Protein AF-A0A4Z2HLY1-F1 (afdb_monomer)

Radius of gyration: 28.22 Å; Cα contacts (8 Å, |Δi|>4): 625; chains: 1; bounding box: 81×38×81 Å

Secondary structure (DSSP, 8-state):
-HHHHHHHHHHHHHTT--------SSSSS-----SGGGSHHHHHHHHHHHHTTT--EEEEEE-HHHHHHHHHHHHTHHHHHHHHHHTTSS-HHHHHHT---EEEEEE--SS---TT-S--TTHHHHHHHHHHHHHHHHHHHHHTT-----S-TT-----------TT-B-TTS-B--HHHHHHHHHHHH---------GGGGG-SPPPHHHHHHHHHHHHHHHHHHHH--TTPPPEEEEEETTEEEEEEHHHHHHHHHHHHHHHHTT-HHHHHHHT-HHHHHHHHHHHHHH-PPPGGGS-----EEEEEEESS--TTHHHHHHHHHHHHHHTTPEEEEETTHHHHHHTT-EEE--TTTTTTGGG--S-TT--B---GGGGHHHHHHHHHHTTEEEEEEEESHHHHHHHHHHHHHHHTTS--

Solvent-accessible surface area (backbone atoms only — not comparable to full-atom values): 23557 Å² total; per-residue (Å²): 96,68,46,20,54,52,22,31,48,54,46,27,47,72,72,74,42,89,72,80,87,80,74,52,64,66,57,101,53,31,62,67,92,64,68,54,58,77,39,69,69,36,42,41,54,49,51,52,61,27,56,79,69,72,53,37,73,44,80,44,77,27,42,66,73,54,49,54,51,50,51,52,51,50,74,44,38,60,65,40,47,54,50,36,41,74,70,65,77,46,53,72,65,59,44,63,78,50,60,57,68,47,46,32,33,36,53,38,30,61,76,62,71,59,36,87,41,81,63,32,32,37,26,64,30,17,48,51,44,48,49,55,52,50,58,58,48,48,61,58,38,55,73,67,57,40,39,88,88,85,90,70,102,76,67,87,66,40,58,84,87,86,88,78,59,94,83,33,57,49,94,82,72,46,77,52,50,72,64,60,53,40,53,47,44,34,74,76,70,66,39,79,68,86,87,82,84,73,70,69,57,40,79,48,86,75,77,34,72,64,36,41,51,51,25,29,55,42,16,38,51,39,45,52,52,59,72,71,52,50,96,86,53,73,45,26,28,39,33,34,53,96,92,36,82,44,76,39,58,38,67,61,30,52,50,48,36,49,48,30,54,51,24,49,76,72,62,37,55,71,56,24,44,57,59,66,28,68,71,54,45,50,52,54,52,52,50,50,56,70,68,55,83,73,59,79,91,74,38,50,93,45,91,45,24,37,34,38,32,28,29,17,76,74,41,77,48,49,26,30,50,51,33,48,52,46,35,49,39,44,61,60,22,29,46,35,30,39,25,28,34,13,48,60,24,33,42,70,58,40,65,43,81,53,56,75,60,76,44,60,79,26,67,83,39,70,34,48,87,53,33,50,29,67,57,66,48,83,90,36,50,69,44,35,53,48,40,35,60,77,67,53,50,71,45,78,48,77,50,60,47,70,54,41,57,57,45,58,56,53,49,59,52,55,64,63,64,69,79,72,132

Structure (mmCIF, N/CA/C/O backbone):
data_AF-A0A4Z2HLY1-F1
#
_entry.id   AF-A0A4Z2HLY1-F1
#
loop_
_atom_site.group_PDB
_atom_site.id
_atom_site.type_symbol
_atom_site.label_atom_id
_atom_site.label_alt_id
_atom_site.label_comp_id
_atom_site.label_asym_id
_atom_site.label_entity_id
_atom_site.label_seq_id
_atom_site.pdbx_PDB_ins_code
_atom_site.Cartn_x
_atom_site.Cartn_y
_atom_site.Cartn_z
_atom_site.occupancy
_atom_site.B_iso_or_equiv
_atom_site.auth_seq_id
_atom_site.auth_comp_id
_atom_site.auth_asym_id
_atom_site.auth_atom_id
_atom_site.pdbx_PDB_model_num
ATOM 1 N N . MET A 1 1 ? -3.515 -8.946 10.646 1.00 90.50 1 MET A N 1
ATOM 2 C CA . MET A 1 1 ? -4.293 -9.145 11.897 1.00 90.50 1 MET A CA 1
ATOM 3 C C . MET A 1 1 ? -3.672 -10.167 12.857 1.00 90.50 1 MET A C 1
ATOM 5 O O . MET A 1 1 ? -3.257 -9.750 13.926 1.00 90.50 1 MET A O 1
ATOM 9 N N . ASN A 1 2 ? -3.517 -11.459 12.517 1.00 91.44 2 ASN A N 1
ATOM 10 C CA . ASN A 1 2 ? -2.976 -12.469 13.461 1.00 91.44 2 ASN A CA 1
ATOM 11 C C . ASN A 1 2 ? -1.612 -12.106 14.086 1.00 91.44 2 ASN A C 1
ATOM 13 O O . ASN A 1 2 ? -1.395 -12.344 15.270 1.00 91.44 2 ASN A O 1
ATOM 17 N N . ALA A 1 3 ? -0.696 -11.514 13.311 1.00 92.94 3 ALA A N 1
ATOM 18 C CA . ALA A 1 3 ? 0.595 -11.053 13.830 1.00 92.94 3 ALA A CA 1
ATOM 19 C C . ALA A 1 3 ? 0.445 -9.937 14.884 1.00 92.94 3 ALA A C 1
ATOM 21 O O . ALA A 1 3 ? 1.148 -9.963 15.891 1.00 92.94 3 ALA A O 1
ATOM 22 N N . ALA A 1 4 ? -0.517 -9.027 14.699 1.00 94.94 4 ALA A N 1
ATOM 23 C CA . ALA A 1 4 ? -0.827 -7.974 15.662 1.00 94.94 4 ALA A CA 1
ATOM 24 C C . ALA A 1 4 ? -1.433 -8.556 16.945 1.00 94.94 4 ALA A C 1
ATOM 26 O O . ALA A 1 4 ? -0.951 -8.259 18.030 1.00 94.94 4 ALA A O 1
ATOM 27 N N . VAL A 1 5 ? -2.401 -9.474 16.825 1.00 94.75 5 VAL A N 1
ATOM 28 C CA . VAL A 1 5 ? -2.972 -10.201 17.976 1.00 94.75 5 VAL A CA 1
ATOM 29 C C . VAL A 1 5 ? -1.876 -10.926 18.760 1.00 94.75 5 VAL A C 1
ATOM 31 O O . VAL A 1 5 ? -1.791 -10.797 19.977 1.00 94.75 5 VAL A O 1
ATOM 34 N N . ARG A 1 6 ? -0.987 -11.652 18.068 1.00 95.12 6 ARG A N 1
ATOM 35 C CA . ARG A 1 6 ? 0.160 -12.323 18.697 1.00 95.12 6 ARG A CA 1
ATOM 36 C C . ARG A 1 6 ? 1.038 -11.331 19.459 1.00 95.12 6 ARG A C 1
ATOM 38 O O . ARG A 1 6 ? 1.464 -11.654 20.563 1.00 95.12 6 ARG A O 1
ATOM 45 N N . ALA A 1 7 ? 1.347 -10.182 18.864 1.00 96.56 7 ALA A N 1
ATOM 46 C CA . ALA A 1 7 ? 2.183 -9.165 19.489 1.00 96.56 7 ALA A CA 1
ATOM 47 C C . ALA A 1 7 ? 1.520 -8.567 20.734 1.00 96.56 7 ALA A C 1
ATOM 49 O O . ALA A 1 7 ? 2.157 -8.560 21.781 1.00 96.56 7 ALA A O 1
ATOM 50 N N . VAL A 1 8 ? 0.237 -8.199 20.660 1.00 97.06 8 VAL A N 1
ATOM 51 C CA . VAL A 1 8 ? -0.538 -7.697 21.808 1.00 97.06 8 VAL A CA 1
ATOM 52 C C . VAL A 1 8 ? -0.559 -8.715 22.947 1.00 97.06 8 VAL A C 1
ATOM 54 O O . VAL A 1 8 ? -0.253 -8.380 24.085 1.00 97.06 8 VAL A O 1
ATOM 57 N N . VAL A 1 9 ? -0.843 -9.987 22.652 1.00 96.06 9 VAL A N 1
ATOM 58 C CA . VAL A 1 9 ? -0.880 -11.050 23.671 1.00 96.06 9 VAL A CA 1
ATOM 59 C C . VAL A 1 9 ? 0.483 -11.255 24.316 1.00 96.06 9 VAL A C 1
ATOM 61 O O . VAL A 1 9 ? 0.593 -11.302 25.537 1.00 96.06 9 VAL A O 1
ATOM 64 N N . ARG A 1 10 ? 1.536 -11.397 23.504 1.00 96.94 10 ARG A N 1
ATOM 65 C CA . ARG A 1 10 ? 2.886 -11.665 24.010 1.00 96.94 10 ARG A CA 1
ATOM 66 C C . ARG A 1 10 ? 3.431 -10.480 24.796 1.00 96.94 10 ARG A C 1
ATOM 68 O O . ARG A 1 10 ? 4.023 -10.707 25.842 1.00 96.94 10 ARG A O 1
ATOM 75 N N . MET A 1 11 ? 3.217 -9.260 24.308 1.00 97.88 11 MET A N 1
ATOM 76 C CA . MET A 1 11 ? 3.653 -8.046 24.987 1.00 97.88 11 MET A CA 1
ATOM 77 C C . MET A 1 11 ? 2.864 -7.827 26.275 1.00 97.88 11 MET A C 1
ATOM 79 O O . MET A 1 11 ? 3.475 -7.574 27.300 1.00 97.88 11 MET A O 1
ATOM 83 N N . GLY A 1 12 ? 1.542 -8.025 26.255 1.00 97.31 12 GLY A N 1
ATOM 84 C CA . GLY A 1 12 ? 0.697 -7.947 27.447 1.00 97.31 12 GLY A CA 1
ATOM 85 C C . GLY A 1 12 ? 1.125 -8.932 28.538 1.00 97.31 12 GLY A C 1
ATOM 86 O O . GLY A 1 12 ? 1.291 -8.538 29.683 1.00 97.31 12 GLY A O 1
ATOM 87 N N . ILE A 1 13 ? 1.402 -10.191 28.185 1.00 96.81 13 ILE A N 1
ATOM 88 C CA . ILE A 1 13 ? 1.925 -11.176 29.148 1.00 96.81 13 ILE A CA 1
ATOM 89 C C . ILE A 1 13 ? 3.323 -10.782 29.648 1.00 96.81 13 ILE A C 1
ATOM 91 O O . ILE A 1 13 ? 3.626 -10.972 30.821 1.00 96.81 13 ILE A O 1
ATOM 95 N N . TYR A 1 14 ? 4.179 -10.249 28.771 1.00 97.75 14 TYR A N 1
ATOM 96 C CA . TYR A 1 14 ? 5.535 -9.819 29.128 1.00 97.75 14 TYR A CA 1
ATOM 97 C C . TYR A 1 14 ? 5.543 -8.680 30.159 1.00 97.75 14 TYR A C 1
ATOM 99 O O . TYR A 1 14 ? 6.391 -8.676 31.043 1.00 97.75 14 TYR A O 1
ATOM 107 N N . VAL A 1 15 ? 4.577 -7.764 30.080 1.00 97.06 15 VAL A N 1
ATOM 108 C CA . VAL A 1 15 ? 4.355 -6.685 31.062 1.00 97.06 15 VAL A CA 1
ATOM 109 C C . VAL A 1 15 ? 3.410 -7.099 32.199 1.00 97.06 15 VAL A C 1
ATOM 111 O O . VAL A 1 15 ? 2.823 -6.249 32.859 1.00 97.06 15 VAL A O 1
ATOM 114 N N . GLU A 1 16 ? 3.240 -8.409 32.407 1.00 96.12 16 GLU A N 1
ATOM 115 C CA . GLU A 1 16 ? 2.456 -9.017 33.494 1.00 96.12 16 GLU A CA 1
ATOM 116 C C . GLU A 1 16 ? 0.948 -8.691 33.484 1.00 96.12 16 GLU A C 1
ATOM 118 O O . GLU A 1 16 ? 0.231 -8.932 34.458 1.00 96.12 16 GLU A O 1
ATOM 123 N N . ALA A 1 17 ? 0.418 -8.220 32.353 1.00 95.38 17 ALA A N 1
ATOM 124 C CA . ALA A 1 17 ? -1.010 -8.015 32.156 1.00 95.38 17 ALA A CA 1
ATOM 125 C C . ALA A 1 17 ? -1.733 -9.322 31.782 1.00 95.38 17 ALA A C 1
ATOM 127 O O . ALA A 1 17 ? -1.211 -10.202 31.088 1.00 95.38 17 ALA A O 1
ATOM 128 N N . LYS A 1 18 ? -3.005 -9.432 32.186 1.00 94.56 18 LYS A N 1
ATOM 129 C CA . LYS A 1 18 ? -3.910 -10.490 31.712 1.00 94.56 18 LYS A CA 1
ATOM 130 C C . LYS A 1 18 ? -4.528 -10.069 30.381 1.00 94.56 18 LYS A C 1
ATOM 132 O O . LYS A 1 18 ? -5.208 -9.050 30.314 1.00 94.56 18 LYS A O 1
ATOM 137 N N . VAL A 1 19 ? -4.332 -10.874 29.337 1.00 93.62 19 VAL A N 1
ATOM 138 C CA . VAL A 1 19 ? -4.880 -10.610 27.997 1.00 93.62 19 VAL A CA 1
ATOM 139 C C . VAL A 1 19 ? -6.015 -11.582 27.695 1.00 93.62 19 VAL A C 1
ATOM 141 O O . VAL A 1 19 ? -5.856 -12.794 27.835 1.00 93.62 19 VAL A O 1
ATOM 144 N N . TYR A 1 20 ? -7.149 -11.046 27.249 1.00 90.75 20 TYR A N 1
ATOM 145 C CA . TYR A 1 20 ? -8.346 -11.812 26.912 1.00 90.75 20 TYR A CA 1
ATOM 146 C C . TYR A 1 20 ? -8.623 -11.744 25.411 1.00 90.75 20 TYR A C 1
ATOM 148 O O . TYR A 1 20 ? -8.447 -10.701 24.784 1.00 90.75 20 TYR A O 1
ATOM 156 N N . PHE A 1 21 ? -9.104 -12.848 24.841 1.00 85.94 21 PHE A N 1
ATOM 157 C CA . PHE A 1 21 ? -9.667 -12.849 23.495 1.00 85.94 21 PHE A CA 1
ATOM 158 C C . PHE A 1 21 ? -11.174 -12.608 23.544 1.00 85.94 21 PHE A C 1
ATOM 160 O O . PHE A 1 21 ? -11.876 -13.190 24.370 1.00 85.94 21 PHE A O 1
ATOM 167 N N . ILE A 1 22 ? -11.668 -11.793 22.613 1.00 69.56 22 ILE A N 1
ATOM 168 C CA . ILE A 1 22 ? -13.096 -11.631 22.339 1.00 69.56 22 ILE A CA 1
ATOM 169 C C . ILE A 1 22 ? -13.369 -12.409 21.048 1.00 69.56 22 ILE A C 1
ATOM 171 O O . ILE A 1 22 ? -12.926 -12.004 19.975 1.00 69.56 22 ILE A O 1
ATOM 175 N N . HIS A 1 23 ? -14.010 -13.572 21.173 1.00 59.09 23 HIS A N 1
ATOM 176 C CA . HIS A 1 23 ? -14.212 -14.512 20.070 1.00 59.09 23 HIS A CA 1
ATOM 177 C C . HIS A 1 23 ? -15.635 -14.444 19.513 1.00 59.09 23 HIS A C 1
ATOM 179 O O . HIS A 1 23 ? -16.572 -14.806 20.214 1.00 59.09 23 HIS A O 1
ATOM 185 N N . GLU A 1 24 ? -15.751 -14.109 18.226 1.00 46.28 24 GLU A N 1
ATOM 186 C CA . GLU A 1 24 ? -16.811 -14.570 17.318 1.00 46.28 24 GLU A CA 1
ATOM 187 C C . GLU A 1 24 ? -16.236 -14.647 15.884 1.00 46.28 24 GLU A C 1
ATOM 189 O O . GLU A 1 24 ? -15.882 -13.616 15.319 1.00 46.28 24 GLU A O 1
ATOM 194 N N . GLY A 1 25 ? -16.084 -15.878 15.355 1.00 39.12 25 GLY A N 1
ATOM 195 C CA . GLY A 1 25 ? -15.725 -16.345 13.984 1.00 39.12 25 GLY A CA 1
ATOM 196 C C . GLY A 1 25 ? -14.988 -15.435 12.973 1.00 39.12 25 GLY A C 1
ATOM 197 O O . GLY A 1 25 ? -15.384 -14.305 12.763 1.00 39.12 25 GLY A O 1
ATOM 198 N N . GLY A 1 26 ? -13.947 -15.921 12.262 1.00 48.88 26 GLY A N 1
ATOM 199 C CA . GLY A 1 26 ? -13.097 -15.125 11.330 1.00 48.88 26 GLY A CA 1
ATOM 200 C C . GLY A 1 26 ? -11.585 -15.354 11.529 1.00 48.88 26 GLY A C 1
ATOM 201 O O . GLY A 1 26 ? -11.190 -16.505 11.452 1.00 48.88 26 GLY A O 1
ATOM 202 N N . THR A 1 27 ? -10.734 -14.323 11.747 1.00 55.38 27 THR A N 1
ATOM 203 C CA . THR A 1 27 ? -9.277 -14.462 12.084 1.00 55.38 27 THR A CA 1
ATOM 204 C C . THR A 1 27 ? -9.012 -15.513 13.190 1.00 55.38 27 THR A C 1
ATOM 206 O O . THR A 1 27 ? -9.960 -16.083 13.706 1.00 55.38 27 THR A O 1
ATOM 209 N N . VAL A 1 28 ? -7.773 -15.783 13.647 1.00 57.88 28 VAL A N 1
ATOM 210 C CA . VAL A 1 28 ? -7.575 -16.789 14.737 1.00 57.88 28 VAL A CA 1
ATOM 211 C C . VAL A 1 28 ? -8.498 -16.527 15.948 1.00 57.88 28 VAL A C 1
ATOM 213 O O . VAL A 1 28 ? -8.901 -17.471 16.621 1.00 57.88 28 VAL A O 1
ATOM 216 N N . ILE A 1 29 ? -8.903 -15.265 16.156 1.00 64.38 29 ILE A N 1
ATOM 217 C CA . ILE A 1 29 ? -9.950 -14.860 17.106 1.00 64.38 29 ILE A CA 1
ATOM 218 C C . ILE A 1 29 ? -11.340 -14.634 16.498 1.00 64.38 29 ILE A C 1
ATOM 220 O O . ILE A 1 29 ? -12.349 -14.877 17.154 1.00 64.38 29 ILE A O 1
ATOM 224 N N . GLY A 1 30 ? -11.408 -14.200 15.248 1.00 66.44 30 GLY A N 1
ATOM 225 C CA . GLY A 1 30 ? -12.652 -13.899 14.565 1.00 66.44 30 GLY A CA 1
ATOM 226 C C . GLY A 1 30 ? -12.716 -12.489 13.985 1.00 66.44 30 GLY A C 1
ATOM 227 O O . GLY A 1 30 ? -11.852 -11.662 14.253 1.00 66.44 30 GLY A O 1
ATOM 228 N N . SER A 1 31 ? -13.675 -12.231 13.107 1.00 74.56 31 SER A N 1
ATOM 229 C CA . SER A 1 31 ? -14.152 -10.921 12.677 1.00 74.56 31 SER A CA 1
ATOM 230 C C . SER A 1 31 ? -15.558 -11.107 12.103 1.00 74.56 31 SER A C 1
ATOM 232 O O . SER A 1 31 ? -15.733 -11.727 11.052 1.00 74.56 31 SER A O 1
ATOM 234 N N . ALA A 1 32 ? -16.554 -10.550 12.788 1.00 76.44 32 ALA A N 1
ATOM 235 C CA . ALA A 1 32 ? -17.950 -10.582 12.379 1.00 76.44 32 ALA A CA 1
ATOM 236 C C . ALA A 1 32 ? -18.527 -9.162 12.347 1.00 76.44 32 ALA A C 1
ATOM 238 O O . ALA A 1 32 ? -18.195 -8.310 13.174 1.00 76.44 32 ALA A O 1
ATOM 239 N N . ARG A 1 33 ? -19.420 -8.892 11.385 1.00 83.00 33 ARG A N 1
ATOM 240 C CA . ARG A 1 33 ? -20.208 -7.653 11.393 1.00 83.00 33 ARG A CA 1
ATOM 241 C C . ARG A 1 33 ? -21.240 -7.748 12.514 1.00 83.00 33 ARG A C 1
ATOM 243 O O . ARG A 1 33 ? -22.193 -8.511 12.392 1.00 83.00 33 ARG A O 1
ATOM 250 N N . CYS A 1 34 ? -21.089 -6.940 13.557 1.00 87.00 34 CYS A N 1
ATOM 251 C CA . CYS A 1 34 ? -22.031 -6.909 14.670 1.00 87.00 34 CYS A CA 1
ATOM 252 C C . CYS A 1 34 ? -23.061 -5.787 14.478 1.00 87.00 34 CYS A C 1
ATOM 254 O O . CYS A 1 34 ? -22.758 -4.611 14.682 1.00 87.00 34 CYS A O 1
ATOM 256 N N . LYS A 1 35 ? -24.279 -6.139 14.042 1.00 89.38 35 LYS A N 1
ATOM 257 C CA . LYS A 1 35 ? -25.382 -5.168 13.917 1.00 89.38 35 LYS A CA 1
ATOM 258 C C . LYS A 1 35 ? -25.865 -4.694 15.284 1.00 89.38 35 LYS A C 1
ATOM 260 O O . LYS A 1 35 ? -26.115 -3.509 15.440 1.00 89.38 35 LYS A O 1
ATOM 265 N N . GLU A 1 36 ? -25.932 -5.597 16.259 1.00 91.69 36 GLU A N 1
ATOM 266 C CA . GLU A 1 36 ? -26.401 -5.292 17.616 1.00 91.69 36 GLU A CA 1
ATOM 267 C C . GLU A 1 36 ? -25.553 -4.211 18.291 1.00 91.69 36 GLU A C 1
ATOM 269 O O . GLU A 1 36 ? -26.095 -3.351 18.969 1.00 91.69 36 GLU A O 1
ATOM 274 N N . PHE A 1 37 ? -24.241 -4.177 18.039 1.00 93.81 37 PHE A N 1
ATOM 275 C CA . PHE A 1 37 ? -23.347 -3.157 18.598 1.00 93.81 37 PHE A CA 1
ATOM 276 C C . PHE A 1 37 ? -23.612 -1.735 18.063 1.00 93.81 37 PHE A C 1
ATOM 278 O O . PHE A 1 37 ? -23.153 -0.750 18.645 1.00 93.81 37 PHE A O 1
ATOM 285 N N . ARG A 1 38 ? -24.368 -1.596 16.964 1.00 92.31 38 ARG A N 1
ATOM 286 C CA . ARG A 1 38 ? -24.843 -0.284 16.491 1.00 92.31 38 ARG A CA 1
ATOM 287 C C . ARG A 1 38 ? -25.953 0.274 17.372 1.00 92.31 38 ARG A C 1
ATOM 289 O O . ARG A 1 38 ? -26.087 1.491 17.464 1.00 92.31 38 ARG A O 1
ATOM 296 N N . GLU A 1 39 ? -26.677 -0.594 18.064 1.00 95.19 39 GLU A N 1
ATOM 297 C CA . GLU A 1 39 ? -27.707 -0.211 19.018 1.00 95.19 39 GLU A CA 1
ATOM 298 C C . GLU A 1 39 ? -27.107 -0.053 20.418 1.00 95.19 39 GLU A C 1
ATOM 300 O O . GLU A 1 39 ? -26.194 -0.784 20.817 1.00 95.19 39 GLU A O 1
ATOM 305 N N . ARG A 1 40 ? -27.645 0.894 21.193 1.00 93.94 40 ARG A N 1
ATOM 306 C CA . ARG A 1 40 ? -27.189 1.145 22.569 1.00 93.94 40 ARG A CA 1
ATOM 307 C C . ARG A 1 40 ? -27.321 -0.100 23.450 1.00 93.94 40 ARG A C 1
ATOM 309 O O . ARG A 1 40 ? -26.422 -0.382 24.231 1.00 93.94 40 ARG A O 1
ATOM 316 N N . GLU A 1 41 ? -28.372 -0.899 23.262 1.00 94.88 41 GLU A N 1
ATOM 317 C CA . GLU A 1 41 ? -28.585 -2.153 24.000 1.00 94.88 41 GLU A CA 1
ATOM 318 C C . GLU A 1 41 ? -27.449 -3.169 23.774 1.00 94.88 41 GLU A C 1
ATOM 320 O O . GLU A 1 41 ? -26.986 -3.820 24.712 1.00 94.88 41 GLU A O 1
ATOM 325 N N . GLY A 1 42 ? -26.950 -3.292 22.538 1.00 95.00 42 GLY A N 1
ATOM 326 C CA . GLY A 1 42 ? -25.814 -4.166 22.243 1.00 95.00 42 GLY A CA 1
ATOM 327 C C . GLY A 1 42 ? -24.521 -3.666 22.886 1.00 95.00 42 GLY A C 1
ATOM 328 O O . GLY A 1 42 ? -23.743 -4.467 23.410 1.00 95.00 42 GLY A O 1
ATOM 329 N N . ARG A 1 43 ? -24.312 -2.343 22.922 1.00 96.56 43 ARG A N 1
ATOM 330 C CA . ARG A 1 43 ? -23.182 -1.729 23.639 1.00 96.56 43 ARG A CA 1
ATOM 331 C C . ARG A 1 43 ? -23.294 -1.913 25.152 1.00 96.56 43 ARG A C 1
ATOM 333 O O . ARG A 1 43 ? -22.306 -2.282 25.777 1.00 96.56 43 ARG A O 1
ATOM 340 N N . LEU A 1 44 ? -24.486 -1.779 25.730 1.00 96.69 44 LEU A N 1
ATOM 341 C CA . LEU A 1 44 ? -24.745 -2.039 27.149 1.00 96.69 44 LEU A CA 1
ATOM 342 C C . LEU A 1 44 ? -24.392 -3.487 27.531 1.00 96.69 44 LEU A C 1
ATOM 344 O O . LEU A 1 44 ? -23.671 -3.724 28.502 1.00 96.69 44 LEU A O 1
ATOM 348 N N . LYS A 1 45 ? -24.813 -4.464 26.714 1.00 95.69 45 LYS A N 1
ATOM 349 C CA . LYS A 1 45 ? -24.436 -5.881 26.881 1.00 95.69 45 LYS A CA 1
ATOM 350 C C . LYS A 1 45 ? -22.921 -6.084 26.805 1.00 95.69 45 LYS A C 1
ATOM 352 O O . LYS A 1 45 ? -22.363 -6.862 27.581 1.00 95.69 45 LYS A O 1
ATOM 357 N N . ALA A 1 46 ? -22.242 -5.395 25.888 1.00 95.12 46 ALA A N 1
ATOM 358 C CA . ALA A 1 46 ? -20.789 -5.453 25.770 1.00 95.12 46 ALA A CA 1
ATOM 359 C C . ALA A 1 46 ? -20.089 -4.866 27.007 1.00 95.12 46 ALA A C 1
ATOM 361 O O . ALA A 1 46 ? -19.210 -5.523 27.564 1.00 95.12 46 ALA A O 1
ATOM 362 N N . ALA A 1 47 ? -20.519 -3.692 27.480 1.00 96.50 47 ALA A N 1
ATOM 363 C CA . ALA A 1 47 ? -19.987 -3.055 28.683 1.00 96.50 47 ALA A CA 1
ATOM 364 C C . ALA A 1 47 ? -20.130 -3.964 29.909 1.00 96.50 47 ALA A C 1
ATOM 366 O O . ALA A 1 47 ? -19.148 -4.231 30.599 1.00 96.50 47 ALA A O 1
ATOM 367 N N . HIS A 1 48 ? -21.308 -4.563 30.101 1.00 96.06 48 HIS A N 1
ATOM 368 C CA . HIS A 1 48 ? -21.544 -5.516 31.184 1.00 96.06 48 HIS A CA 1
ATOM 369 C C . HIS A 1 48 ? -20.559 -6.698 31.151 1.00 96.06 48 HIS A C 1
ATOM 371 O O . HIS A 1 48 ? -19.993 -7.083 32.175 1.00 96.06 48 HIS A O 1
ATOM 377 N N . ASN A 1 49 ? -20.294 -7.258 29.968 1.00 95.12 49 ASN A N 1
ATOM 378 C CA . ASN A 1 49 ? -19.356 -8.371 29.802 1.00 95.12 49 ASN A CA 1
ATOM 379 C C . ASN A 1 49 ? -17.894 -8.007 30.101 1.00 95.12 49 ASN A C 1
ATOM 381 O O . ASN A 1 49 ? -17.132 -8.889 30.519 1.00 95.12 49 ASN A O 1
ATOM 385 N N . LEU A 1 50 ? -17.504 -6.754 29.856 1.00 95.38 50 LEU A N 1
ATOM 386 C CA . LEU A 1 50 ? -16.175 -6.231 30.166 1.00 95.38 50 LEU A CA 1
ATOM 387 C C . LEU A 1 50 ? -16.023 -5.980 31.670 1.00 95.38 50 LEU A C 1
ATOM 389 O O . LEU A 1 50 ? -15.083 -6.496 32.276 1.00 95.38 50 LEU A O 1
ATOM 393 N N . VAL A 1 51 ? -16.998 -5.303 32.286 1.00 94.88 51 VAL A N 1
ATOM 394 C CA . VAL A 1 51 ? -17.012 -4.996 33.728 1.00 94.88 51 VAL A CA 1
ATOM 395 C C . VAL A 1 51 ? -16.983 -6.275 34.566 1.00 94.88 51 VAL A C 1
ATOM 397 O O . VAL A 1 51 ? -16.175 -6.391 35.485 1.00 94.88 51 VAL A O 1
ATOM 400 N N . ARG A 1 52 ? -17.755 -7.305 34.186 1.00 93.56 52 ARG A N 1
ATOM 401 C CA . ARG A 1 52 ? -17.741 -8.627 34.852 1.00 93.56 52 ARG A CA 1
ATOM 402 C C . ARG A 1 52 ? -16.368 -9.303 34.890 1.00 93.56 52 ARG A C 1
ATOM 404 O O . ARG A 1 52 ? -16.174 -10.235 35.666 1.00 93.56 52 ARG A O 1
ATOM 411 N N . ARG A 1 53 ? -15.441 -8.895 34.021 1.00 93.44 53 ARG A N 1
ATOM 412 C CA . ARG A 1 53 ? -14.077 -9.433 33.924 1.00 93.44 53 ARG A CA 1
ATOM 413 C C . ARG A 1 53 ? -13.008 -8.419 34.344 1.00 93.44 53 ARG A C 1
ATOM 415 O O . ARG A 1 53 ? -11.827 -8.753 34.264 1.00 93.44 53 ARG A O 1
ATOM 422 N N . GLY A 1 54 ? -13.404 -7.218 34.773 1.00 93.25 54 GLY A N 1
ATOM 423 C CA . GLY A 1 54 ? -12.490 -6.124 35.105 1.00 93.25 54 GLY A CA 1
ATOM 424 C C . GLY A 1 54 ? -11.664 -5.646 33.908 1.00 93.25 54 GLY A C 1
ATOM 425 O O . GLY A 1 54 ? -10.470 -5.397 34.051 1.00 93.25 54 GLY A O 1
ATOM 426 N N . ILE A 1 55 ? -12.254 -5.620 32.708 1.00 95.12 55 ILE A N 1
ATOM 427 C CA . ILE A 1 55 ? -11.560 -5.220 31.477 1.00 95.12 55 ILE A CA 1
ATOM 428 C C . ILE A 1 55 ? -11.895 -3.761 31.155 1.00 95.12 55 ILE A C 1
ATOM 430 O O . ILE A 1 55 ? -12.978 -3.467 30.661 1.00 95.12 55 ILE A O 1
ATOM 434 N N . THR A 1 56 ? -10.926 -2.873 31.364 1.00 94.44 56 THR A N 1
ATOM 435 C CA . THR A 1 56 ? -10.999 -1.430 31.052 1.00 94.44 56 THR A CA 1
ATOM 436 C C . THR A 1 56 ? -10.026 -0.993 29.957 1.00 94.44 56 THR A C 1
ATOM 438 O O . THR A 1 56 ? -9.984 0.171 29.579 1.00 94.44 56 THR A O 1
ATOM 441 N N . ASN A 1 57 ? -9.234 -1.924 29.428 1.00 96.00 57 ASN A N 1
ATOM 442 C CA . ASN A 1 57 ? -8.246 -1.672 28.386 1.00 96.00 57 ASN A CA 1
ATOM 443 C C . ASN A 1 57 ? -8.625 -2.466 27.140 1.00 96.00 57 ASN A C 1
ATOM 445 O O . ASN A 1 57 ? -8.662 -3.699 27.173 1.00 96.00 57 ASN A O 1
ATOM 449 N N . LEU A 1 58 ? -8.905 -1.766 26.044 1.00 95.88 58 LEU A N 1
ATOM 450 C CA . LEU A 1 58 ? -9.383 -2.369 24.809 1.00 95.88 58 LEU A CA 1
ATOM 451 C C . LEU A 1 58 ? -8.450 -2.037 23.642 1.00 95.88 58 LEU A C 1
ATOM 453 O O . LEU A 1 58 ? -8.292 -0.885 23.244 1.00 95.88 58 LEU A O 1
ATOM 457 N N . CYS A 1 59 ? -7.865 -3.081 23.055 1.00 96.19 59 CYS A N 1
ATOM 458 C CA . CYS A 1 59 ? -7.145 -2.983 21.792 1.00 96.19 59 CYS A CA 1
ATOM 459 C C . CYS A 1 59 ? -8.069 -3.409 20.644 1.00 96.19 59 CYS A C 1
ATOM 461 O O . CYS A 1 59 ? -8.504 -4.562 20.593 1.00 96.19 59 CYS A O 1
ATOM 463 N N . VAL A 1 60 ? -8.367 -2.494 19.721 1.00 95.25 60 VAL A N 1
ATOM 464 C CA . VAL A 1 60 ? -9.279 -2.735 18.593 1.00 95.25 60 VAL A CA 1
ATOM 465 C C . VAL A 1 60 ? -8.488 -2.817 17.294 1.00 95.25 60 VAL A C 1
ATOM 467 O O . VAL A 1 60 ? -7.796 -1.876 16.917 1.00 95.25 60 VAL A O 1
ATOM 470 N N . ILE A 1 61 ? -8.605 -3.943 16.588 1.00 94.06 61 ILE A N 1
ATOM 471 C CA . ILE A 1 61 ? -7.921 -4.186 15.310 1.00 94.06 61 ILE A CA 1
ATOM 472 C C . ILE A 1 61 ? -8.969 -4.262 14.205 1.00 94.06 61 ILE A C 1
ATOM 474 O O . ILE A 1 61 ? -9.715 -5.238 14.133 1.00 94.06 61 ILE A O 1
ATOM 478 N N . GLY A 1 62 ? -9.023 -3.262 13.330 1.00 91.69 62 GLY A N 1
ATOM 479 C CA . GLY A 1 62 ? -10.043 -3.208 12.284 1.00 91.69 62 GLY A CA 1
ATOM 480 C C . GLY A 1 62 ? -9.864 -2.043 11.320 1.00 91.69 62 GLY A C 1
ATOM 481 O O . GLY A 1 62 ? -8.848 -1.356 11.360 1.00 91.69 62 GLY A O 1
ATOM 482 N N . GLY A 1 63 ? -10.838 -1.858 10.432 1.00 89.31 63 GLY A N 1
ATOM 483 C CA . GLY A 1 63 ? -10.905 -0.693 9.547 1.00 89.31 63 GLY A CA 1
ATOM 484 C C . GLY A 1 63 ? -11.607 0.495 10.208 1.00 89.31 63 GLY A C 1
ATOM 485 O O . GLY A 1 63 ? -11.961 0.432 11.388 1.00 89.31 63 GLY A O 1
ATOM 486 N N . ASP A 1 64 ? -11.869 1.537 9.417 1.00 85.62 64 ASP A N 1
ATOM 487 C CA . ASP A 1 64 ? -12.496 2.791 9.858 1.00 85.62 64 ASP A CA 1
ATOM 488 C C . ASP A 1 64 ? -13.741 2.561 10.730 1.00 85.62 64 ASP A C 1
ATOM 490 O O . ASP A 1 64 ? -13.737 2.881 11.914 1.00 85.62 64 ASP A O 1
ATOM 494 N N . GLY A 1 65 ? -14.752 1.853 10.215 1.00 87.44 65 GLY A N 1
ATOM 495 C CA . GLY A 1 65 ? -16.001 1.637 10.955 1.00 87.44 65 GLY A CA 1
ATOM 496 C C . GLY A 1 65 ? -15.850 0.901 12.297 1.00 87.44 65 GLY A C 1
ATOM 497 O O . GLY A 1 65 ? -16.643 1.129 13.212 1.00 87.44 65 GLY A O 1
ATOM 498 N N . SER A 1 66 ? -14.841 0.035 12.453 1.00 91.06 66 SER A N 1
ATOM 499 C CA . SER A 1 66 ? -14.545 -0.602 13.747 1.00 91.06 66 SER A CA 1
ATOM 500 C C . SER A 1 66 ? -13.968 0.402 14.741 1.00 91.06 66 SER A C 1
ATOM 502 O O . SER A 1 66 ? -14.330 0.380 15.915 1.00 91.06 66 SER A O 1
ATOM 504 N N . LEU A 1 67 ? -13.091 1.286 14.269 1.00 91.19 67 LEU A N 1
ATOM 505 C CA . LEU A 1 67 ? -12.452 2.315 15.077 1.00 91.19 67 LEU A CA 1
ATOM 506 C C . LEU A 1 67 ? -13.431 3.446 15.433 1.00 91.19 67 LEU A C 1
ATOM 508 O O . LEU A 1 67 ? -13.448 3.885 16.581 1.00 91.19 67 LEU A O 1
ATOM 512 N N . THR A 1 68 ? -14.330 3.832 14.520 1.00 89.94 68 THR A N 1
ATOM 513 C CA . THR A 1 68 ? -15.446 4.747 14.816 1.00 89.94 68 THR A CA 1
ATOM 514 C C . THR A 1 68 ? -16.348 4.179 15.913 1.00 89.94 68 THR A C 1
ATOM 516 O O . THR A 1 68 ? -16.671 4.869 16.878 1.00 89.94 68 THR A O 1
ATOM 519 N N . GLY A 1 69 ? -16.730 2.899 15.800 1.00 92.38 69 GLY A N 1
ATOM 520 C CA . GLY A 1 69 ? -17.561 2.229 16.802 1.00 92.38 69 GLY A CA 1
ATOM 521 C C . GLY A 1 69 ? -16.872 2.108 18.162 1.00 92.38 69 GLY A C 1
ATOM 522 O O . GLY A 1 69 ? -17.524 2.261 19.192 1.00 92.38 69 GLY A O 1
ATOM 523 N N . ALA A 1 70 ? -15.556 1.883 18.173 1.00 93.00 70 ALA A N 1
ATOM 524 C CA . ALA A 1 70 ? -14.763 1.875 19.396 1.00 93.00 70 ALA A CA 1
ATOM 525 C C . ALA A 1 70 ? -14.751 3.253 20.072 1.00 93.00 70 ALA A C 1
ATOM 527 O O . ALA A 1 70 ? -14.953 3.332 21.281 1.00 93.00 70 ALA A O 1
ATOM 528 N N . ASN A 1 71 ? -14.579 4.337 19.309 1.00 90.12 71 ASN A N 1
ATOM 529 C CA . ASN A 1 71 ? -14.623 5.678 19.884 1.00 90.12 71 ASN A CA 1
ATOM 530 C C . ASN A 1 71 ? -15.992 5.998 20.498 1.00 90.12 71 ASN A C 1
ATOM 532 O O . ASN A 1 71 ? -16.048 6.411 21.653 1.00 90.12 71 ASN A O 1
ATOM 536 N N . LEU A 1 72 ? -17.082 5.736 19.766 1.00 93.00 72 LEU A N 1
ATOM 537 C CA . LEU A 1 72 ? -18.442 5.932 20.281 1.00 93.00 72 LEU A CA 1
ATOM 538 C C . LEU A 1 72 ? -18.663 5.153 21.585 1.00 93.00 72 LEU A C 1
ATOM 540 O O . LEU A 1 72 ? -19.240 5.665 22.537 1.00 93.00 72 LEU A O 1
ATOM 544 N N . PHE A 1 73 ? -18.168 3.916 21.646 1.00 95.44 73 PHE A N 1
ATOM 545 C CA . PHE A 1 73 ? -18.275 3.086 22.842 1.00 95.44 73 PHE A CA 1
ATOM 546 C C . PHE A 1 73 ? -17.536 3.677 24.051 1.00 95.44 73 PHE A C 1
ATOM 548 O O . PHE A 1 73 ? -18.021 3.563 25.173 1.00 95.44 73 PHE A O 1
ATOM 555 N N . ARG A 1 74 ? -16.396 4.341 23.827 1.00 93.31 74 ARG A N 1
ATOM 556 C CA . ARG A 1 74 ? -15.672 5.073 24.874 1.00 93.31 74 ARG A CA 1
ATOM 557 C C . ARG A 1 74 ? -16.427 6.307 25.347 1.00 93.31 74 ARG A C 1
ATOM 559 O O . ARG A 1 74 ? -16.490 6.545 26.544 1.00 93.31 74 ARG A O 1
ATOM 566 N N . GLU A 1 75 ? -16.981 7.085 24.422 1.00 92.19 75 GLU A N 1
ATOM 567 C CA . GLU A 1 75 ? -17.743 8.298 24.746 1.00 92.19 75 GLU A CA 1
ATOM 568 C C . GLU A 1 75 ? -19.008 7.981 25.547 1.00 92.19 75 GLU A C 1
ATOM 570 O O . GLU A 1 75 ? -19.357 8.706 26.475 1.00 92.19 75 GLU A O 1
ATOM 575 N N . GLU A 1 76 ? -19.674 6.871 25.227 1.00 95.38 76 GLU A N 1
ATOM 576 C CA . GLU A 1 76 ? -20.868 6.426 25.943 1.00 95.38 76 GLU A CA 1
ATOM 577 C C . GLU A 1 76 ? -20.562 5.665 27.245 1.00 95.38 76 GLU A C 1
ATOM 579 O O . GLU A 1 76 ? -21.497 5.356 27.982 1.00 95.38 76 GLU A O 1
ATOM 584 N N . TRP A 1 77 ? -19.294 5.362 27.550 1.00 95.94 77 TRP A N 1
ATOM 585 C CA . TRP A 1 77 ? -18.908 4.414 28.603 1.00 95.94 77 TRP A CA 1
ATOM 586 C C . TRP A 1 77 ? -19.514 4.731 29.975 1.00 95.94 77 TRP A C 1
ATOM 588 O O . TRP A 1 77 ? -20.145 3.864 30.576 1.00 95.94 77 TRP A O 1
ATOM 598 N N . SER A 1 78 ? -19.395 5.975 30.442 1.00 94.12 78 SER A N 1
ATOM 599 C CA . SER A 1 78 ? -19.951 6.408 31.733 1.00 94.12 78 SER A CA 1
ATOM 600 C C . SER A 1 78 ? -21.469 6.231 31.793 1.00 94.12 78 SER A C 1
ATOM 602 O O . SER A 1 78 ? -21.989 5.634 32.730 1.00 94.12 78 SER A O 1
ATOM 604 N N . GLY A 1 79 ? -22.175 6.643 30.738 1.00 95.56 79 GLY A N 1
ATOM 605 C CA . GLY A 1 79 ? -23.623 6.478 30.644 1.00 95.56 79 GLY A CA 1
ATOM 606 C C . GLY A 1 79 ? -24.069 5.015 30.556 1.00 95.56 79 GLY A C 1
ATOM 607 O O . GLY A 1 79 ? -25.178 4.698 30.978 1.00 95.56 79 GLY A O 1
ATOM 608 N N . LEU A 1 80 ? -23.232 4.119 30.021 1.00 96.62 80 LEU A N 1
ATOM 609 C CA . LEU A 1 80 ? -23.493 2.678 30.045 1.00 96.62 80 LEU A CA 1
ATOM 610 C C . LEU A 1 80 ? -23.312 2.107 31.457 1.00 96.62 80 LEU A C 1
ATOM 612 O O . LEU A 1 80 ? -24.115 1.276 31.871 1.00 96.62 80 LEU A O 1
ATOM 616 N N . LEU A 1 81 ? -22.300 2.550 32.210 1.00 95.88 81 LEU A N 1
ATOM 617 C CA . LEU A 1 81 ? -22.111 2.123 33.600 1.00 95.88 81 LEU A CA 1
ATOM 618 C C . LEU A 1 81 ? -23.258 2.583 34.504 1.00 95.88 81 LEU A C 1
ATOM 620 O O . LEU A 1 81 ? -23.779 1.772 35.268 1.00 95.88 81 LEU A O 1
ATOM 624 N N . ASP A 1 82 ? -23.697 3.837 34.368 1.00 95.81 82 ASP A N 1
ATOM 625 C CA . ASP A 1 82 ? -24.840 4.375 35.116 1.00 95.81 82 ASP A CA 1
ATOM 626 C C . ASP A 1 82 ? -26.108 3.548 34.866 1.00 95.81 82 ASP A C 1
ATOM 628 O O . ASP A 1 82 ? -26.849 3.213 35.791 1.00 95.81 82 ASP A O 1
ATOM 632 N N . GLU A 1 83 ? -26.342 3.174 33.608 1.00 96.12 83 GLU A N 1
ATOM 633 C CA . GLU A 1 83 ? -27.485 2.358 33.207 1.00 96.12 83 GLU A CA 1
ATOM 634 C C . GLU A 1 83 ? -27.394 0.929 33.774 1.00 96.12 83 GLU A C 1
ATOM 636 O O . GLU A 1 83 ? -28.385 0.400 34.281 1.00 96.12 83 GLU A O 1
ATOM 641 N N . LEU A 1 84 ? -26.206 0.312 33.769 1.00 95.94 84 LEU A N 1
ATOM 642 C CA . LEU A 1 84 ? -25.986 -1.001 34.387 1.00 95.94 84 LEU A CA 1
ATOM 643 C C . LEU A 1 84 ? -26.185 -0.974 35.909 1.00 95.94 84 LEU A C 1
ATOM 645 O O . LEU A 1 84 ? -26.732 -1.930 36.465 1.00 95.94 84 LEU A O 1
ATOM 649 N N . LEU A 1 85 ? -25.766 0.107 36.573 1.00 95.06 85 LEU A N 1
ATOM 650 C CA . LEU A 1 85 ? -25.952 0.307 38.009 1.00 95.06 85 LEU A CA 1
ATOM 651 C C . LEU A 1 85 ? -27.439 0.475 38.349 1.00 95.06 85 LEU A C 1
ATOM 653 O O . LEU A 1 85 ? -27.946 -0.186 39.254 1.00 95.06 85 LEU A O 1
ATOM 657 N N . GLN A 1 86 ? -28.167 1.291 37.579 1.00 95.50 86 GLN A N 1
ATOM 658 C CA . GLN A 1 86 ? -29.614 1.488 37.744 1.00 95.50 86 GLN A CA 1
ATOM 659 C C . GLN A 1 86 ? -30.413 0.197 37.531 1.00 95.50 86 GLN A C 1
ATOM 661 O O . GLN A 1 86 ? -31.410 -0.032 38.214 1.00 95.50 86 GLN A O 1
ATOM 666 N N . GLN A 1 87 ? -29.973 -0.665 36.610 1.00 95.31 87 GLN A N 1
ATOM 667 C CA . GLN A 1 87 ? -30.580 -1.979 36.372 1.00 95.31 87 GLN A CA 1
ATOM 668 C C . GLN A 1 87 ? -30.179 -3.037 37.418 1.00 95.31 87 GLN A C 1
ATOM 670 O O . GLN A 1 87 ? -30.683 -4.159 37.369 1.00 95.31 87 GLN A O 1
ATOM 675 N N . GLY A 1 88 ? -29.281 -2.713 38.356 1.00 93.56 88 GLY A N 1
ATOM 676 C CA . GLY A 1 88 ? -28.780 -3.647 39.366 1.00 93.56 88 GLY A CA 1
ATOM 677 C C . GLY A 1 88 ? -27.913 -4.774 38.793 1.00 93.56 88 GLY A C 1
ATOM 678 O O . GLY A 1 88 ? -27.788 -5.828 39.414 1.00 93.56 88 GLY A O 1
ATOM 679 N N . LEU A 1 89 ? -27.342 -4.583 37.597 1.00 93.88 89 LEU A N 1
ATOM 680 C CA . LEU A 1 89 ? -26.473 -5.567 36.941 1.00 93.88 89 LEU A CA 1
ATOM 681 C C . LEU A 1 89 ? -25.025 -5.501 37.446 1.00 93.88 89 LEU A C 1
ATOM 683 O O . LEU A 1 89 ? -24.298 -6.490 37.343 1.00 93.88 89 LEU A O 1
ATOM 687 N N . ILE A 1 90 ? -24.612 -4.353 37.989 1.00 94.50 90 ILE A N 1
ATOM 688 C CA . ILE A 1 90 ? -23.302 -4.117 38.613 1.00 94.50 90 ILE A CA 1
ATOM 689 C C . ILE A 1 90 ? -23.480 -3.334 39.920 1.00 94.50 90 ILE A C 1
ATOM 691 O O . ILE A 1 90 ? -24.530 -2.731 40.137 1.00 94.50 90 ILE A O 1
ATOM 695 N N . ASP A 1 91 ? -22.465 -3.341 40.785 1.00 93.44 91 ASP A N 1
ATOM 696 C CA . ASP A 1 91 ? -22.439 -2.569 42.031 1.00 93.44 91 ASP A CA 1
ATOM 697 C C . ASP A 1 91 ? -21.619 -1.265 41.900 1.00 93.44 91 ASP A C 1
ATOM 699 O O . ASP A 1 91 ? -20.965 -0.992 40.884 1.00 93.44 91 ASP A O 1
ATOM 703 N N . GLU A 1 92 ? -21.675 -0.421 42.936 1.00 92.12 92 GLU A N 1
ATOM 704 C CA . GLU A 1 92 ? -20.933 0.849 42.981 1.00 92.12 92 GLU A CA 1
ATOM 705 C C . GLU A 1 92 ? -19.412 0.631 42.926 1.00 92.12 92 GLU A C 1
ATOM 707 O O . GLU A 1 92 ? -18.691 1.422 42.315 1.00 92.12 92 GLU A O 1
ATOM 712 N N . GLU A 1 93 ? -18.916 -0.464 43.512 1.00 92.25 93 GLU A N 1
ATOM 713 C CA . GLU A 1 93 ? -17.492 -0.807 43.490 1.00 92.25 93 GLU A CA 1
ATOM 714 C C . GLU A 1 93 ? -17.024 -1.138 42.069 1.00 92.25 93 GLU A C 1
ATOM 716 O O . GLU A 1 93 ? -16.025 -0.587 41.605 1.00 92.25 93 GLU A O 1
ATOM 721 N N . ALA A 1 94 ? -17.763 -1.981 41.342 1.00 89.50 94 ALA A N 1
ATOM 722 C CA . ALA A 1 94 ? -17.473 -2.305 39.952 1.00 89.50 94 ALA A CA 1
ATOM 723 C C . ALA A 1 94 ? -17.547 -1.061 39.063 1.00 89.50 94 ALA A C 1
ATOM 725 O O . ALA A 1 94 ? -16.699 -0.894 38.187 1.00 89.50 94 ALA A O 1
ATOM 726 N N . THR A 1 95 ? -18.502 -0.166 39.316 1.00 90.38 95 THR A N 1
ATOM 727 C CA . THR A 1 95 ? -18.611 1.116 38.607 1.00 90.38 95 THR A CA 1
ATOM 728 C C . THR A 1 95 ? -17.368 1.980 38.834 1.00 90.38 95 THR A C 1
ATOM 730 O O . THR A 1 95 ? -16.790 2.494 37.880 1.00 90.38 95 THR A O 1
ATOM 733 N N . ARG A 1 96 ? -16.894 2.078 40.083 1.00 90.25 96 ARG A N 1
ATOM 734 C CA . ARG A 1 96 ? -15.702 2.859 40.441 1.00 90.25 96 ARG A CA 1
ATOM 735 C C . ARG A 1 96 ? -14.415 2.275 39.861 1.00 90.25 96 ARG A C 1
ATOM 737 O O . ARG A 1 96 ? -13.598 3.016 39.331 1.00 90.25 96 ARG A O 1
ATOM 744 N N . VAL A 1 97 ? -14.218 0.960 39.964 1.00 90.06 97 VAL A N 1
ATOM 745 C CA . VAL A 1 97 ? -13.005 0.285 39.462 1.00 90.06 97 VAL A CA 1
ATOM 746 C C . VAL A 1 97 ? -12.929 0.326 37.934 1.00 90.06 97 VAL A C 1
ATOM 748 O O . VAL A 1 97 ? -11.833 0.343 37.378 1.00 90.06 97 VAL A O 1
ATOM 751 N N . ASN A 1 98 ? -14.078 0.357 37.254 1.00 91.69 98 ASN A N 1
ATOM 752 C CA . ASN A 1 98 ? -14.158 0.345 35.795 1.00 91.69 98 ASN A CA 1
ATOM 753 C C . ASN A 1 98 ? -14.557 1.704 35.200 1.00 91.69 98 ASN A C 1
ATOM 755 O O . ASN A 1 98 ? -15.027 1.741 34.066 1.00 91.69 98 ASN A O 1
ATOM 759 N N . SER A 1 99 ? -14.384 2.807 35.935 1.00 90.88 99 SER A N 1
ATOM 760 C CA . SER A 1 99 ? -14.894 4.131 35.544 1.00 90.88 99 SER A CA 1
ATOM 761 C C . SER A 1 99 ? -14.328 4.643 34.218 1.00 90.88 99 SER A C 1
ATOM 763 O O . SER A 1 99 ? -14.999 5.379 33.502 1.00 90.88 99 SER A O 1
ATOM 765 N N . GLU A 1 100 ? -13.110 4.226 33.878 1.00 90.56 100 GLU A N 1
ATOM 766 C CA . GLU A 1 100 ? -12.389 4.655 32.684 1.00 90.56 100 GLU A CA 1
ATOM 767 C C . GLU A 1 100 ? -12.234 3.502 31.692 1.00 90.56 100 GLU A C 1
ATOM 769 O O . GLU A 1 100 ? -11.884 2.383 32.074 1.00 90.56 100 GLU A O 1
ATOM 774 N N . LEU A 1 101 ? -12.446 3.791 30.406 1.00 94.44 101 LEU A N 1
ATOM 775 C CA . LEU A 1 101 ? -12.177 2.866 29.307 1.00 94.44 101 LEU A CA 1
ATOM 776 C C . LEU A 1 101 ? -11.054 3.419 28.425 1.00 94.44 101 LEU A C 1
ATOM 778 O O . LEU A 1 101 ? -11.227 4.398 27.693 1.00 94.44 101 LEU A O 1
ATOM 782 N N . HIS A 1 102 ? -9.909 2.748 28.440 1.00 95.50 102 HIS A N 1
ATOM 783 C CA . HIS A 1 102 ? -8.781 3.065 27.575 1.00 95.50 102 HIS A CA 1
ATOM 784 C C . HIS A 1 102 ? -8.884 2.280 26.270 1.00 95.50 102 HIS A C 1
ATOM 786 O O . HIS A 1 102 ? -9.019 1.054 26.267 1.00 95.50 102 HIS A O 1
ATOM 792 N N . ILE A 1 103 ? -8.811 2.996 25.146 1.00 95.81 103 ILE A N 1
ATOM 793 C CA . ILE A 1 103 ? -8.896 2.407 23.810 1.00 95.81 103 ILE A CA 1
ATOM 794 C C . ILE A 1 103 ? -7.655 2.754 23.006 1.00 95.81 103 ILE A C 1
ATOM 796 O O . ILE A 1 103 ? -7.289 3.923 22.870 1.00 95.81 103 ILE A O 1
ATOM 800 N N . VAL A 1 104 ? -7.078 1.719 22.400 1.00 97.19 104 VAL A N 1
ATOM 801 C CA . VAL A 1 104 ? -6.055 1.853 21.368 1.00 97.19 104 VAL A CA 1
ATOM 802 C C . VAL A 1 104 ? -6.482 1.093 20.117 1.00 97.19 104 VAL A C 1
ATOM 804 O O . VAL A 1 104 ? -6.808 -0.094 20.162 1.00 97.19 104 VAL A O 1
ATOM 807 N N . GLY A 1 105 ? -6.483 1.790 18.987 1.00 95.88 105 GLY A N 1
ATOM 808 C CA . GLY A 1 105 ? -6.793 1.252 17.672 1.00 95.88 105 GLY A CA 1
ATOM 809 C C . GLY A 1 105 ? -5.548 0.823 16.899 1.00 95.88 105 GLY A C 1
ATOM 810 O O . GLY A 1 105 ? -4.491 1.437 17.005 1.00 95.88 105 GLY A O 1
ATOM 811 N N . MET A 1 106 ? -5.686 -0.199 16.060 1.00 95.62 106 MET A N 1
ATOM 812 C CA . MET A 1 106 ? -4.744 -0.524 14.989 1.00 95.62 106 MET A CA 1
ATOM 813 C C . MET A 1 106 ? -5.508 -0.746 13.692 1.00 95.62 106 MET A C 1
ATOM 815 O O . MET A 1 106 ? -6.488 -1.498 13.660 1.00 95.62 106 MET A O 1
ATOM 819 N N . VAL A 1 107 ? -5.019 -0.148 12.609 1.00 94.12 107 VAL A N 1
ATOM 820 C CA . VAL A 1 107 ? -5.703 -0.220 11.319 1.00 94.12 107 VAL A CA 1
ATOM 821 C C . VAL A 1 107 ? -5.358 -1.520 10.594 1.00 94.12 107 VAL A C 1
ATOM 823 O O . VAL A 1 107 ? -4.245 -1.717 10.099 1.00 94.12 107 VAL A O 1
ATOM 826 N N . GLY A 1 108 ? -6.330 -2.426 10.537 1.00 93.25 108 GLY A N 1
ATOM 827 C CA . GLY A 1 108 ? -6.291 -3.650 9.743 1.00 93.25 108 GLY A CA 1
ATOM 828 C C . GLY A 1 108 ? -7.199 -3.531 8.528 1.00 93.25 108 GLY A C 1
ATOM 829 O O . GLY A 1 108 ? -8.364 -3.915 8.608 1.00 93.25 108 GLY A O 1
ATOM 830 N N . SER A 1 109 ? -6.655 -3.025 7.423 1.00 91.50 109 SER A N 1
ATOM 831 C CA . SER A 1 109 ? -7.353 -2.809 6.152 1.00 91.50 109 SER A CA 1
ATOM 832 C C . SER A 1 109 ? -6.426 -3.169 4.988 1.00 91.50 109 SER A C 1
ATOM 834 O O . SER A 1 109 ? -5.206 -3.056 5.100 1.00 91.50 109 SER A O 1
ATOM 836 N N . ILE A 1 110 ? -7.004 -3.633 3.880 1.00 92.75 110 ILE A N 1
ATOM 837 C CA . ILE A 1 110 ? -6.262 -3.826 2.622 1.00 92.75 110 ILE A CA 1
ATOM 838 C C . ILE A 1 110 ? -6.350 -2.594 1.713 1.00 92.75 110 ILE A C 1
ATOM 840 O O . ILE A 1 110 ? -5.616 -2.510 0.735 1.00 92.75 110 ILE A O 1
ATOM 844 N N . ASP A 1 111 ? -7.258 -1.669 2.032 1.00 90.31 111 ASP A N 1
ATOM 845 C CA . ASP A 1 111 ? -7.649 -0.555 1.168 1.00 90.31 111 ASP A CA 1
ATOM 846 C C . ASP A 1 111 ? -6.745 0.677 1.360 1.00 90.31 111 ASP A C 1
ATOM 848 O O . ASP A 1 111 ? -6.793 1.614 0.565 1.00 90.31 111 ASP A O 1
ATOM 852 N N . ASN A 1 112 ? -5.904 0.670 2.404 1.00 90.88 112 ASN A N 1
ATOM 853 C CA . ASN A 1 112 ? -5.058 1.791 2.819 1.00 90.88 112 ASN A CA 1
ATOM 854 C C . ASN A 1 112 ? -5.811 3.127 2.904 1.00 90.88 112 ASN A C 1
ATOM 856 O O . ASN A 1 112 ? -5.349 4.163 2.432 1.00 90.88 112 ASN A O 1
ATOM 860 N N . ASP A 1 113 ? -7.007 3.075 3.484 1.00 83.50 113 ASP A N 1
ATOM 861 C CA . ASP A 1 113 ? -8.030 4.112 3.406 1.00 83.50 113 ASP A CA 1
ATOM 862 C C . ASP A 1 113 ? -8.169 4.961 4.676 1.00 83.50 113 ASP A C 1
ATOM 864 O O . ASP A 1 113 ? -8.956 5.907 4.684 1.00 83.50 113 ASP A O 1
ATOM 868 N N . PHE A 1 114 ? -7.395 4.662 5.720 1.00 86.50 114 PHE A N 1
ATOM 869 C CA . PHE A 1 114 ? -7.421 5.386 6.989 1.00 86.50 114 PHE A CA 1
ATOM 870 C C . PHE A 1 114 ? -6.400 6.528 6.996 1.00 86.50 114 PHE A C 1
ATOM 872 O O . PHE A 1 114 ? -5.204 6.301 6.820 1.00 86.50 114 PHE A O 1
ATOM 879 N N . CYS A 1 115 ? -6.851 7.761 7.210 1.00 88.38 115 CYS A N 1
ATOM 880 C CA . CYS A 1 115 ? -5.961 8.921 7.247 1.00 88.38 115 CYS A CA 1
ATOM 881 C C . CYS A 1 115 ? -5.055 8.916 8.495 1.00 88.38 115 CYS A C 1
ATOM 883 O O . CYS A 1 115 ? -5.434 8.445 9.566 1.00 88.38 115 CYS A O 1
ATOM 885 N N . GLY A 1 116 ? -3.840 9.459 8.357 1.00 85.56 116 GLY A N 1
ATOM 886 C CA . GLY A 1 116 ? -2.830 9.486 9.427 1.00 85.56 116 GLY A CA 1
ATOM 887 C C . GLY A 1 116 ? -1.906 8.262 9.463 1.00 85.56 116 GLY A C 1
ATOM 888 O O . GLY A 1 116 ? -1.042 8.153 10.331 1.00 85.56 116 GLY A O 1
ATOM 889 N N . THR A 1 117 ? -2.036 7.326 8.526 1.00 88.50 117 THR A N 1
ATOM 890 C CA . THR A 1 117 ? -1.097 6.208 8.407 1.00 88.50 117 THR A CA 1
ATOM 891 C C . THR A 1 117 ? -0.492 6.130 7.022 1.00 88.50 117 THR A C 1
ATOM 893 O O . THR A 1 117 ? -1.200 6.272 6.030 1.00 88.50 117 THR A O 1
ATOM 896 N N . ASP A 1 118 ? 0.822 5.898 6.953 1.00 89.81 118 ASP A N 1
ATOM 897 C CA . ASP A 1 118 ? 1.482 5.669 5.668 1.00 89.81 118 ASP A CA 1
ATOM 898 C C . ASP A 1 118 ? 1.048 4.315 5.082 1.00 89.81 118 ASP A C 1
ATOM 900 O O . ASP A 1 118 ? 0.925 4.170 3.865 1.00 89.81 118 ASP A O 1
ATOM 904 N N . MET A 1 119 ? 0.821 3.320 5.952 1.00 93.31 119 MET A N 1
ATOM 905 C CA . MET A 1 119 ? 0.514 1.938 5.582 1.00 93.31 119 MET A CA 1
ATOM 906 C C . MET A 1 119 ? -0.374 1.238 6.617 1.00 93.31 119 MET A C 1
ATOM 908 O O . MET A 1 119 ? -0.035 1.148 7.797 1.00 93.31 119 MET A O 1
ATOM 912 N N . THR A 1 120 ? -1.458 0.625 6.147 1.00 94.12 120 THR A N 1
ATOM 913 C CA . THR A 1 120 ? -2.354 -0.223 6.951 1.00 94.12 120 THR A CA 1
ATOM 914 C C . THR A 1 120 ? -1.975 -1.708 6.890 1.00 94.12 120 THR A C 1
ATOM 916 O O . THR A 1 120 ? -1.443 -2.193 5.886 1.00 94.12 120 THR A O 1
ATOM 919 N N . ILE A 1 121 ? -2.272 -2.464 7.961 1.00 95.19 121 ILE A N 1
ATOM 920 C CA . ILE A 1 121 ? -1.973 -3.905 8.020 1.00 95.19 121 ILE A CA 1
ATOM 921 C C . ILE A 1 121 ? -2.842 -4.656 7.011 1.00 95.19 121 ILE A C 1
ATOM 923 O O . ILE A 1 121 ? -4.039 -4.842 7.241 1.00 95.19 121 ILE A O 1
ATOM 927 N N . GLY A 1 122 ? -2.200 -5.232 5.999 1.00 94.19 122 GLY A N 1
ATOM 928 C CA . GLY A 1 122 ? -2.823 -6.065 4.973 1.00 94.19 122 GLY A CA 1
ATOM 929 C C . GLY A 1 122 ? -2.665 -5.510 3.562 1.00 94.19 122 GLY A C 1
ATOM 930 O O . GLY A 1 122 ? -2.808 -6.280 2.613 1.00 94.19 122 GLY A O 1
ATOM 931 N N . THR A 1 123 ? -2.341 -4.222 3.416 1.00 95.69 123 THR A N 1
ATOM 932 C CA . THR A 1 123 ? -2.201 -3.568 2.105 1.00 95.69 123 THR A CA 1
ATOM 933 C C . THR A 1 123 ? -1.113 -4.232 1.262 1.00 95.69 123 THR A C 1
ATOM 935 O O . THR A 1 123 ? -1.358 -4.601 0.115 1.00 95.69 123 THR A O 1
ATOM 938 N N . ASP A 1 124 ? 0.077 -4.456 1.829 1.00 96.50 124 ASP A N 1
ATOM 939 C CA . ASP A 1 124 ? 1.183 -5.079 1.092 1.00 96.50 124 ASP A CA 1
ATOM 940 C C . ASP A 1 124 ? 0.869 -6.541 0.728 1.00 96.50 124 ASP A C 1
ATOM 942 O O . ASP A 1 124 ? 1.125 -6.983 -0.392 1.00 96.50 124 ASP A O 1
ATOM 946 N N . SER A 1 125 ? 0.235 -7.293 1.631 1.00 95.38 125 SER A N 1
ATOM 947 C CA . SER A 1 125 ? -0.209 -8.666 1.353 1.00 95.38 125 SER A CA 1
ATOM 948 C C . SER A 1 125 ? -1.247 -8.726 0.227 1.00 95.38 125 SER A C 1
ATOM 950 O O . SER A 1 125 ? -1.154 -9.596 -0.642 1.00 95.38 125 SER A O 1
ATOM 952 N N . ALA A 1 126 ? -2.214 -7.805 0.215 1.00 94.06 126 ALA A N 1
ATOM 953 C CA . ALA A 1 126 ? -3.218 -7.712 -0.841 1.00 94.06 126 ALA A CA 1
ATOM 954 C C . ALA A 1 126 ? -2.585 -7.320 -2.180 1.00 94.06 126 ALA A C 1
ATOM 956 O O . ALA A 1 126 ? -2.871 -7.954 -3.198 1.00 94.06 126 ALA A O 1
ATOM 957 N N . LEU A 1 127 ? -1.653 -6.361 -2.173 1.00 96.00 127 LEU A N 1
ATOM 958 C CA . LEU A 1 127 ? -0.884 -5.985 -3.356 1.00 96.00 127 LEU A CA 1
ATOM 959 C C . LEU A 1 127 ? -0.107 -7.179 -3.924 1.00 96.00 127 LEU A C 1
ATOM 961 O O . LEU A 1 127 ? -0.156 -7.407 -5.129 1.00 96.00 127 LEU A O 1
ATOM 965 N N . HIS A 1 128 ? 0.516 -8.008 -3.078 1.00 94.38 128 HIS A N 1
ATOM 966 C CA . HIS A 1 128 ? 1.152 -9.251 -3.530 1.00 94.38 128 HIS A CA 1
ATOM 967 C C . HIS A 1 128 ? 0.160 -10.175 -4.248 1.00 94.38 128 HIS A C 1
ATOM 969 O O . HIS A 1 128 ? 0.491 -10.714 -5.300 1.00 94.38 128 HIS A O 1
ATOM 975 N N . ARG A 1 129 ? -1.061 -10.354 -3.719 1.00 92.06 129 ARG A N 1
ATOM 976 C CA . ARG A 1 129 ? -2.090 -11.179 -4.385 1.00 92.06 129 ARG A CA 1
ATOM 977 C C . ARG A 1 129 ? -2.490 -10.596 -5.741 1.00 92.06 129 ARG A C 1
ATOM 979 O O . ARG A 1 129 ? -2.664 -11.348 -6.696 1.00 92.06 129 ARG A O 1
ATOM 986 N N . ILE A 1 130 ? -2.636 -9.273 -5.828 1.00 93.12 130 ILE A N 1
ATOM 987 C CA . ILE A 1 130 ? -2.974 -8.581 -7.078 1.00 93.12 130 ILE A CA 1
ATOM 988 C C . ILE A 1 130 ? -1.869 -8.801 -8.114 1.00 93.12 130 ILE A C 1
ATOM 990 O O . ILE A 1 130 ? -2.165 -9.214 -9.233 1.00 93.12 130 ILE A O 1
ATOM 994 N N . ILE A 1 131 ? -0.607 -8.577 -7.740 1.00 94.12 131 ILE A N 1
ATOM 995 C CA . ILE A 1 131 ? 0.534 -8.714 -8.652 1.00 94.12 131 ILE A CA 1
ATOM 996 C C . ILE A 1 131 ? 0.723 -10.164 -9.105 1.00 94.12 131 ILE A C 1
ATOM 998 O O . ILE A 1 131 ? 0.893 -10.391 -10.296 1.00 94.12 131 ILE A O 1
ATOM 1002 N N . GLU A 1 132 ? 0.571 -11.155 -8.222 1.00 93.25 132 GLU A N 1
ATOM 1003 C CA . GLU A 1 132 ? 0.617 -12.571 -8.618 1.00 93.25 132 GLU A CA 1
ATOM 1004 C C . GLU A 1 132 ? -0.424 -12.921 -9.689 1.00 93.25 132 GLU A C 1
ATOM 1006 O O . GLU A 1 132 ? -0.125 -13.633 -10.648 1.00 93.25 132 GLU A O 1
ATOM 1011 N N . VAL A 1 133 ? -1.652 -12.414 -9.544 1.00 90.62 133 VAL A N 1
ATOM 1012 C CA . VAL A 1 133 ? -2.715 -12.628 -10.534 1.00 90.62 133 VAL A CA 1
ATOM 1013 C C . VAL A 1 133 ? -2.394 -11.901 -11.838 1.00 90.62 133 VAL A C 1
ATOM 1015 O O . VAL A 1 133 ? -2.567 -12.475 -12.914 1.00 90.62 133 VAL A O 1
ATOM 1018 N N . VAL A 1 134 ? -1.914 -10.658 -11.765 1.00 88.81 134 VAL A N 1
ATOM 1019 C CA . VAL A 1 134 ? -1.521 -9.871 -12.942 1.00 88.81 134 VAL A CA 1
ATOM 1020 C C . VAL A 1 134 ? -0.407 -10.578 -13.718 1.00 88.81 134 VAL A C 1
ATOM 1022 O O . VAL A 1 134 ? -0.555 -10.786 -14.924 1.00 88.81 134 VAL A O 1
ATOM 1025 N N . ASP A 1 135 ? 0.646 -11.026 -13.039 1.00 88.38 135 ASP A N 1
ATOM 1026 C CA . ASP A 1 135 ? 1.775 -11.735 -13.645 1.00 88.38 135 ASP A CA 1
ATOM 1027 C C . ASP A 1 135 ? 1.338 -13.074 -14.257 1.00 88.38 135 ASP A C 1
ATOM 1029 O O . ASP A 1 135 ? 1.719 -13.408 -15.385 1.00 88.38 135 ASP A O 1
ATOM 1033 N N . ALA A 1 136 ? 0.461 -13.819 -13.573 1.00 88.31 136 ALA A N 1
ATOM 1034 C CA . ALA A 1 136 ? -0.110 -15.052 -14.108 1.00 88.31 136 ALA A CA 1
ATOM 1035 C C . ALA A 1 136 ? -0.917 -14.793 -15.394 1.00 88.31 136 ALA A C 1
ATOM 1037 O O . ALA A 1 136 ? -0.754 -15.505 -16.390 1.00 88.31 136 ALA A O 1
ATOM 1038 N N . ILE A 1 137 ? -1.739 -13.739 -15.417 1.00 85.56 137 ILE A N 1
ATOM 1039 C CA . ILE A 1 137 ? -2.540 -13.360 -16.589 1.00 85.56 137 ILE A CA 1
ATOM 1040 C C . ILE A 1 137 ? -1.646 -12.898 -17.745 1.00 85.56 137 ILE A C 1
ATOM 1042 O O . ILE A 1 137 ? -1.922 -13.247 -18.897 1.00 85.56 137 ILE A O 1
ATOM 1046 N N . MET A 1 138 ? -0.559 -12.170 -17.472 1.00 82.81 138 MET A N 1
ATOM 1047 C CA . MET A 1 138 ? 0.352 -11.657 -18.501 1.00 82.81 138 MET A CA 1
ATOM 1048 C C . MET A 1 138 ? 0.873 -12.752 -19.437 1.00 82.81 138 MET A C 1
ATOM 1050 O O . MET A 1 138 ? 0.863 -12.561 -20.655 1.00 82.81 138 MET A O 1
ATOM 1054 N N . THR A 1 139 ? 1.260 -13.911 -18.902 1.00 79.12 139 THR A N 1
ATOM 1055 C CA . THR A 1 139 ? 1.781 -15.034 -19.708 1.00 79.12 139 THR A CA 1
ATOM 1056 C C . THR A 1 139 ? 0.747 -15.560 -20.716 1.00 79.12 139 THR A C 1
ATOM 1058 O O . THR A 1 139 ? 1.048 -15.789 -21.894 1.00 79.12 139 THR A O 1
ATOM 1061 N N . THR A 1 140 ? -0.514 -15.669 -20.289 1.00 75.62 140 THR A N 1
ATOM 1062 C CA . THR A 1 140 ? -1.627 -16.107 -21.146 1.00 75.62 140 THR A CA 1
ATOM 1063 C C . THR A 1 140 ? -2.008 -15.047 -22.183 1.00 75.62 140 THR A C 1
ATOM 1065 O O . THR A 1 140 ? -2.299 -15.377 -23.335 1.00 75.62 140 THR A O 1
ATOM 1068 N N . ALA A 1 141 ? -1.950 -13.765 -21.810 1.00 70.69 141 ALA A N 1
ATOM 1069 C CA . ALA A 1 141 ? -2.265 -12.650 -22.697 1.00 70.69 141 ALA A CA 1
ATOM 1070 C C . ALA A 1 141 ? -1.234 -12.508 -23.831 1.00 70.69 141 ALA A C 1
ATOM 1072 O O . ALA A 1 141 ? -1.615 -12.289 -24.983 1.00 70.69 141 ALA A O 1
ATOM 1073 N N . GLN A 1 142 ? 0.057 -12.706 -23.536 1.00 70.12 142 GLN A N 1
ATOM 1074 C CA . GLN A 1 142 ? 1.129 -12.702 -24.542 1.00 70.12 142 GLN A CA 1
ATOM 1075 C C . GLN A 1 142 ? 0.979 -13.827 -25.575 1.00 70.12 142 GLN A C 1
ATOM 1077 O O . GLN A 1 142 ? 1.222 -13.606 -26.768 1.00 70.12 142 GLN A O 1
ATOM 1082 N N . SER A 1 143 ? 0.565 -15.014 -25.119 1.00 64.75 143 SER A N 1
ATOM 1083 C CA . SER A 1 143 ? 0.448 -16.222 -25.945 1.00 64.75 143 SER A CA 1
ATOM 1084 C C . SER A 1 143 ? -0.657 -16.115 -26.999 1.00 64.75 143 SER A C 1
ATOM 1086 O O . SER A 1 143 ? -0.486 -16.581 -28.122 1.00 64.75 143 SER A O 1
ATOM 1088 N N . HIS A 1 144 ? -1.765 -15.441 -26.682 1.00 58.81 144 HIS A N 1
ATOM 1089 C CA . HIS A 1 144 ? -2.910 -15.308 -27.588 1.00 58.81 144 HIS A CA 1
ATOM 1090 C C . HIS A 1 144 ? -2.890 -14.060 -28.490 1.00 58.81 144 HIS A C 1
ATOM 1092 O O . HIS A 1 144 ? -3.887 -13.804 -29.156 1.00 58.81 144 HIS A O 1
ATOM 1098 N N . GLN A 1 145 ? -1.791 -13.290 -28.541 1.00 51.94 145 GLN A N 1
ATOM 1099 C CA . GLN A 1 145 ? -1.695 -12.056 -29.352 1.00 51.94 145 GLN A CA 1
ATOM 1100 C C . GLN A 1 145 ? -2.898 -11.116 -29.166 1.00 51.94 145 GLN A C 1
ATOM 1102 O O . GLN A 1 145 ? -3.415 -10.529 -30.117 1.00 51.94 145 GLN A O 1
ATOM 1107 N N . ARG A 1 146 ? -3.369 -10.975 -27.925 1.00 51.84 146 ARG A N 1
ATOM 1108 C CA . ARG A 1 146 ? -4.520 -10.131 -27.602 1.00 51.84 146 ARG A CA 1
ATOM 1109 C C . ARG A 1 146 ? -4.072 -8.675 -27.496 1.00 51.84 146 ARG A C 1
ATOM 1111 O O . ARG A 1 146 ? -3.897 -8.178 -26.390 1.00 51.84 146 ARG A O 1
ATOM 1118 N N . THR A 1 147 ? -3.816 -8.053 -28.654 1.00 37.03 147 THR A N 1
ATOM 1119 C CA . THR A 1 147 ? -3.903 -6.620 -29.044 1.00 37.03 147 THR A CA 1
ATOM 1120 C C . THR A 1 147 ? -3.039 -6.434 -30.313 1.00 37.03 147 THR A C 1
ATOM 1122 O O . THR A 1 147 ? -1.825 -6.640 -30.257 1.00 37.03 147 THR A O 1
ATOM 1125 N N . PHE A 1 148 ? -3.641 -6.053 -31.450 1.00 31.12 148 PHE A N 1
ATOM 1126 C CA . PHE A 1 148 ? -2.933 -5.731 -32.703 1.00 31.12 148 PHE A CA 1
ATOM 1127 C C . PHE A 1 148 ? -2.563 -4.241 -32.769 1.00 31.12 148 PHE A C 1
ATOM 1129 O O . PHE A 1 148 ? -3.365 -3.380 -32.421 1.00 31.12 148 PHE A O 1
ATOM 1136 N N . VAL A 1 149 ? -1.349 -3.953 -33.246 1.00 28.89 149 VAL A N 1
ATOM 1137 C CA . VAL A 1 149 ? -0.787 -2.606 -33.443 1.00 28.89 149 VAL A CA 1
ATOM 1138 C C . VAL A 1 149 ? -0.745 -2.284 -34.939 1.00 28.89 149 VAL A C 1
ATOM 1140 O O . VAL A 1 149 ? -0.081 -2.998 -35.687 1.00 28.89 149 VAL A O 1
ATOM 1143 N N . LEU A 1 150 ? -1.375 -1.183 -35.347 1.00 25.88 150 LEU A N 1
ATOM 1144 C CA . LEU A 1 150 ? -1.099 -0.387 -36.555 1.00 25.88 150 LEU A CA 1
ATOM 1145 C C . LEU A 1 150 ? -1.350 1.069 -36.099 1.00 25.88 150 LEU A C 1
ATOM 1147 O O . LEU A 1 150 ? -2.425 1.330 -35.578 1.00 25.88 150 LEU A O 1
ATOM 1151 N N . GLU A 1 151 ? -0.423 2.030 -36.090 1.00 26.12 151 GLU A N 1
ATOM 1152 C CA . GLU A 1 151 ? 0.532 2.430 -37.124 1.00 26.12 151 GLU A CA 1
ATOM 1153 C C . GLU A 1 151 ? 1.663 3.300 -36.508 1.00 26.12 151 GLU A C 1
ATOM 1155 O O . GLU A 1 151 ? 1.485 4.481 -36.244 1.00 26.12 151 GLU A O 1
ATOM 1160 N N . ASN A 1 152 ? 2.815 2.692 -36.202 1.00 24.84 152 ASN A N 1
ATOM 1161 C CA . ASN A 1 152 ? 4.184 3.207 -36.404 1.00 24.84 152 ASN A CA 1
ATOM 1162 C C . ASN A 1 152 ? 5.160 2.159 -35.843 1.00 24.84 152 ASN A C 1
ATOM 1164 O O . ASN A 1 152 ? 4.971 1.622 -34.755 1.00 24.84 152 ASN A O 1
ATOM 1168 N N . ARG A 1 153 ? 6.173 1.783 -36.624 1.00 32.62 153 ARG A N 1
ATOM 1169 C CA . ARG A 1 153 ? 6.928 0.515 -36.509 1.00 32.62 153 ARG A CA 1
ATOM 1170 C C . ARG A 1 153 ? 7.847 0.351 -35.270 1.00 32.62 153 ARG A C 1
ATOM 1172 O O . ARG A 1 153 ? 8.695 -0.536 -35.308 1.00 32.62 153 ARG A O 1
ATOM 1179 N N . ALA A 1 154 ? 7.683 1.121 -34.190 1.00 39.81 154 ALA A N 1
ATOM 1180 C CA . ALA A 1 154 ? 8.605 1.126 -33.043 1.00 39.81 154 ALA A CA 1
ATOM 1181 C C . ALA A 1 154 ? 8.117 0.348 -31.795 1.00 39.81 154 ALA A C 1
ATOM 1183 O O . ALA A 1 154 ? 8.892 -0.426 -31.244 1.00 39.81 154 ALA A O 1
ATOM 1184 N N . ASP A 1 155 ? 6.839 0.431 -31.398 1.00 51.59 155 ASP A N 1
ATOM 1185 C CA . ASP A 1 155 ? 6.366 -0.121 -30.109 1.00 51.59 155 ASP A CA 1
ATOM 1186 C C . ASP A 1 155 ? 5.430 -1.335 -30.272 1.00 51.59 155 ASP A C 1
ATOM 1188 O O . ASP A 1 155 ? 4.202 -1.238 -30.241 1.00 51.59 155 ASP A O 1
ATOM 1192 N N . LYS A 1 156 ? 5.997 -2.539 -30.421 1.00 55.66 156 LYS A N 1
ATOM 1193 C CA . LYS A 1 156 ? 5.231 -3.802 -30.518 1.00 55.66 156 LYS A CA 1
ATOM 1194 C C . LYS A 1 156 ? 4.779 -4.327 -29.146 1.00 55.66 156 LYS A C 1
ATOM 1196 O O . LYS A 1 156 ? 5.135 -5.440 -28.749 1.00 55.66 156 LYS A O 1
ATOM 1201 N N . LYS A 1 157 ? 3.967 -3.564 -28.409 1.00 64.38 157 LYS A N 1
ATOM 1202 C CA . LYS A 1 157 ? 3.357 -4.060 -27.162 1.00 64.38 157 LYS A CA 1
ATOM 1203 C C . LYS A 1 157 ? 2.231 -5.054 -27.483 1.00 64.38 157 LYS A C 1
ATOM 1205 O O . LYS A 1 157 ? 1.264 -4.711 -28.150 1.00 64.38 157 LYS A O 1
ATOM 1210 N N . ARG A 1 158 ? 2.355 -6.295 -26.996 1.00 71.44 158 ARG A N 1
ATOM 1211 C CA . ARG A 1 158 ? 1.456 -7.422 -27.344 1.00 71.44 158 ARG A CA 1
ATOM 1212 C C . ARG A 1 158 ? 0.199 -7.546 -26.473 1.00 71.44 158 ARG A C 1
ATOM 1214 O O . ARG A 1 158 ? -0.622 -8.417 -26.737 1.00 71.44 158 ARG A O 1
ATOM 1221 N N . LEU A 1 159 ? 0.084 -6.745 -25.411 1.00 81.62 159 LEU A N 1
ATOM 1222 C CA . LEU A 1 159 ? -1.029 -6.786 -24.458 1.00 81.62 159 LEU A CA 1
ATOM 1223 C C . LEU A 1 159 ? -1.233 -5.432 -23.774 1.00 81.62 159 LEU A C 1
ATOM 1225 O O . LEU A 1 159 ? -0.284 -4.659 -23.615 1.00 81.62 159 LEU A O 1
ATOM 1229 N N . ASN A 1 160 ? -2.443 -5.198 -23.273 1.00 85.31 160 ASN A N 1
ATOM 1230 C CA . ASN A 1 160 ? -2.769 -4.084 -22.387 1.00 85.31 160 ASN A CA 1
ATOM 1231 C C . ASN A 1 160 ? -3.456 -4.598 -21.119 1.00 85.31 160 ASN A C 1
ATOM 1233 O O . ASN A 1 160 ? -4.266 -5.518 -21.183 1.00 85.31 160 ASN A O 1
ATOM 1237 N N . ILE A 1 161 ? -3.114 -4.007 -19.973 1.00 88.56 161 ILE A N 1
ATOM 1238 C CA . ILE A 1 161 ? -3.725 -4.300 -18.672 1.00 88.56 161 ILE A CA 1
ATOM 1239 C C . ILE A 1 161 ? -4.323 -2.998 -18.170 1.00 88.56 161 ILE A C 1
ATOM 1241 O O . ILE A 1 161 ? -3.622 -1.988 -18.112 1.00 88.56 161 ILE A O 1
ATOM 1245 N N . ILE A 1 162 ? -5.607 -3.032 -17.830 1.00 91.25 162 ILE A N 1
ATOM 1246 C CA . ILE A 1 162 ? -6.330 -1.909 -17.239 1.00 91.25 162 ILE A CA 1
ATOM 1247 C C . ILE A 1 162 ? -6.759 -2.352 -15.843 1.00 91.25 162 ILE A C 1
ATOM 1249 O O . ILE A 1 162 ? -7.453 -3.358 -15.702 1.00 91.25 162 ILE A O 1
ATOM 1253 N N . ILE A 1 163 ? -6.317 -1.621 -14.821 1.00 92.56 163 ILE A N 1
ATOM 1254 C CA . ILE A 1 163 ? -6.694 -1.859 -13.424 1.00 92.56 163 ILE A CA 1
ATOM 1255 C C . ILE A 1 163 ? -7.834 -0.901 -13.085 1.00 92.56 163 ILE A C 1
ATOM 1257 O O . ILE A 1 163 ? -7.724 0.300 -13.325 1.00 92.56 163 ILE A O 1
ATOM 1261 N N . VAL A 1 164 ? -8.929 -1.438 -12.548 1.00 92.56 164 VAL A N 1
ATOM 1262 C CA . VAL A 1 164 ? -10.151 -0.685 -12.243 1.00 92.56 164 VAL A CA 1
ATOM 1263 C C . VAL A 1 164 ? -10.502 -0.920 -10.780 1.00 92.56 164 VAL A C 1
ATOM 1265 O O . VAL A 1 164 ? -10.709 -2.063 -10.376 1.00 92.56 164 VAL A O 1
ATOM 1268 N N . ALA A 1 165 ? -10.544 0.152 -9.989 1.00 93.56 165 ALA A N 1
ATOM 1269 C CA . ALA A 1 165 ? -11.010 0.088 -8.607 1.00 93.56 165 ALA A CA 1
ATOM 1270 C C . ALA A 1 165 ? -12.529 -0.152 -8.562 1.00 93.56 165 ALA A C 1
ATOM 1272 O O . ALA A 1 165 ? -13.253 0.340 -9.425 1.00 93.56 165 ALA A O 1
ATOM 1273 N N . GLU A 1 166 ? -13.027 -0.853 -7.537 1.00 90.00 166 GLU A N 1
ATOM 1274 C CA . GLU A 1 166 ? -14.471 -1.111 -7.372 1.00 90.00 166 GLU A CA 1
ATOM 1275 C C . GLU A 1 166 ? -15.289 0.191 -7.302 1.00 90.00 166 GLU A C 1
ATOM 1277 O O . GLU A 1 166 ? -16.377 0.272 -7.867 1.00 90.00 166 GLU A O 1
ATOM 1282 N N . GLY A 1 167 ? -14.737 1.225 -6.658 1.00 91.31 167 GLY A N 1
ATOM 1283 C CA . GLY A 1 167 ? -15.332 2.559 -6.538 1.00 91.31 167 GLY A CA 1
ATOM 1284 C C . GLY A 1 167 ? -14.942 3.543 -7.647 1.00 91.31 167 GLY A C 1
ATOM 1285 O O . GLY A 1 167 ? -14.974 4.747 -7.409 1.00 91.31 167 GLY A O 1
ATOM 1286 N N . ALA A 1 168 ? -14.510 3.076 -8.824 1.00 94.88 168 ALA A N 1
ATOM 1287 C CA . ALA A 1 168 ? -14.126 3.969 -9.917 1.00 94.88 168 ALA A CA 1
ATOM 1288 C C . ALA A 1 168 ? -15.315 4.821 -10.400 1.00 94.88 168 ALA A C 1
ATOM 1290 O O . ALA A 1 168 ? -16.399 4.302 -10.675 1.00 94.88 168 ALA A O 1
ATOM 1291 N N . ILE A 1 169 ? -15.095 6.130 -10.544 1.00 96.94 169 ILE A N 1
ATOM 1292 C CA . ILE A 1 169 ? -16.104 7.121 -10.939 1.00 96.94 169 ILE A CA 1
ATOM 1293 C C . ILE A 1 169 ? -15.537 8.129 -11.943 1.00 96.94 169 ILE A C 1
ATOM 1295 O O . ILE A 1 169 ? -14.327 8.355 -11.995 1.00 96.94 169 ILE A O 1
ATOM 1299 N N . ASP A 1 170 ? -16.416 8.732 -12.742 1.00 96.38 170 ASP A N 1
ATOM 1300 C CA . ASP A 1 170 ? -16.087 9.891 -13.573 1.00 96.38 170 ASP A CA 1
ATOM 1301 C C . ASP A 1 170 ? -16.204 11.216 -12.793 1.00 96.38 170 ASP A C 1
ATOM 1303 O O . ASP A 1 170 ? -16.571 11.248 -11.617 1.00 96.38 170 ASP A O 1
ATOM 1307 N N . SER A 1 171 ? -15.923 12.339 -13.460 1.00 95.75 171 SER A N 1
ATOM 1308 C CA . SER A 1 171 ? -16.004 13.683 -12.867 1.00 95.75 171 SER A CA 1
ATOM 1309 C C .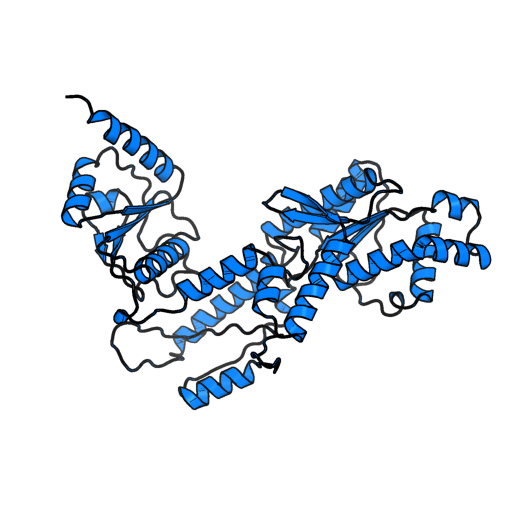 SER A 1 171 ? -17.416 14.113 -12.441 1.00 95.75 171 SER A C 1
ATOM 1311 O O . SER A 1 171 ? -17.583 15.148 -11.794 1.00 95.75 171 SER A O 1
ATOM 1313 N N . HIS A 1 172 ? -18.442 13.336 -12.790 1.00 96.06 172 HIS A N 1
ATOM 1314 C CA . HIS A 1 172 ? -19.835 13.564 -12.424 1.00 96.06 172 HIS A CA 1
ATOM 1315 C C . HIS A 1 172 ? -20.326 12.574 -11.358 1.00 96.06 172 HIS A C 1
ATOM 1317 O O . HIS A 1 172 ? -21.529 12.530 -11.100 1.00 96.06 172 HIS A O 1
ATOM 1323 N N . ASN A 1 173 ? -19.418 11.829 -10.717 1.00 94.56 173 ASN A N 1
ATOM 1324 C CA . ASN A 1 173 ? -19.702 10.771 -9.743 1.00 94.56 173 ASN A CA 1
ATOM 1325 C C . ASN A 1 173 ? -20.497 9.594 -10.333 1.00 94.56 173 ASN A C 1
ATOM 1327 O O . ASN A 1 173 ? -21.174 8.863 -9.608 1.00 94.56 173 ASN A O 1
ATOM 1331 N N . LYS A 1 174 ? -20.422 9.378 -11.652 1.00 97.12 174 LYS A N 1
ATOM 1332 C CA . LYS A 1 174 ? -21.018 8.204 -12.288 1.00 97.12 174 LYS A CA 1
ATOM 1333 C C . LYS A 1 174 ? -20.032 7.044 -12.249 1.00 97.12 174 LYS A C 1
ATOM 1335 O O . LYS A 1 174 ? -18.883 7.190 -12.656 1.00 97.12 174 LYS A O 1
ATOM 1340 N N . ALA A 1 175 ? -20.504 5.883 -11.800 1.00 96.81 175 ALA A N 1
ATOM 1341 C CA . ALA A 1 175 ? -19.697 4.670 -11.727 1.00 96.81 175 ALA A CA 1
ATOM 1342 C C . ALA A 1 175 ? -19.113 4.278 -13.098 1.00 96.81 175 ALA A C 1
ATOM 1344 O O . ALA A 1 175 ? -19.833 4.210 -14.099 1.00 96.81 175 ALA A O 1
ATOM 1345 N N . ILE A 1 176 ? -17.815 3.973 -13.115 1.00 96.25 176 ILE A N 1
ATOM 1346 C CA . ILE A 1 176 ? -17.086 3.430 -14.262 1.00 96.25 176 ILE A CA 1
ATOM 1347 C C . ILE A 1 176 ? -16.887 1.937 -14.015 1.00 96.25 176 ILE A C 1
ATOM 1349 O O . ILE A 1 176 ? -16.020 1.528 -13.245 1.00 96.25 176 ILE A O 1
ATOM 1353 N N . THR A 1 177 ? -17.698 1.106 -14.667 1.00 94.88 177 THR A N 1
ATOM 1354 C CA . THR A 1 177 ? -17.633 -0.347 -14.475 1.00 94.88 177 THR A CA 1
ATOM 1355 C C . THR A 1 177 ? -16.579 -1.000 -15.380 1.00 94.88 177 THR A C 1
ATOM 1357 O O . THR A 1 177 ? -16.277 -0.487 -16.463 1.00 94.88 177 THR A O 1
ATOM 1360 N N . PRO A 1 178 ? -16.038 -2.172 -14.996 1.00 92.69 178 PRO A N 1
ATOM 1361 C CA . PRO A 1 178 ? -15.149 -2.940 -15.866 1.00 92.69 178 PRO A CA 1
ATOM 1362 C C . PRO A 1 178 ? -15.785 -3.309 -17.215 1.00 92.69 178 PRO A C 1
ATOM 1364 O O . PRO A 1 178 ? -15.115 -3.247 -18.245 1.00 92.69 178 PRO A O 1
ATOM 1367 N N . ASP A 1 179 ? -17.081 -3.639 -17.229 1.00 93.06 179 ASP A N 1
ATOM 1368 C CA . ASP A 1 179 ? -17.813 -3.943 -18.464 1.00 93.06 179 ASP A CA 1
ATOM 1369 C C . ASP A 1 179 ? -17.949 -2.719 -19.372 1.00 93.06 179 ASP A C 1
ATOM 1371 O O . ASP A 1 179 ? -17.736 -2.831 -20.577 1.00 93.06 179 ASP A O 1
ATOM 1375 N N . TYR A 1 180 ? -18.185 -1.529 -18.805 1.00 95.38 180 TYR A N 1
ATOM 1376 C CA . TYR A 1 180 ? -18.184 -0.286 -19.579 1.00 95.38 180 TYR A CA 1
ATOM 1377 C C . TYR A 1 180 ? -16.842 -0.065 -20.295 1.00 95.38 180 TYR A C 1
ATOM 1379 O O . TYR A 1 180 ? -16.815 0.269 -21.480 1.00 95.38 180 TYR A O 1
ATOM 1387 N N . ILE A 1 181 ? -15.720 -0.288 -19.600 1.00 94.00 181 ILE A N 1
ATOM 1388 C CA . ILE A 1 181 ? -14.379 -0.158 -20.190 1.00 94.00 181 ILE A CA 1
ATOM 1389 C C . ILE A 1 181 ? -14.154 -1.215 -21.274 1.00 94.00 181 ILE A C 1
ATOM 1391 O O . ILE A 1 181 ? -13.636 -0.894 -22.344 1.00 94.00 181 ILE A O 1
ATOM 1395 N N . LYS A 1 182 ? -14.556 -2.465 -21.028 1.00 91.94 182 LYS A N 1
ATOM 1396 C CA . LYS A 1 182 ? -14.463 -3.542 -22.019 1.00 91.94 182 LYS A CA 1
ATOM 1397 C C . LYS A 1 182 ? -15.218 -3.182 -23.296 1.00 91.94 182 LYS A C 1
ATOM 1399 O O . LYS A 1 182 ? -14.636 -3.248 -24.377 1.00 91.94 182 LYS A O 1
ATOM 1404 N N . ASP A 1 183 ? -16.479 -2.782 -23.173 1.00 95.19 183 ASP A N 1
ATOM 1405 C CA . ASP A 1 183 ? -17.321 -2.428 -24.315 1.00 95.19 183 ASP A CA 1
ATOM 1406 C C . ASP A 1 183 ? -16.751 -1.223 -25.070 1.00 95.19 183 ASP A C 1
ATOM 1408 O O . ASP A 1 183 ? -16.759 -1.199 -26.302 1.00 95.19 183 ASP A O 1
ATOM 1412 N N . LEU A 1 184 ? -16.183 -0.248 -24.350 1.00 95.06 184 LEU A N 1
ATOM 1413 C CA . LEU A 1 184 ? -15.497 0.894 -24.946 1.00 95.06 184 LEU A CA 1
ATOM 1414 C C . LEU A 1 184 ? -14.289 0.461 -25.789 1.00 95.06 184 LEU A C 1
ATOM 1416 O O . LEU A 1 184 ? -14.177 0.881 -26.940 1.00 95.06 184 LEU A O 1
ATOM 1420 N N . VAL A 1 185 ? -13.410 -0.391 -25.252 1.00 92.31 185 VAL A N 1
ATOM 1421 C CA . VAL A 1 185 ? -12.218 -0.883 -25.965 1.00 92.31 185 VAL A CA 1
ATOM 1422 C C . VAL A 1 185 ? -12.610 -1.717 -27.185 1.00 92.31 185 VAL A C 1
ATOM 1424 O O . VAL A 1 185 ? -12.065 -1.508 -28.269 1.00 92.31 185 VAL A O 1
ATOM 1427 N N . VAL A 1 186 ? -13.583 -2.620 -27.044 1.00 92.25 186 VAL A N 1
ATOM 1428 C CA . VAL A 1 186 ? -14.068 -3.455 -28.154 1.00 92.25 186 VAL A CA 1
ATOM 1429 C C . VAL A 1 186 ? -14.668 -2.586 -29.257 1.00 92.25 186 VAL A C 1
ATOM 1431 O O . VAL A 1 186 ? -14.325 -2.752 -30.424 1.00 92.25 186 VAL A O 1
ATOM 1434 N N . ARG A 1 187 ? -15.526 -1.625 -28.901 1.00 96.25 187 ARG A N 1
ATOM 1435 C CA . ARG A 1 187 ? -16.211 -0.761 -29.869 1.00 96.25 187 ARG A CA 1
ATOM 1436 C C . ARG A 1 187 ? -15.261 0.197 -30.586 1.00 96.25 187 ARG A C 1
ATOM 1438 O O . ARG A 1 187 ? -15.420 0.408 -31.782 1.00 96.25 187 ARG A O 1
ATOM 1445 N N . CYS A 1 188 ? -14.326 0.815 -29.865 1.00 94.44 188 CYS A N 1
ATOM 1446 C CA . CYS A 1 188 ? -13.463 1.861 -30.420 1.00 94.44 188 CYS A CA 1
ATOM 1447 C C . CYS A 1 188 ? -12.196 1.313 -31.087 1.00 94.44 188 CYS A C 1
ATOM 1449 O O . CYS A 1 188 ? -11.722 1.918 -32.042 1.00 94.44 188 CYS A O 1
ATOM 1451 N N . LEU A 1 189 ? -11.637 0.208 -30.581 1.00 90.00 189 LEU A N 1
ATOM 1452 C CA . LEU A 1 189 ? -10.330 -0.312 -31.007 1.00 90.00 189 LEU A CA 1
ATOM 1453 C C . LEU A 1 189 ? -10.395 -1.739 -31.574 1.00 90.00 189 LEU A C 1
ATOM 1455 O O . LEU A 1 189 ? -9.430 -2.197 -32.178 1.00 90.00 189 LEU A O 1
ATOM 1459 N N . GLY A 1 190 ? -11.506 -2.461 -31.385 1.00 88.19 190 GLY A N 1
ATOM 1460 C CA . GLY A 1 190 ? -11.680 -3.818 -31.914 1.00 88.19 190 GLY A CA 1
ATOM 1461 C C . GLY A 1 190 ? -10.840 -4.896 -31.217 1.00 88.19 190 GLY A C 1
ATOM 1462 O O . GLY A 1 190 ? -10.668 -5.982 -31.769 1.00 88.19 190 GLY A O 1
ATOM 1463 N N . PHE A 1 191 ? -10.291 -4.631 -30.027 1.00 86.00 191 PHE A N 1
ATOM 1464 C CA . PHE A 1 191 ? -9.426 -5.587 -29.322 1.00 86.00 191 PHE A CA 1
ATOM 1465 C C . PHE A 1 191 ? -10.219 -6.648 -28.540 1.00 86.00 191 PHE A C 1
ATOM 1467 O O . PHE A 1 191 ? -11.180 -6.321 -27.841 1.00 86.00 191 PHE A O 1
ATOM 1474 N N . ASP A 1 192 ? -9.773 -7.916 -28.586 1.00 85.62 192 ASP A N 1
ATOM 1475 C CA . ASP A 1 192 ? -10.294 -8.990 -27.716 1.00 85.62 192 ASP A CA 1
ATOM 1476 C C . ASP A 1 192 ? -10.014 -8.642 -26.250 1.00 85.62 192 ASP A C 1
ATOM 1478 O O . ASP A 1 192 ? -8.873 -8.692 -25.786 1.00 85.62 192 ASP A O 1
ATOM 1482 N N . THR A 1 193 ? -11.074 -8.265 -25.536 1.00 87.44 193 THR A N 1
ATOM 1483 C CA . THR A 1 193 ? -10.995 -7.701 -24.188 1.00 87.44 193 THR A CA 1
ATOM 1484 C C . THR A 1 193 ? -11.749 -8.578 -23.198 1.00 87.44 193 THR A C 1
ATOM 1486 O O . THR A 1 193 ? -12.904 -8.960 -23.415 1.00 87.44 193 THR A O 1
ATOM 1489 N N . ARG A 1 194 ? -11.096 -8.895 -22.076 1.00 88.56 194 ARG A N 1
ATOM 1490 C CA . ARG A 1 194 ? -11.629 -9.746 -21.006 1.00 88.56 194 ARG A CA 1
ATOM 1491 C C . ARG A 1 194 ? -11.593 -9.008 -19.675 1.00 88.56 194 ARG A C 1
ATOM 1493 O O . ARG A 1 194 ? -10.697 -8.205 -19.438 1.00 88.56 194 ARG A O 1
ATOM 1500 N N . VAL A 1 195 ? -12.568 -9.310 -18.824 1.00 91.56 195 VAL A N 1
ATOM 1501 C CA . VAL A 1 195 ? -12.697 -8.754 -17.474 1.00 91.56 195 VAL A CA 1
ATOM 1502 C C . VAL A 1 195 ? -12.446 -9.872 -16.472 1.00 91.56 195 VAL A C 1
ATOM 1504 O O . VAL A 1 195 ? -13.019 -10.954 -16.599 1.00 91.56 195 VAL A O 1
ATOM 1507 N N . THR A 1 196 ? -11.616 -9.589 -15.472 1.00 90.19 196 THR A N 1
ATOM 1508 C CA . THR A 1 196 ? -11.357 -10.481 -14.341 1.00 90.19 196 THR A CA 1
ATOM 1509 C C . THR A 1 196 ? -11.615 -9.711 -13.055 1.00 90.19 196 THR A C 1
ATOM 1511 O O . THR A 1 196 ? -10.956 -8.707 -12.796 1.00 90.19 196 THR A O 1
ATOM 1514 N N . ILE A 1 197 ? -12.557 -10.186 -12.240 1.00 91.56 197 ILE A N 1
ATOM 1515 C CA . ILE A 1 197 ? -12.835 -9.629 -10.913 1.00 91.56 197 ILE A CA 1
ATOM 1516 C C . ILE A 1 197 ? -12.114 -10.504 -9.883 1.00 91.56 197 ILE A C 1
ATOM 1518 O O . ILE A 1 197 ? -12.481 -11.661 -9.695 1.00 91.56 197 ILE A O 1
ATOM 1522 N N . LEU A 1 198 ? -11.076 -9.967 -9.231 1.00 88.88 198 LEU A N 1
ATOM 1523 C CA . LEU A 1 198 ? -10.248 -10.716 -8.271 1.00 88.88 198 LEU A CA 1
ATOM 1524 C C . LEU A 1 198 ? -11.034 -11.128 -7.016 1.00 88.88 198 LEU A C 1
ATOM 1526 O O . LEU A 1 198 ? -10.806 -12.200 -6.450 1.00 88.88 198 LEU A O 1
ATOM 1530 N N . GLY A 1 199 ? -11.944 -10.261 -6.561 1.00 88.12 199 GLY A N 1
ATOM 1531 C CA . GLY A 1 199 ? -12.770 -10.490 -5.380 1.00 88.12 199 GLY A CA 1
ATOM 1532 C C . GLY A 1 199 ? -11.946 -10.783 -4.121 1.00 88.12 199 GLY A C 1
ATOM 1533 O O . GLY A 1 199 ? -10.922 -10.150 -3.856 1.00 88.12 199 GLY A O 1
ATOM 1534 N N . HIS A 1 200 ? -12.392 -11.771 -3.341 1.00 87.44 200 HIS A N 1
ATOM 1535 C CA . HIS A 1 200 ? -11.867 -12.078 -2.005 1.00 87.44 200 HIS A CA 1
ATOM 1536 C C . HIS A 1 200 ? -10.458 -12.682 -1.982 1.00 87.44 200 HIS A C 1
ATOM 1538 O O . HIS A 1 200 ? -9.864 -12.755 -0.906 1.00 87.44 200 HIS A O 1
ATOM 1544 N N . VAL A 1 201 ? -9.891 -13.065 -3.132 1.00 87.38 201 VAL A N 1
ATOM 1545 C CA . VAL A 1 201 ? -8.500 -13.550 -3.212 1.00 87.38 201 VAL A CA 1
ATOM 1546 C C . VAL A 1 201 ? -7.527 -12.520 -2.631 1.00 87.38 201 VAL A C 1
ATOM 1548 O O . VAL A 1 201 ? -6.564 -12.898 -1.973 1.00 87.38 201 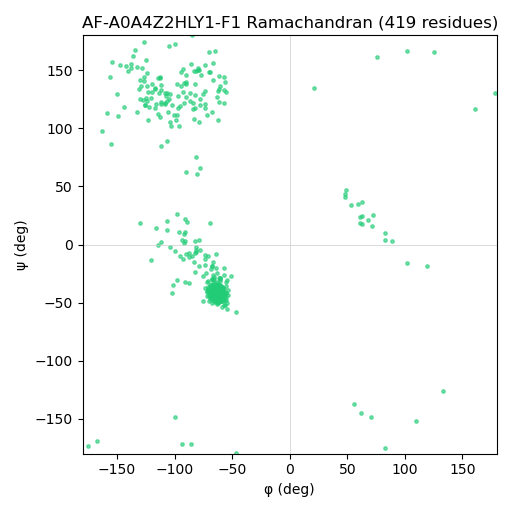VAL A O 1
ATOM 1551 N N . GLN A 1 202 ? -7.840 -11.228 -2.769 1.00 86.31 202 GLN A N 1
ATOM 1552 C CA . GLN A 1 202 ? -7.060 -10.102 -2.239 1.00 86.31 202 GLN A CA 1
ATOM 1553 C C . GLN A 1 202 ? -6.966 -10.084 -0.703 1.00 86.31 202 GLN A C 1
ATOM 1555 O O . GLN A 1 202 ? -6.019 -9.539 -0.150 1.00 86.31 202 GLN A O 1
ATOM 1560 N N . ARG A 1 203 ? -7.934 -10.692 -0.004 1.00 88.50 203 ARG A N 1
ATOM 1561 C CA . ARG A 1 203 ? -7.965 -10.792 1.468 1.00 88.50 203 ARG A CA 1
ATOM 1562 C C . ARG A 1 203 ? -7.376 -12.107 1.988 1.00 88.50 203 ARG A C 1
ATOM 1564 O O . ARG A 1 203 ? -7.228 -12.272 3.198 1.00 88.50 203 ARG A O 1
ATOM 1571 N N . GLY A 1 204 ? -7.114 -13.060 1.093 1.00 84.06 204 GLY A N 1
ATOM 1572 C CA . GLY A 1 204 ? -6.594 -14.385 1.416 1.00 84.06 204 GLY A CA 1
ATOM 1573 C C . GLY A 1 204 ? -5.068 -14.475 1.333 1.00 84.06 204 GLY A C 1
ATOM 1574 O O . GLY A 1 204 ? -4.365 -13.488 1.133 1.00 84.06 204 GLY A O 1
ATOM 1575 N N . GLY A 1 205 ? -4.552 -15.698 1.455 1.00 89.25 205 GLY A N 1
ATOM 1576 C CA . GLY A 1 205 ? -3.116 -15.975 1.405 1.00 89.25 205 GLY A CA 1
ATOM 1577 C C . GLY A 1 205 ? -2.395 -15.741 2.734 1.00 89.25 205 GLY A C 1
ATOM 1578 O O . GLY A 1 205 ? -3.000 -15.493 3.778 1.00 89.25 205 GLY A O 1
ATOM 1579 N N . THR A 1 206 ? -1.070 -15.883 2.709 1.00 91.50 206 THR A N 1
ATOM 1580 C CA . THR A 1 206 ? -0.227 -15.653 3.887 1.00 91.50 206 THR A CA 1
ATOM 1581 C C . THR A 1 206 ? 0.233 -14.199 3.948 1.00 91.50 206 THR A C 1
ATOM 1583 O O . THR A 1 206 ? 0.653 -13.682 2.913 1.00 91.50 206 THR A O 1
ATOM 1586 N N . PRO A 1 207 ? 0.270 -13.566 5.137 1.00 94.00 207 PRO A N 1
ATOM 1587 C CA . PRO A 1 207 ? 0.790 -12.211 5.274 1.00 94.00 207 PRO A CA 1
ATOM 1588 C C . PRO A 1 207 ? 2.225 -12.093 4.756 1.00 94.00 207 PRO A C 1
ATOM 1590 O O . PRO A 1 207 ? 3.046 -12.982 5.031 1.00 94.00 207 PRO A O 1
ATOM 1593 N N . SER A 1 208 ? 2.526 -10.996 4.066 1.00 95.75 208 SER A N 1
ATOM 1594 C CA . SER A 1 208 ? 3.871 -10.663 3.597 1.00 95.75 208 SER A CA 1
ATOM 1595 C C . SER A 1 208 ? 4.834 -10.410 4.763 1.00 95.75 208 SER A C 1
ATOM 1597 O O . SER A 1 208 ? 4.427 -10.265 5.921 1.00 95.75 208 SER A O 1
ATOM 1599 N N . ALA A 1 209 ? 6.138 -10.363 4.483 1.00 96.44 209 ALA A N 1
ATOM 1600 C CA . ALA A 1 209 ? 7.128 -10.016 5.502 1.00 96.44 209 ALA A CA 1
ATOM 1601 C C . ALA A 1 209 ? 6.880 -8.610 6.077 1.00 96.44 209 ALA A C 1
ATOM 1603 O O . ALA A 1 209 ? 6.937 -8.436 7.296 1.00 96.44 209 ALA A O 1
ATOM 1604 N N . PHE A 1 210 ? 6.537 -7.646 5.215 1.00 96.12 210 PHE A N 1
ATOM 1605 C CA . PHE A 1 210 ? 6.219 -6.278 5.612 1.00 96.12 210 PHE A CA 1
ATOM 1606 C C . PHE A 1 210 ? 5.048 -6.248 6.597 1.00 96.12 210 PHE A C 1
ATOM 1608 O O . PHE A 1 210 ? 5.210 -5.768 7.717 1.00 96.12 210 PHE A O 1
ATOM 1615 N N . ASP A 1 211 ? 3.912 -6.862 6.248 1.00 96.06 211 ASP A N 1
ATOM 1616 C CA . ASP A 1 211 ? 2.731 -6.873 7.116 1.00 96.06 211 ASP A CA 1
ATOM 1617 C C . ASP A 1 211 ? 2.965 -7.626 8.429 1.00 96.06 211 ASP A C 1
ATOM 1619 O O . ASP A 1 211 ? 2.414 -7.249 9.464 1.00 96.06 211 ASP A O 1
ATOM 1623 N N . ARG A 1 212 ? 3.796 -8.680 8.436 1.00 95.69 212 ARG A N 1
ATOM 1624 C CA . ARG A 1 212 ? 4.175 -9.376 9.680 1.00 95.69 212 ARG A CA 1
ATOM 1625 C C . ARG A 1 212 ? 4.961 -8.463 10.614 1.00 95.69 212 ARG A C 1
ATOM 1627 O O . ARG A 1 212 ? 4.671 -8.447 11.811 1.00 95.69 212 ARG A O 1
ATOM 1634 N N . ILE A 1 213 ? 5.943 -7.734 10.087 1.00 96.06 213 ILE A N 1
ATOM 1635 C CA . ILE A 1 213 ? 6.794 -6.829 10.869 1.00 96.06 213 ILE A CA 1
ATOM 1636 C C . ILE A 1 213 ? 5.982 -5.619 11.332 1.00 96.06 213 ILE A C 1
ATOM 1638 O O . ILE A 1 213 ? 5.981 -5.323 12.526 1.00 96.06 213 ILE A O 1
ATOM 1642 N N . LEU A 1 214 ? 5.244 -4.977 10.423 1.00 95.75 214 LEU A N 1
ATOM 1643 C CA . LEU A 1 214 ? 4.366 -3.843 10.708 1.00 95.75 214 LEU A CA 1
ATOM 1644 C C . LEU A 1 214 ? 3.371 -4.185 11.821 1.00 95.75 214 LEU A C 1
ATOM 1646 O O . LEU A 1 214 ? 3.355 -3.536 12.864 1.00 95.75 214 LEU A O 1
ATOM 1650 N N . ALA A 1 215 ? 2.600 -5.260 11.645 1.00 95.88 215 ALA A N 1
ATOM 1651 C CA . ALA A 1 215 ? 1.614 -5.696 12.627 1.00 95.88 215 ALA A CA 1
ATOM 1652 C C . ALA A 1 215 ? 2.246 -6.049 13.981 1.00 95.88 215 ALA A C 1
ATOM 1654 O O . ALA A 1 215 ? 1.646 -5.789 15.022 1.00 95.88 215 ALA A O 1
ATOM 1655 N N . SER A 1 216 ? 3.450 -6.631 13.981 1.00 96.25 216 SER A N 1
ATOM 1656 C CA . SER A 1 216 ? 4.147 -6.971 15.225 1.00 96.25 216 SER A CA 1
ATOM 1657 C C . SER A 1 216 ? 4.617 -5.725 15.974 1.00 96.25 216 SER A C 1
ATOM 1659 O O . SER A 1 216 ? 4.433 -5.646 17.185 1.00 96.25 216 SER A O 1
ATOM 1661 N N . ARG A 1 217 ? 5.181 -4.740 15.261 1.00 96.31 217 ARG A N 1
ATOM 1662 C CA . ARG A 1 217 ? 5.608 -3.456 15.838 1.00 96.31 217 ARG A CA 1
ATOM 1663 C C . ARG A 1 217 ? 4.422 -2.699 16.426 1.00 96.31 217 ARG A C 1
ATOM 1665 O O . ARG A 1 217 ? 4.486 -2.277 17.574 1.00 96.31 217 ARG A O 1
ATOM 1672 N N . MET A 1 218 ? 3.330 -2.593 15.670 1.00 96.12 218 MET A N 1
ATOM 1673 C CA . MET A 1 218 ? 2.140 -1.875 16.131 1.00 96.12 218 MET A CA 1
ATOM 1674 C C . MET A 1 218 ? 1.451 -2.583 17.297 1.00 96.12 218 MET A C 1
ATOM 1676 O O . MET A 1 218 ? 1.004 -1.919 18.222 1.00 96.12 218 MET A O 1
ATOM 1680 N N . GLY A 1 219 ? 1.424 -3.920 17.317 1.00 96.69 219 GLY A N 1
ATOM 1681 C CA . GLY A 1 219 ? 0.848 -4.656 18.444 1.00 96.69 219 GLY A CA 1
ATOM 1682 C C . GLY A 1 219 ? 1.624 -4.480 19.752 1.00 96.69 219 GLY A C 1
ATOM 1683 O O . GLY A 1 219 ? 1.012 -4.442 20.813 1.00 96.69 219 GLY A O 1
ATOM 1684 N N . VAL A 1 220 ? 2.954 -4.344 19.687 1.00 97.25 220 VAL A N 1
ATOM 1685 C CA . VAL A 1 220 ? 3.778 -4.001 20.860 1.00 97.25 220 VAL A CA 1
ATOM 1686 C C . VAL A 1 220 ? 3.476 -2.577 21.322 1.00 97.25 220 VAL A C 1
ATOM 1688 O O . VAL A 1 220 ? 3.165 -2.370 22.492 1.00 97.25 220 VAL A O 1
ATOM 1691 N N . GLU A 1 221 ? 3.505 -1.619 20.396 1.00 97.62 221 GLU A N 1
ATOM 1692 C CA . GLU A 1 221 ? 3.245 -0.209 20.694 1.00 97.62 221 GLU A CA 1
ATOM 1693 C C . GLU A 1 221 ? 1.836 0.013 21.260 1.00 97.62 221 GLU A C 1
ATOM 1695 O O . GLU A 1 221 ? 1.655 0.818 22.166 1.00 97.62 221 GLU A O 1
ATOM 1700 N N . ALA A 1 222 ? 0.840 -0.748 20.800 1.00 97.56 222 ALA A N 1
ATOM 1701 C CA . ALA A 1 222 ? -0.523 -0.656 21.308 1.00 97.56 222 ALA A CA 1
ATOM 1702 C C . ALA A 1 222 ? -0.641 -1.055 22.783 1.00 97.56 222 ALA A C 1
ATOM 1704 O O . ALA A 1 222 ? -1.419 -0.453 23.520 1.00 97.56 222 ALA A O 1
ATOM 1705 N N . VAL A 1 223 ? 0.137 -2.046 23.230 1.00 97.81 223 VAL A N 1
ATOM 1706 C CA . VAL A 1 223 ? 0.170 -2.435 24.648 1.00 97.81 223 VAL A CA 1
ATOM 1707 C C . VAL A 1 223 ? 0.841 -1.356 25.487 1.00 97.81 223 VAL A C 1
ATOM 1709 O O . VAL A 1 223 ? 0.316 -1.004 26.538 1.00 97.81 223 VAL A O 1
ATOM 1712 N N . LEU A 1 224 ? 1.959 -0.801 25.014 1.00 96.50 224 LEU A N 1
ATOM 1713 C CA . LEU A 1 224 ? 2.634 0.307 25.695 1.00 96.50 224 LEU A CA 1
ATOM 1714 C C . LEU A 1 224 ? 1.715 1.531 25.808 1.00 96.50 224 LEU A C 1
ATOM 1716 O O . LEU A 1 224 ? 1.573 2.096 26.886 1.00 96.50 224 LEU A O 1
ATOM 1720 N N . ALA A 1 225 ? 1.008 1.867 24.728 1.00 96.88 225 ALA A N 1
ATOM 1721 C CA . ALA A 1 225 ? 0.038 2.954 24.707 1.00 96.88 225 ALA A CA 1
ATOM 1722 C C . ALA A 1 225 ? -1.108 2.757 25.711 1.00 96.88 225 ALA A C 1
ATOM 1724 O O . ALA A 1 225 ? -1.524 3.726 26.337 1.00 96.88 225 ALA A O 1
ATOM 1725 N N . LEU A 1 226 ? -1.602 1.526 25.886 1.00 96.50 226 LEU A N 1
ATOM 1726 C CA . LEU A 1 226 ? -2.625 1.221 26.893 1.00 96.50 226 LEU A CA 1
ATOM 1727 C C . LEU A 1 226 ? -2.087 1.358 28.323 1.00 96.50 226 LEU A C 1
ATOM 1729 O O . LEU A 1 226 ? -2.789 1.878 29.179 1.00 96.50 226 LEU A O 1
ATOM 1733 N N . LEU A 1 227 ? -0.854 0.919 28.586 1.00 94.44 227 LEU A N 1
ATOM 1734 C CA . LEU A 1 227 ? -0.250 1.014 29.921 1.00 94.44 227 LEU A CA 1
ATOM 1735 C C . LEU A 1 227 ? 0.115 2.444 30.329 1.00 94.44 227 LEU A C 1
ATOM 1737 O O . LEU A 1 227 ? 0.095 2.770 31.512 1.00 94.44 227 LEU A O 1
ATOM 1741 N N . GLU A 1 228 ? 0.478 3.279 29.361 1.00 94.44 228 GLU A N 1
ATOM 1742 C CA . GLU A 1 228 ? 0.811 4.689 29.581 1.00 94.44 228 GLU A CA 1
ATOM 1743 C C . GLU A 1 228 ? -0.431 5.594 29.587 1.00 94.44 228 GLU A C 1
ATOM 1745 O O . GLU A 1 228 ? -0.331 6.777 29.921 1.00 94.44 228 GLU A O 1
ATOM 1750 N N . ALA A 1 229 ? -1.598 5.064 29.205 1.00 92.69 229 ALA A N 1
ATOM 1751 C CA . ALA A 1 229 ? -2.835 5.823 29.183 1.00 92.69 229 ALA A CA 1
ATOM 1752 C C . ALA A 1 229 ? -3.270 6.221 30.599 1.00 92.69 229 ALA A C 1
ATOM 1754 O O . ALA A 1 229 ? -3.176 5.465 31.563 1.00 92.69 229 ALA A O 1
ATOM 1755 N N . SER A 1 230 ? -3.801 7.434 30.699 1.00 89.88 230 SER A N 1
ATOM 1756 C CA . SER A 1 230 ? -4.457 7.961 31.894 1.00 89.88 230 SER A CA 1
ATOM 1757 C C . SER A 1 230 ? -5.850 8.479 31.531 1.00 89.88 230 SER A C 1
ATOM 1759 O O . SER A 1 230 ? -6.210 8.527 30.353 1.00 89.88 230 SER A O 1
ATOM 1761 N N . ALA A 1 231 ? -6.641 8.897 32.522 1.00 83.44 231 ALA A N 1
ATOM 1762 C CA . ALA A 1 231 ? -8.002 9.406 32.304 1.00 83.44 231 ALA A CA 1
ATOM 1763 C C . ALA A 1 231 ? -8.069 10.608 31.334 1.00 83.44 231 ALA A C 1
ATOM 1765 O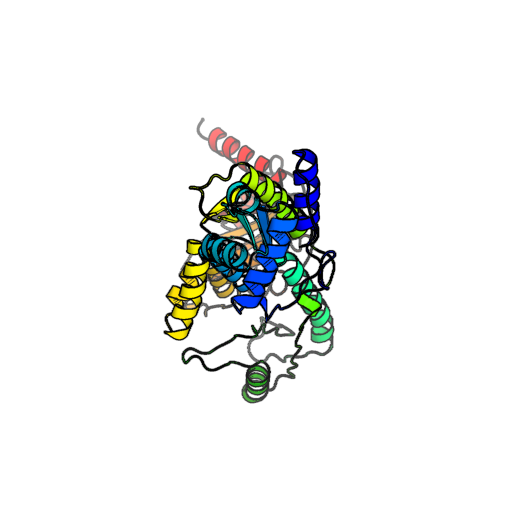 O . ALA A 1 231 ? -9.074 10.826 30.667 1.00 83.44 231 ALA A O 1
ATOM 1766 N N . THR A 1 232 ? -6.988 11.387 31.210 1.00 86.25 232 THR A N 1
ATOM 1767 C CA . THR A 1 232 ? -6.921 12.535 30.289 1.00 86.25 232 THR A CA 1
ATOM 1768 C C . THR A 1 232 ? -6.401 12.167 28.900 1.00 86.25 232 THR A C 1
ATOM 1770 O O . THR A 1 232 ? -6.431 12.997 27.992 1.00 86.25 232 THR A O 1
ATOM 1773 N N . THR A 1 233 ? -5.910 10.941 28.709 1.00 88.88 233 THR A N 1
ATOM 1774 C CA . THR A 1 233 ? -5.334 10.501 27.439 1.00 88.88 233 THR A CA 1
ATOM 1775 C C . THR A 1 233 ? -6.454 10.168 26.443 1.00 88.88 233 THR A C 1
ATOM 1777 O O . THR A 1 233 ? -7.283 9.292 26.710 1.00 88.88 233 THR A O 1
ATOM 1780 N N . PRO A 1 234 ? -6.520 10.840 25.278 1.00 90.38 234 PRO A N 1
ATOM 1781 C CA . PRO A 1 234 ? -7.509 10.509 24.261 1.00 90.38 234 PRO A CA 1
ATOM 1782 C C . PRO A 1 234 ? -7.247 9.115 23.676 1.00 90.38 234 PRO A C 1
ATOM 1784 O O . PRO A 1 234 ? -6.121 8.618 23.686 1.00 90.38 234 PRO A O 1
ATOM 1787 N N . ALA A 1 235 ? -8.291 8.491 23.126 1.00 93.38 235 ALA A N 1
ATOM 1788 C CA . ALA A 1 235 ? -8.144 7.251 22.384 1.00 93.38 235 ALA A CA 1
ATOM 1789 C C . ALA A 1 235 ? -7.226 7.522 21.200 1.00 93.38 235 ALA A C 1
ATOM 1791 O O . ALA A 1 235 ? -7.356 8.548 20.523 1.00 93.38 235 ALA A O 1
ATOM 1792 N N . CYS A 1 236 ? -6.302 6.604 20.956 1.00 95.12 236 CYS A N 1
ATOM 1793 C CA . CYS A 1 236 ? -5.330 6.766 19.891 1.00 95.12 236 CYS A CA 1
ATOM 1794 C C . CYS A 1 236 ? -5.352 5.589 18.926 1.00 95.12 236 CYS A C 1
ATOM 1796 O O . CYS A 1 236 ? -5.808 4.493 19.251 1.00 95.12 236 CYS A O 1
ATOM 1798 N N . VAL A 1 237 ? -4.848 5.831 17.725 1.00 95.56 237 VAL A N 1
ATOM 1799 C CA . VAL A 1 237 ? -4.526 4.808 16.741 1.00 95.56 237 VAL A CA 1
ATOM 1800 C C . VAL A 1 237 ? -3.015 4.697 16.673 1.00 95.56 237 VAL A C 1
ATOM 1802 O O . VAL A 1 237 ? -2.315 5.694 16.490 1.00 95.56 237 VAL A O 1
ATOM 1805 N N . VAL A 1 238 ? -2.515 3.476 16.814 1.00 95.88 238 VAL A N 1
ATOM 1806 C CA . VAL A 1 238 ? -1.118 3.168 16.535 1.00 95.88 238 VAL A CA 1
ATOM 1807 C C . VAL A 1 238 ? -0.947 3.055 15.029 1.00 95.88 238 VAL A C 1
ATOM 1809 O O . VAL A 1 238 ? -1.641 2.285 14.361 1.00 95.88 238 VAL A O 1
ATOM 1812 N N . SER A 1 239 ? -0.008 3.837 14.516 1.00 90.50 239 SER A N 1
ATOM 1813 C CA . SER A 1 239 ? 0.255 4.023 13.097 1.00 90.50 239 SER A CA 1
ATOM 1814 C C . SER A 1 239 ? 1.758 3.944 12.812 1.00 90.50 239 SER A C 1
ATOM 1816 O O . SER A 1 239 ? 2.584 3.977 13.728 1.00 90.50 239 SER A O 1
ATOM 1818 N N . LEU A 1 240 ? 2.116 3.837 11.532 1.00 86.06 240 LEU A N 1
ATOM 1819 C CA . LEU A 1 240 ? 3.478 3.999 11.045 1.00 86.06 240 LEU A CA 1
ATOM 1820 C C . LEU A 1 240 ? 3.557 5.283 10.209 1.00 86.06 240 LEU A C 1
ATOM 1822 O O . LEU A 1 240 ? 2.842 5.405 9.215 1.00 86.06 240 LEU A O 1
ATOM 1826 N N . VAL A 1 241 ? 4.438 6.206 10.600 1.00 87.88 241 VAL A N 1
ATOM 1827 C CA . VAL A 1 241 ? 4.756 7.423 9.839 1.00 87.88 241 VAL A CA 1
ATOM 1828 C C . VAL A 1 241 ? 6.270 7.539 9.719 1.00 87.88 241 VAL A C 1
ATOM 1830 O O . VAL A 1 241 ? 6.983 7.458 10.720 1.00 87.88 241 VAL A O 1
ATOM 1833 N N . GLY A 1 242 ? 6.793 7.653 8.497 1.00 87.31 242 GLY A N 1
ATOM 1834 C CA . GLY A 1 242 ? 8.239 7.757 8.265 1.00 87.31 242 GLY A CA 1
ATOM 1835 C C . GLY A 1 242 ? 9.025 6.553 8.805 1.00 87.31 242 GLY A C 1
ATOM 1836 O O . GLY A 1 242 ? 10.129 6.701 9.325 1.00 87.31 242 GLY A O 1
ATOM 1837 N N . ASN A 1 243 ? 8.433 5.354 8.731 1.00 89.62 243 ASN A N 1
ATOM 1838 C CA . ASN A 1 243 ? 8.961 4.112 9.312 1.00 89.62 243 ASN A CA 1
ATOM 1839 C C . ASN A 1 24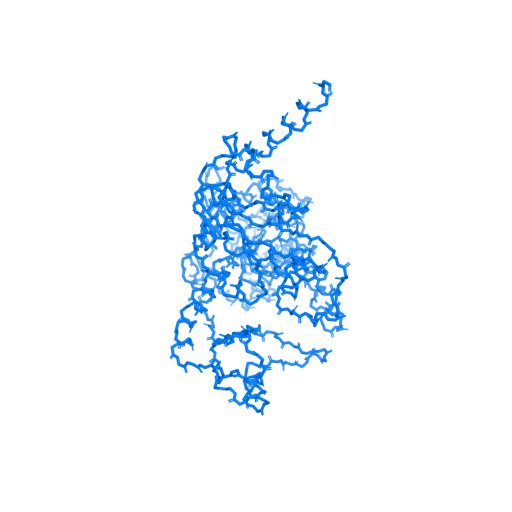3 ? 9.136 4.137 10.849 1.00 89.62 243 ASN A C 1
ATOM 1841 O O . ASN A 1 243 ? 9.816 3.274 11.413 1.00 89.62 243 ASN A O 1
ATOM 1845 N N . GLN A 1 244 ? 8.486 5.065 11.552 1.00 89.69 244 GLN A N 1
ATOM 1846 C CA . GLN A 1 244 ? 8.427 5.115 13.013 1.00 89.69 244 GLN A CA 1
ATOM 1847 C C . GLN A 1 244 ? 7.006 4.846 13.505 1.00 89.69 244 GLN A C 1
ATOM 1849 O O . GLN A 1 244 ? 6.034 5.211 12.847 1.00 89.69 244 GLN A O 1
ATOM 1854 N N . ALA A 1 245 ? 6.891 4.155 14.642 1.00 89.75 245 ALA A N 1
ATOM 1855 C CA . ALA A 1 245 ? 5.595 3.938 15.269 1.00 89.75 245 ALA A CA 1
ATOM 1856 C C . ALA A 1 245 ? 5.159 5.240 15.947 1.00 89.75 245 ALA A C 1
ATOM 1858 O O . ALA A 1 245 ? 5.938 5.834 16.690 1.00 89.75 245 ALA A O 1
ATOM 1859 N N . VAL A 1 246 ? 3.936 5.679 15.671 1.00 93.75 246 VAL A N 1
ATOM 1860 C CA . VAL A 1 246 ? 3.365 6.908 16.227 1.00 93.75 246 VAL A CA 1
ATOM 1861 C C . VAL A 1 246 ? 1.961 6.638 16.753 1.00 93.75 246 VAL A C 1
ATOM 1863 O O . VAL A 1 246 ? 1.268 5.737 16.274 1.00 93.75 246 VAL A O 1
ATOM 1866 N N . ARG A 1 247 ? 1.539 7.426 17.742 1.00 95.44 247 ARG A N 1
ATOM 1867 C CA . ARG A 1 247 ? 0.187 7.396 18.307 1.00 95.44 247 ARG A CA 1
ATOM 1868 C C . ARG A 1 247 ? -0.534 8.651 17.851 1.00 95.44 247 ARG A C 1
ATOM 1870 O O . ARG A 1 247 ? -0.066 9.752 18.125 1.00 95.44 247 ARG A O 1
ATOM 1877 N N . LEU A 1 248 ? -1.648 8.483 17.155 1.00 93.75 248 LEU A N 1
ATOM 1878 C CA . LEU A 1 248 ? -2.437 9.598 16.642 1.00 93.75 248 LEU A CA 1
ATOM 1879 C C . LEU A 1 248 ? -3.799 9.646 17.323 1.00 93.75 248 LEU A C 1
ATOM 1881 O O . LEU A 1 248 ? -4.356 8.578 17.584 1.00 93.75 248 LEU A O 1
ATOM 1885 N N . PRO A 1 249 ? -4.358 10.833 17.608 1.00 93.62 249 PRO A N 1
ATOM 1886 C CA . PRO A 1 249 ? -5.707 10.941 18.147 1.00 93.62 249 PRO A CA 1
ATOM 1887 C C . PRO A 1 249 ? -6.713 10.273 17.207 1.00 93.62 249 PRO A C 1
ATOM 1889 O O . PRO A 1 249 ? -6.835 10.632 16.038 1.00 93.62 249 PRO A O 1
ATOM 1892 N N . LEU A 1 250 ? -7.451 9.290 17.726 1.00 91.12 250 LEU A N 1
ATOM 1893 C CA . LEU A 1 250 ? -8.362 8.470 16.927 1.00 91.12 250 LEU A CA 1
ATOM 1894 C C . LEU A 1 250 ? -9.414 9.325 16.205 1.00 91.12 250 LEU A C 1
ATOM 1896 O O . LEU A 1 250 ? -9.697 9.093 15.032 1.00 91.12 250 LEU A O 1
ATOM 1900 N N . MET A 1 251 ? -9.960 10.328 16.893 1.00 85.69 251 MET A N 1
ATOM 1901 C CA . MET A 1 25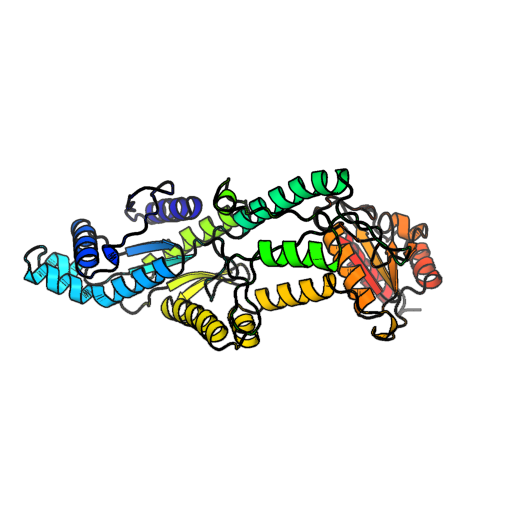1 ? -11.008 11.183 16.337 1.00 85.69 251 MET A CA 1
ATOM 1902 C C . MET A 1 251 ? -10.531 12.067 15.195 1.00 85.69 251 MET A C 1
ATOM 1904 O O . MET A 1 251 ? -11.266 12.240 14.227 1.00 85.69 251 MET A O 1
ATOM 1908 N N . GLU A 1 252 ? -9.296 12.558 15.262 1.00 90.75 252 GLU A N 1
ATOM 1909 C CA . GLU A 1 252 ? -8.710 13.325 14.164 1.00 90.75 252 GLU A CA 1
ATOM 1910 C C . GLU A 1 252 ? -8.559 12.437 12.923 1.00 90.75 252 GLU A C 1
ATOM 1912 O O . GLU A 1 252 ? -8.985 12.818 11.836 1.00 90.75 252 GLU A O 1
ATOM 1917 N N . CYS A 1 253 ? -8.061 11.205 13.083 1.00 90.19 253 CYS A N 1
ATOM 1918 C CA . CYS A 1 253 ? -7.919 10.274 11.963 1.00 90.19 253 CYS A CA 1
ATOM 1919 C C . CYS A 1 253 ? -9.264 9.882 11.326 1.00 90.19 253 CYS A C 1
ATOM 1921 O O . CYS A 1 253 ? -9.377 9.823 10.097 1.00 90.19 253 CYS A O 1
ATOM 1923 N N . VAL A 1 254 ? -10.291 9.624 12.144 1.00 87.44 254 VAL A N 1
ATOM 1924 C CA . VAL A 1 254 ? -11.645 9.300 11.658 1.00 87.44 254 VAL A CA 1
ATOM 1925 C C . VAL A 1 254 ? -12.250 10.497 10.925 1.00 87.44 254 VAL A C 1
ATOM 1927 O O . VAL A 1 254 ? -12.764 10.338 9.818 1.00 87.44 254 VAL A O 1
ATOM 1930 N N . GLN A 1 255 ? -12.143 11.703 11.489 1.00 89.38 255 GLN A N 1
ATOM 1931 C CA . GLN A 1 255 ? -12.654 12.919 10.859 1.00 89.38 255 GLN A CA 1
ATOM 1932 C C . GLN A 1 255 ? -11.982 13.172 9.504 1.00 89.38 255 GLN A C 1
ATOM 1934 O O . GLN A 1 255 ? -12.675 13.361 8.505 1.00 89.38 255 GLN A O 1
ATOM 1939 N N . MET A 1 256 ? -10.650 13.096 9.438 1.00 89.88 256 MET A N 1
ATOM 1940 C CA . MET A 1 256 ? -9.912 13.260 8.181 1.00 89.88 256 MET A CA 1
ATOM 1941 C C . MET A 1 256 ? -10.343 12.234 7.122 1.00 89.88 256 MET A C 1
ATOM 1943 O O . MET A 1 256 ? -10.471 12.564 5.945 1.00 89.88 256 MET A O 1
ATOM 1947 N N . THR A 1 257 ? -10.618 10.993 7.532 1.00 89.62 257 THR A N 1
ATOM 1948 C CA . THR A 1 257 ? -11.084 9.936 6.619 1.00 89.62 257 THR A CA 1
ATOM 1949 C C . THR A 1 257 ? -12.469 10.261 6.043 1.00 89.62 257 THR A C 1
ATOM 1951 O O . THR A 1 257 ? -12.704 10.090 4.845 1.00 89.62 257 THR A O 1
ATOM 1954 N N . GLN A 1 258 ? -13.375 10.800 6.862 1.00 90.38 258 GLN A N 1
ATOM 1955 C CA . GLN A 1 258 ? -14.696 11.259 6.418 1.00 90.38 258 GLN A CA 1
ATOM 1956 C C . GLN A 1 258 ? -14.609 12.483 5.496 1.00 90.38 258 GLN A C 1
ATOM 1958 O O . GLN A 1 258 ? -15.370 12.587 4.532 1.00 90.38 258 GLN A O 1
ATOM 1963 N N . GLU A 1 259 ? -13.663 13.390 5.748 1.00 94.62 259 GLU A N 1
ATOM 1964 C CA . GLU A 1 259 ? -13.413 14.559 4.899 1.00 94.62 259 GLU A CA 1
ATOM 1965 C C . GLU A 1 259 ? -12.983 14.164 3.480 1.00 94.62 259 GLU A C 1
ATOM 1967 O O . GLU A 1 259 ? -13.418 14.804 2.522 1.00 94.62 259 GLU A O 1
ATOM 1972 N N . VAL A 1 260 ? -12.231 13.067 3.309 1.00 94.00 260 VAL A N 1
ATOM 1973 C CA . VAL A 1 260 ? -11.917 12.530 1.971 1.00 94.00 260 VAL A CA 1
ATOM 1974 C C . VAL A 1 260 ? -13.194 12.163 1.217 1.00 94.00 260 VAL A C 1
ATOM 1976 O O . VAL A 1 260 ? -13.363 12.558 0.062 1.00 94.00 260 VAL A O 1
ATOM 1979 N N . GLN A 1 261 ? -14.103 11.421 1.859 1.00 92.69 261 GLN A N 1
ATOM 1980 C CA . GLN A 1 261 ? -15.357 11.009 1.223 1.00 92.69 261 GLN A CA 1
ATOM 1981 C C . GLN A 1 261 ? -16.220 12.226 0.879 1.00 92.69 261 GLN A C 1
ATOM 1983 O O . GLN A 1 261 ? -16.715 12.333 -0.242 1.00 92.69 261 GLN A O 1
ATOM 1988 N N . LYS A 1 262 ? -16.319 13.190 1.798 1.00 96.25 262 LYS A N 1
ATOM 1989 C CA . LYS A 1 262 ? -17.021 14.454 1.565 1.00 96.25 262 LYS A CA 1
ATOM 1990 C C . LYS A 1 262 ? -16.442 15.215 0.369 1.00 96.25 262 LYS A C 1
ATOM 1992 O O . LYS A 1 262 ? -17.198 15.684 -0.477 1.00 96.25 262 LYS A O 1
ATOM 1997 N N . ALA A 1 263 ? -15.116 15.309 0.259 1.00 96.94 263 ALA A N 1
ATOM 1998 C CA . ALA A 1 263 ? -14.463 15.958 -0.874 1.00 96.94 263 ALA A CA 1
ATOM 1999 C C . ALA A 1 263 ? -14.779 15.247 -2.203 1.00 96.94 263 ALA A C 1
ATOM 2001 O O . ALA A 1 263 ? -15.012 15.917 -3.210 1.00 96.94 263 ALA A O 1
ATOM 2002 N N . MET A 1 264 ? -14.850 13.910 -2.221 1.00 95.25 264 MET A N 1
ATOM 2003 C CA . MET A 1 264 ? -15.289 13.159 -3.406 1.00 95.25 264 MET A CA 1
ATOM 2004 C C . MET A 1 264 ? -16.762 13.429 -3.757 1.00 95.25 264 MET A C 1
ATOM 2006 O O . MET A 1 264 ? -17.079 13.684 -4.921 1.00 95.25 264 MET A O 1
ATOM 2010 N N . ASP A 1 265 ? -17.657 13.431 -2.768 1.00 95.69 265 ASP A N 1
ATOM 2011 C CA . ASP A 1 265 ? -19.090 13.685 -2.970 1.00 95.69 265 ASP A CA 1
ATOM 2012 C C . ASP A 1 265 ? -19.340 15.104 -3.509 1.00 95.69 265 ASP A C 1
ATOM 2014 O O . ASP A 1 265 ? -20.146 15.306 -4.421 1.00 95.69 265 ASP A O 1
ATOM 2018 N N . GLU A 1 266 ? -18.573 16.080 -3.016 1.00 97.31 266 GLU A N 1
ATOM 2019 C CA . GLU A 1 266 ? -18.576 17.478 -3.460 1.00 97.31 266 GLU A CA 1
ATOM 2020 C C . GLU A 1 266 ? -17.787 17.717 -4.765 1.00 97.31 266 GLU A C 1
ATOM 2022 O O . GLU A 1 266 ? -17.672 18.860 -5.211 1.00 97.31 266 GLU A O 1
ATOM 2027 N N . LYS A 1 267 ? -17.262 16.659 -5.406 1.00 97.50 267 LYS A N 1
ATOM 2028 C CA . LYS A 1 267 ? -16.476 16.702 -6.660 1.00 97.50 267 LYS A CA 1
ATOM 2029 C C . LYS A 1 267 ? -15.173 17.507 -6.560 1.00 97.50 267 LYS A C 1
ATOM 2031 O O . LYS A 1 267 ? -14.628 17.963 -7.566 1.00 97.50 267 LYS A O 1
ATOM 2036 N N . LYS A 1 268 ? -14.630 17.654 -5.353 1.00 97.50 268 LYS A N 1
ATOM 2037 C CA . LYS A 1 268 ? -13.338 18.289 -5.066 1.00 97.50 268 LYS A CA 1
ATOM 2038 C C . LYS A 1 268 ? -12.214 17.250 -5.108 1.00 97.50 268 LYS A C 1
ATOM 2040 O O . LYS A 1 268 ? -11.544 16.979 -4.115 1.00 97.50 268 LYS A O 1
ATOM 2045 N N . PHE A 1 269 ? -11.997 16.639 -6.273 1.00 96.69 269 PHE A N 1
ATOM 2046 C CA . PHE A 1 269 ? -11.088 15.490 -6.406 1.00 96.69 269 PHE A CA 1
ATOM 2047 C C . PHE A 1 269 ? -9.625 15.802 -6.068 1.00 96.69 269 PHE A C 1
ATOM 2049 O O . PHE A 1 269 ? -8.944 14.962 -5.490 1.00 96.69 269 PHE A O 1
ATOM 2056 N N . GLU A 1 270 ? -9.134 17.002 -6.385 1.00 95.81 270 GLU A N 1
ATOM 2057 C CA . GLU A 1 270 ? -7.774 17.409 -6.003 1.00 95.81 270 GLU A CA 1
ATOM 2058 C C . GLU A 1 270 ? -7.608 17.500 -4.484 1.00 95.81 270 GLU A C 1
ATOM 2060 O O . GLU A 1 270 ? -6.574 17.118 -3.943 1.00 95.81 270 GLU A O 1
ATOM 2065 N N . GLU A 1 271 ? -8.640 17.972 -3.783 1.00 95.94 271 GLU A N 1
ATOM 2066 C CA . GLU A 1 271 ? -8.655 18.010 -2.323 1.00 95.94 271 GLU A CA 1
ATOM 2067 C C . GLU A 1 271 ? -8.692 16.596 -1.741 1.00 95.94 271 GLU A C 1
ATOM 2069 O O . GLU A 1 271 ? -7.892 16.293 -0.863 1.00 95.94 271 GLU A O 1
ATOM 2074 N N . ALA A 1 272 ? -9.516 15.700 -2.296 1.00 95.38 272 ALA A N 1
ATOM 2075 C CA . ALA A 1 272 ? -9.543 14.295 -1.892 1.00 95.38 272 ALA A CA 1
ATOM 2076 C C . ALA A 1 272 ? -8.168 13.613 -2.052 1.00 95.38 272 ALA A C 1
ATOM 2078 O O . ALA A 1 272 ? -7.743 12.866 -1.172 1.00 95.38 272 ALA A O 1
ATOM 2079 N N . VAL A 1 273 ? -7.439 13.903 -3.140 1.00 94.69 273 VAL A N 1
ATOM 2080 C CA . VAL A 1 273 ? -6.063 13.414 -3.354 1.00 94.69 273 VAL A CA 1
ATOM 2081 C C . VAL A 1 273 ? -5.106 13.968 -2.298 1.00 94.69 273 VAL A C 1
ATOM 2083 O O . VAL A 1 273 ? -4.338 13.200 -1.726 1.00 94.69 273 VAL A O 1
ATOM 2086 N N . ARG A 1 274 ? -5.172 15.271 -1.992 1.00 94.31 274 ARG A N 1
ATOM 2087 C CA . ARG A 1 274 ? -4.329 15.885 -0.951 1.00 94.31 274 ARG A CA 1
ATOM 2088 C C . ARG A 1 274 ? -4.615 15.315 0.440 1.00 94.31 274 ARG A C 1
ATOM 2090 O O . ARG A 1 274 ? -3.679 15.039 1.183 1.00 94.31 274 ARG A O 1
ATOM 2097 N N . LEU A 1 275 ? -5.887 15.093 0.775 1.00 92.81 275 LEU A N 1
ATOM 2098 C CA . LEU A 1 275 ? -6.316 14.530 2.061 1.00 92.81 275 LEU A CA 1
ATOM 2099 C C . LEU A 1 275 ? -5.879 13.066 2.255 1.00 92.81 275 LEU A C 1
ATOM 2101 O O . LEU A 1 275 ? -5.675 12.635 3.389 1.00 92.81 275 LEU A O 1
ATOM 2105 N N . ARG A 1 276 ? -5.673 12.305 1.167 1.00 90.88 276 ARG A N 1
ATOM 2106 C CA . ARG A 1 276 ? -5.044 10.968 1.222 1.00 90.88 276 ARG A CA 1
ATOM 2107 C C . ARG A 1 276 ? -3.564 11.013 1.610 1.00 90.88 276 ARG A C 1
ATOM 2109 O O . ARG A 1 276 ? -3.027 9.996 2.037 1.00 90.88 276 ARG A O 1
ATOM 2116 N N . GLY A 1 277 ? -2.923 12.173 1.492 1.00 89.88 277 GLY A N 1
ATOM 2117 C CA . GLY A 1 277 ? -1.545 12.401 1.898 1.00 89.88 277 GLY A CA 1
ATOM 2118 C C . GLY A 1 277 ? -0.554 12.416 0.738 1.00 89.88 277 GLY A C 1
ATOM 2119 O O . GLY A 1 277 ? -0.832 12.000 -0.390 1.00 89.88 277 GLY A O 1
ATOM 2120 N N . SER A 1 278 ? 0.650 12.897 1.043 1.00 88.69 278 SER A N 1
ATOM 2121 C CA . SER A 1 278 ? 1.699 13.112 0.049 1.00 88.69 278 SER A CA 1
ATOM 2122 C C . SER A 1 278 ? 2.127 11.813 -0.633 1.00 88.69 278 SER A C 1
ATOM 2124 O O . SER A 1 278 ? 2.380 11.817 -1.832 1.00 88.69 278 SER A O 1
ATOM 2126 N N . SER A 1 279 ? 2.181 10.684 0.076 1.00 89.50 279 SER A N 1
ATOM 2127 C CA . SER A 1 279 ? 2.554 9.387 -0.508 1.00 89.50 279 SER A CA 1
ATOM 2128 C C . SER A 1 279 ? 1.623 8.982 -1.660 1.00 89.50 279 SER A C 1
ATOM 2130 O O . SER A 1 279 ? 2.092 8.548 -2.714 1.00 89.50 279 SER A O 1
ATOM 2132 N N . PHE A 1 280 ? 0.312 9.188 -1.503 1.00 92.50 280 PHE A N 1
ATOM 2133 C CA . PHE A 1 280 ? -0.684 8.919 -2.538 1.00 92.50 280 PHE A CA 1
ATOM 2134 C C . PHE A 1 280 ? -0.495 9.834 -3.756 1.00 92.50 280 PHE A C 1
ATOM 2136 O O . PHE A 1 280 ? -0.477 9.361 -4.895 1.00 92.50 280 PHE A O 1
ATOM 2143 N N . GLU A 1 281 ? -0.301 11.134 -3.522 1.00 93.19 281 GLU A N 1
ATOM 2144 C CA . GLU A 1 281 ? -0.068 12.125 -4.577 1.00 93.19 281 GLU A CA 1
ATOM 2145 C C . GLU A 1 281 ? 1.201 11.819 -5.388 1.00 93.19 281 GLU A C 1
ATOM 2147 O O . GLU A 1 281 ? 1.160 11.805 -6.623 1.00 93.19 281 GLU A O 1
ATOM 2152 N N . HIS A 1 282 ? 2.307 11.486 -4.712 1.00 92.62 282 HIS A N 1
ATOM 2153 C CA . HIS A 1 282 ? 3.555 11.094 -5.367 1.00 92.62 282 HIS A CA 1
ATOM 2154 C C . HIS A 1 282 ? 3.365 9.835 -6.219 1.00 92.62 282 HIS A C 1
ATOM 2156 O O . HIS A 1 282 ? 3.745 9.836 -7.389 1.00 92.62 282 HIS A O 1
ATOM 2162 N N . ASN A 1 283 ? 2.711 8.793 -5.690 1.00 93.62 283 ASN A N 1
ATOM 2163 C CA . ASN A 1 283 ? 2.437 7.565 -6.442 1.00 93.62 283 ASN A CA 1
ATOM 2164 C C . ASN A 1 283 ? 1.611 7.835 -7.711 1.00 93.62 283 ASN A C 1
ATOM 2166 O O . ASN A 1 283 ? 1.941 7.331 -8.789 1.00 93.62 283 ASN A O 1
ATOM 2170 N N . LEU A 1 284 ? 0.565 8.662 -7.610 1.00 93.88 284 LEU A N 1
ATOM 2171 C CA . LEU A 1 284 ? -0.273 9.041 -8.749 1.00 93.88 284 LEU A CA 1
ATOM 2172 C C . LEU A 1 284 ? 0.510 9.852 -9.791 1.00 93.88 284 LEU A C 1
ATOM 2174 O O . LEU A 1 284 ? 0.388 9.600 -10.993 1.00 93.88 284 LEU A O 1
ATOM 2178 N N . SER A 1 285 ? 1.321 10.808 -9.339 1.00 92.81 285 SER A N 1
ATOM 2179 C CA . SER A 1 285 ? 2.164 11.639 -10.201 1.00 92.81 285 SER A CA 1
ATOM 2180 C C . SER A 1 285 ? 3.198 10.795 -10.952 1.00 92.81 285 SER A C 1
ATOM 2182 O O . SER A 1 285 ? 3.256 10.831 -12.184 1.00 92.81 285 SER A O 1
ATOM 2184 N N . THR A 1 286 ? 3.935 9.938 -10.239 1.00 92.88 286 THR A N 1
ATOM 2185 C CA . THR A 1 286 ? 4.902 9.009 -10.834 1.00 92.88 286 THR A CA 1
ATOM 2186 C C . THR A 1 286 ? 4.227 8.057 -11.819 1.00 92.88 286 THR A C 1
ATOM 2188 O O . THR A 1 286 ? 4.739 7.848 -12.918 1.00 92.88 286 THR A O 1
ATOM 2191 N N . TYR A 1 287 ? 3.053 7.512 -11.488 1.00 92.81 287 TYR A N 1
ATOM 2192 C CA . TYR A 1 287 ? 2.315 6.652 -12.412 1.00 92.81 287 TYR A CA 1
ATOM 2193 C C . TYR A 1 287 ? 1.961 7.376 -13.718 1.00 92.81 287 TYR A C 1
ATOM 2195 O O . TYR A 1 287 ? 2.182 6.822 -14.798 1.00 92.81 287 TYR A O 1
ATOM 2203 N N . ARG A 1 288 ? 1.453 8.615 -13.640 1.00 90.69 288 ARG A N 1
ATOM 2204 C CA . ARG A 1 288 ? 1.118 9.434 -14.818 1.00 90.69 288 ARG A CA 1
ATOM 2205 C C . ARG A 1 288 ? 2.351 9.710 -15.674 1.00 90.69 288 ARG A C 1
ATOM 2207 O O . ARG A 1 288 ? 2.293 9.509 -16.886 1.00 90.69 288 ARG A O 1
ATOM 2214 N N . LEU A 1 289 ? 3.459 10.085 -15.037 1.00 88.94 289 LEU A N 1
ATOM 2215 C CA . LEU A 1 289 ? 4.731 10.377 -15.695 1.00 88.94 289 LEU A CA 1
ATOM 2216 C C . LEU A 1 289 ? 5.290 9.159 -16.443 1.00 88.94 289 LEU A C 1
ATOM 2218 O O . LEU A 1 289 ? 5.757 9.272 -17.568 1.00 88.94 289 LEU A O 1
ATOM 2222 N N . LEU A 1 290 ? 5.198 7.966 -15.850 1.00 90.06 290 LEU A N 1
ATOM 2223 C CA . LEU A 1 290 ? 5.730 6.739 -16.449 1.00 90.06 290 LEU A CA 1
ATOM 2224 C C . LEU A 1 290 ? 4.792 6.075 -17.463 1.00 90.06 290 LEU A C 1
ATOM 2226 O O . LEU A 1 290 ? 5.227 5.160 -18.174 1.00 90.06 290 LEU A O 1
ATOM 2230 N N . SER A 1 291 ? 3.515 6.459 -17.497 1.00 85.69 291 SER A N 1
ATOM 2231 C CA . SER A 1 291 ? 2.495 5.821 -18.340 1.00 85.69 291 SER A CA 1
ATOM 2232 C C . SER A 1 291 ? 2.187 6.615 -19.605 1.00 85.69 291 SER A C 1
ATOM 2234 O O . SER A 1 291 ? 1.961 5.998 -20.644 1.00 85.69 291 SER A O 1
ATOM 2236 N N . ASN A 1 292 ? 2.226 7.949 -19.540 1.00 80.75 292 ASN A N 1
ATOM 2237 C CA . ASN A 1 292 ? 1.896 8.814 -20.668 1.00 80.75 292 ASN A CA 1
ATOM 2238 C C . ASN A 1 292 ? 3.162 9.328 -21.353 1.00 80.75 292 ASN A C 1
ATOM 2240 O O . ASN A 1 292 ? 3.876 10.162 -20.804 1.00 80.75 292 ASN A O 1
ATOM 2244 N N . HIS A 1 293 ? 3.399 8.863 -22.577 1.00 77.88 293 HIS A N 1
ATOM 2245 C CA . HIS A 1 293 ? 4.408 9.446 -23.451 1.00 77.88 293 HIS A CA 1
ATOM 2246 C C . HIS A 1 293 ? 3.795 10.645 -24.183 1.00 77.88 293 HIS A C 1
ATOM 2248 O O . HIS A 1 293 ? 2.820 10.479 -24.919 1.00 77.88 293 HIS A O 1
ATOM 2254 N N . ARG A 1 294 ? 4.323 11.848 -23.938 1.00 77.00 294 ARG A N 1
ATOM 2255 C CA . ARG A 1 294 ? 3.963 13.045 -24.714 1.00 77.00 294 ARG A CA 1
ATOM 2256 C C . ARG A 1 294 ? 4.611 12.973 -26.092 1.00 77.00 294 ARG A C 1
ATOM 2258 O O . ARG A 1 294 ? 5.634 12.310 -26.244 1.00 77.00 294 ARG A O 1
ATOM 2265 N N . ALA A 1 295 ? 4.017 13.636 -27.081 1.00 75.00 295 ALA A N 1
ATOM 2266 C CA . ALA A 1 295 ? 4.628 13.721 -28.402 1.00 75.00 295 ALA A CA 1
ATOM 2267 C C . ALA A 1 295 ? 5.989 14.428 -28.306 1.00 75.00 295 ALA A C 1
ATOM 2269 O O . ALA A 1 295 ? 6.127 15.376 -27.534 1.00 75.00 295 ALA A O 1
ATOM 2270 N N . ASP A 1 296 ? 6.965 14.019 -29.121 1.00 72.69 296 ASP A N 1
ATOM 2271 C CA . ASP A 1 296 ? 8.319 14.596 -29.093 1.00 72.69 296 ASP A CA 1
ATOM 2272 C C . ASP A 1 296 ? 8.321 16.127 -29.261 1.00 72.69 296 ASP A C 1
ATOM 2274 O O . ASP A 1 296 ? 9.162 16.819 -28.695 1.00 72.69 296 ASP A O 1
ATOM 2278 N N . SER A 1 297 ? 7.341 16.676 -29.986 1.00 70.88 297 SER A N 1
ATOM 2279 C CA . SER A 1 297 ? 7.151 18.120 -30.175 1.00 70.88 297 SER A CA 1
ATOM 2280 C C . SER A 1 297 ? 6.741 18.884 -28.910 1.00 70.88 297 SER A C 1
ATOM 2282 O O . SER A 1 297 ? 6.836 20.107 -28.884 1.00 70.88 297 SER A O 1
ATOM 2284 N N . GLU A 1 298 ? 6.234 18.189 -27.894 1.00 77.81 298 GLU A N 1
ATOM 2285 C CA . GLU A 1 298 ? 5.769 18.760 -26.623 1.00 77.81 298 GLU A CA 1
ATOM 2286 C C . GLU A 1 298 ? 6.805 18.617 -25.500 1.00 77.81 298 GLU A C 1
ATOM 2288 O O . GLU A 1 298 ? 6.581 19.103 -24.386 1.00 77.81 298 GLU A O 1
ATOM 2293 N N . LEU A 1 299 ? 7.915 17.921 -25.761 1.00 79.69 299 LEU A N 1
ATOM 2294 C CA . LEU A 1 299 ? 8.971 17.716 -24.780 1.00 79.69 299 LEU A CA 1
ATOM 2295 C C . LEU A 1 299 ? 9.828 18.985 -24.632 1.00 79.69 299 LEU A C 1
ATOM 2297 O O . LEU A 1 299 ? 10.059 19.698 -25.614 1.00 79.69 299 LEU A O 1
ATOM 2301 N N . PRO A 1 300 ? 10.334 19.278 -23.421 1.00 82.56 300 PRO A N 1
ATOM 2302 C CA . PRO A 1 300 ? 11.305 20.348 -23.230 1.00 82.56 300 PRO A CA 1
ATOM 2303 C C . PRO A 1 300 ? 12.545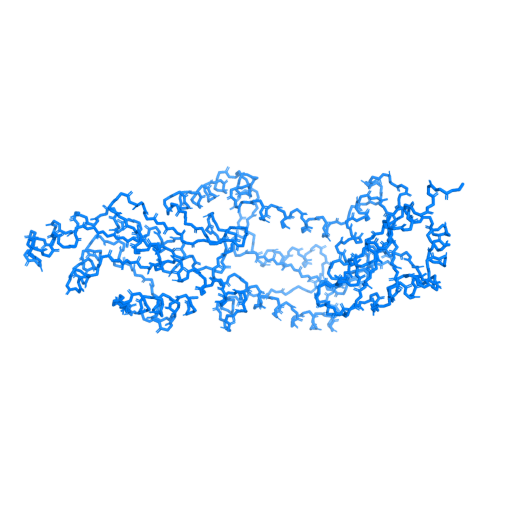 20.121 -24.103 1.00 82.56 300 PRO A C 1
ATOM 2305 O O . PRO A 1 300 ? 13.002 18.993 -24.272 1.00 82.56 300 PRO A O 1
ATOM 2308 N N . SER A 1 301 ? 13.145 21.189 -24.630 1.00 75.69 301 SER A N 1
ATOM 2309 C CA . SER A 1 301 ? 14.424 21.068 -25.333 1.00 75.69 301 SER A CA 1
ATOM 2310 C C . SER A 1 301 ? 15.565 20.971 -24.318 1.00 75.69 301 SER A C 1
ATOM 2312 O O . SER A 1 301 ? 15.950 21.979 -23.721 1.00 75.69 301 SER A O 1
ATOM 2314 N N . SER A 1 302 ? 16.129 19.778 -24.139 1.00 79.50 302 SER A N 1
ATOM 2315 C CA . SER A 1 302 ? 17.357 19.573 -23.372 1.00 79.50 302 SER A CA 1
ATOM 2316 C C . SER A 1 302 ? 18.439 18.957 -24.255 1.00 79.50 302 SER A C 1
ATOM 2318 O O . SER A 1 302 ? 18.179 18.061 -25.049 1.00 79.50 302 SER A O 1
ATOM 2320 N N . SER A 1 303 ? 19.676 19.437 -24.122 1.00 79.56 303 SER A N 1
ATOM 2321 C CA . SER A 1 303 ? 20.850 18.872 -24.802 1.00 79.56 303 SER A CA 1
ATOM 2322 C C . SER A 1 303 ? 21.631 17.884 -23.928 1.00 79.56 303 SER A C 1
ATOM 2324 O O . SER A 1 303 ? 22.755 17.521 -24.271 1.00 79.56 303 SER A O 1
ATOM 2326 N N . PHE A 1 304 ? 21.067 17.474 -22.786 1.00 92.94 304 PHE A N 1
ATOM 2327 C CA . PHE A 1 304 ? 21.751 16.610 -21.828 1.00 92.94 304 PHE A CA 1
ATOM 2328 C C . PHE A 1 304 ? 21.660 15.138 -22.231 1.00 92.94 304 PHE A C 1
ATOM 2330 O O . PHE A 1 304 ? 20.567 14.601 -22.421 1.00 92.94 304 PHE A O 1
ATOM 2337 N N . ASN A 1 305 ? 22.812 14.473 -22.262 1.00 96.19 305 ASN A N 1
ATOM 2338 C CA . ASN A 1 305 ? 22.919 13.025 -22.327 1.00 96.19 305 ASN A CA 1
ATOM 2339 C C . ASN A 1 305 ? 23.095 12.474 -20.905 1.00 96.19 305 ASN A C 1
ATOM 2341 O O . ASN A 1 305 ? 24.074 12.792 -20.219 1.00 96.19 305 ASN A O 1
ATOM 2345 N N . VAL A 1 306 ? 22.165 11.633 -20.463 1.00 97.31 306 VAL A N 1
ATOM 2346 C CA . VAL A 1 306 ? 22.190 11.001 -19.139 1.00 97.31 306 VAL A CA 1
ATOM 2347 C C . VAL A 1 306 ? 22.422 9.508 -19.310 1.00 97.31 306 VAL A C 1
ATOM 2349 O O . VAL A 1 306 ? 21.632 8.824 -19.957 1.00 97.31 306 VAL A O 1
ATOM 2352 N N . ALA A 1 307 ? 23.498 8.994 -18.722 1.00 97.44 307 ALA A N 1
ATOM 2353 C CA . ALA A 1 307 ? 23.807 7.570 -18.741 1.00 97.44 307 ALA A CA 1
ATOM 2354 C C . ALA A 1 307 ? 23.268 6.864 -17.488 1.00 97.44 307 ALA A C 1
ATOM 2356 O O . ALA A 1 307 ? 23.421 7.371 -16.378 1.00 97.44 307 ALA A O 1
ATOM 2357 N N . VAL A 1 308 ? 22.669 5.686 -17.660 1.00 97.75 308 VAL A N 1
ATOM 2358 C CA . VAL A 1 308 ? 22.159 4.822 -16.587 1.00 97.75 308 VAL A CA 1
ATOM 2359 C C . VAL A 1 308 ? 22.921 3.501 -16.599 1.00 97.75 308 VAL A C 1
ATOM 2361 O O . VAL A 1 308 ? 23.106 2.902 -17.660 1.00 97.75 308 VAL A O 1
ATOM 2364 N N . LEU A 1 309 ? 23.352 3.032 -15.427 1.00 96.75 309 LEU A N 1
ATOM 2365 C CA . LEU A 1 309 ? 24.033 1.744 -15.279 1.00 96.75 309 LEU A CA 1
ATOM 2366 C C . LEU A 1 309 ? 23.744 1.068 -13.944 1.00 96.75 309 LEU A C 1
ATOM 2368 O O . LEU A 1 309 ? 23.515 1.733 -12.934 1.00 96.75 309 LEU A O 1
ATOM 2372 N N . ASN A 1 310 ? 23.860 -0.260 -13.934 1.00 96.88 310 ASN A N 1
ATOM 2373 C CA . ASN A 1 310 ? 23.659 -1.070 -12.737 1.00 96.88 310 ASN A CA 1
ATOM 2374 C C . ASN A 1 310 ? 24.993 -1.592 -12.192 1.00 96.88 310 ASN A C 1
ATOM 2376 O O . ASN A 1 310 ? 25.771 -2.217 -12.919 1.00 96.88 310 ASN A O 1
ATOM 2380 N N . VAL A 1 311 ? 25.248 -1.417 -10.895 1.00 94.50 311 VAL A N 1
ATOM 2381 C CA . VAL A 1 311 ? 26.528 -1.784 -10.257 1.00 94.50 311 VAL A CA 1
ATOM 2382 C C . VAL A 1 311 ? 26.303 -2.647 -9.016 1.00 94.50 311 VAL A C 1
ATOM 2384 O O . VAL A 1 311 ? 25.460 -2.354 -8.175 1.00 94.50 311 VAL A O 1
ATOM 2387 N N . GLY A 1 312 ? 27.098 -3.705 -8.870 1.00 93.25 312 GLY A N 1
ATOM 2388 C CA . GLY A 1 312 ? 27.025 -4.632 -7.743 1.00 93.25 312 GLY A CA 1
ATOM 2389 C C . GLY A 1 312 ? 26.489 -6.011 -8.130 1.00 93.25 312 GLY A C 1
ATOM 2390 O O . GLY A 1 312 ? 26.703 -6.502 -9.239 1.00 93.25 312 GLY A O 1
ATOM 2391 N N . ALA A 1 313 ? 25.860 -6.687 -7.168 1.00 94.25 313 ALA A N 1
ATOM 2392 C CA . ALA A 1 313 ? 25.172 -7.953 -7.411 1.00 94.25 313 ALA A CA 1
ATOM 2393 C C . ALA A 1 313 ? 23.749 -7.704 -7.948 1.00 94.25 313 ALA A C 1
ATOM 2395 O O . ALA A 1 313 ? 23.135 -6.712 -7.555 1.00 94.25 313 ALA A O 1
ATOM 2396 N N . PRO A 1 314 ? 23.190 -8.601 -8.786 1.00 95.25 314 PRO A N 1
ATOM 2397 C CA . PRO A 1 314 ? 21.811 -8.468 -9.249 1.00 95.25 314 PRO A CA 1
ATOM 2398 C C . PRO A 1 314 ? 20.819 -8.362 -8.085 1.00 95.25 314 PRO A C 1
ATOM 2400 O O . PRO A 1 314 ? 20.838 -9.193 -7.177 1.00 95.25 314 PRO A O 1
ATOM 2403 N N . ALA A 1 315 ? 19.929 -7.370 -8.143 1.00 95.75 315 ALA A N 1
ATOM 2404 C CA . ALA A 1 315 ? 18.881 -7.150 -7.152 1.00 95.75 315 ALA A CA 1
ATOM 2405 C C . ALA A 1 315 ? 17.516 -6.978 -7.831 1.00 95.75 315 ALA A C 1
ATOM 2407 O O . ALA A 1 315 ? 17.401 -6.346 -8.883 1.00 95.75 315 ALA A O 1
ATOM 2408 N N . ALA A 1 316 ? 16.465 -7.536 -7.225 1.00 96.12 316 ALA A N 1
ATOM 2409 C CA . ALA A 1 316 ? 15.099 -7.292 -7.675 1.00 96.12 316 ALA A CA 1
ATOM 2410 C C . ALA A 1 316 ? 14.773 -5.793 -7.561 1.00 96.12 316 ALA A C 1
ATOM 2412 O O . ALA A 1 316 ? 15.077 -5.167 -6.548 1.00 96.12 316 ALA A O 1
ATOM 2413 N N . GLY A 1 317 ? 14.179 -5.223 -8.611 1.00 96.50 317 GLY A N 1
ATOM 2414 C CA . GLY A 1 317 ? 13.859 -3.794 -8.693 1.00 96.50 317 GLY A CA 1
ATOM 2415 C C . GLY A 1 317 ? 14.827 -2.960 -9.540 1.00 96.50 317 GLY A C 1
ATOM 2416 O O . GLY A 1 317 ? 14.434 -1.883 -9.980 1.00 96.50 317 GLY A O 1
ATOM 2417 N N . MET A 1 318 ? 16.027 -3.461 -9.874 1.00 97.88 318 MET A N 1
ATOM 2418 C CA . MET A 1 318 ? 16.968 -2.744 -10.756 1.00 97.88 318 MET A CA 1
ATOM 2419 C C . MET A 1 318 ? 16.325 -2.382 -12.104 1.00 97.88 318 MET A C 1
ATOM 2421 O O . MET A 1 318 ? 16.373 -1.232 -12.529 1.00 97.88 318 MET A O 1
ATOM 2425 N N . ASN A 1 319 ? 15.646 -3.333 -12.750 1.00 98.00 319 ASN A N 1
ATOM 2426 C CA . ASN A 1 319 ? 14.974 -3.092 -14.032 1.00 98.00 319 ASN A CA 1
ATOM 2427 C C . ASN A 1 319 ? 13.828 -2.075 -13.927 1.00 98.00 319 ASN A C 1
ATOM 2429 O O . ASN A 1 319 ? 13.647 -1.250 -14.822 1.00 98.00 319 ASN A O 1
ATOM 2433 N N . ALA A 1 320 ? 13.070 -2.103 -12.827 1.00 97.38 320 ALA A N 1
ATOM 2434 C CA . ALA A 1 320 ? 12.008 -1.136 -12.574 1.00 97.38 320 ALA A CA 1
ATOM 2435 C C . ALA A 1 320 ? 12.574 0.282 -12.389 1.00 97.38 320 ALA A C 1
ATOM 2437 O O . ALA A 1 320 ? 12.015 1.237 -12.933 1.00 97.38 320 ALA A O 1
ATOM 2438 N N . ALA A 1 321 ? 13.706 0.407 -11.690 1.00 97.88 321 ALA A N 1
ATOM 2439 C CA . ALA A 1 321 ? 14.405 1.670 -11.485 1.00 97.88 321 ALA A CA 1
ATOM 2440 C C . ALA A 1 321 ? 15.009 2.218 -12.791 1.00 97.88 321 ALA A C 1
ATOM 2442 O O . ALA A 1 321 ? 14.784 3.385 -13.109 1.00 97.88 321 ALA A O 1
ATOM 2443 N N . VAL A 1 322 ? 15.669 1.378 -13.603 1.00 98.00 322 VAL A N 1
ATOM 2444 C CA . VAL A 1 322 ? 16.148 1.769 -14.944 1.00 98.00 322 VAL A CA 1
ATOM 2445 C C . VAL A 1 322 ? 14.984 2.252 -15.806 1.00 98.00 322 VAL A C 1
ATOM 2447 O O . VAL A 1 322 ? 15.050 3.336 -16.381 1.00 98.00 322 VAL A O 1
ATOM 2450 N N . ARG A 1 323 ? 13.883 1.489 -15.859 1.00 97.44 323 ARG A N 1
ATOM 2451 C CA . ARG A 1 323 ? 12.681 1.874 -16.610 1.00 97.44 323 ARG A CA 1
ATOM 2452 C C . ARG A 1 323 ? 12.164 3.242 -16.181 1.00 97.44 323 ARG A C 1
ATOM 2454 O O . ARG A 1 323 ? 11.791 4.039 -17.041 1.00 97.44 323 ARG A O 1
ATOM 2461 N N . ALA A 1 324 ? 12.094 3.493 -14.875 1.00 97.19 324 ALA A N 1
ATOM 2462 C CA . ALA A 1 324 ? 11.637 4.770 -14.355 1.00 97.19 324 ALA A CA 1
ATOM 2463 C C . ALA A 1 324 ? 12.577 5.904 -14.784 1.00 97.19 324 ALA A C 1
ATOM 2465 O O . ALA A 1 324 ? 12.119 6.864 -15.394 1.00 97.19 324 ALA A O 1
ATOM 2466 N N . ALA A 1 325 ? 13.883 5.750 -14.564 1.00 96.75 325 ALA A N 1
ATOM 2467 C CA . ALA A 1 325 ? 14.883 6.750 -14.922 1.00 96.75 325 ALA A CA 1
ATOM 2468 C C . ALA A 1 325 ? 14.871 7.102 -16.415 1.00 96.75 325 ALA A C 1
ATOM 2470 O O . ALA A 1 325 ? 14.854 8.278 -16.768 1.00 96.75 325 ALA A O 1
ATOM 2471 N N . VAL A 1 326 ? 14.824 6.090 -17.288 1.00 96.12 326 VAL A N 1
ATOM 2472 C CA . VAL A 1 326 ? 14.779 6.282 -18.744 1.00 96.12 326 VAL A CA 1
ATOM 2473 C C . VAL A 1 326 ? 13.532 7.057 -19.154 1.00 96.12 326 VAL A C 1
ATOM 2475 O O . VAL A 1 326 ? 13.627 8.041 -19.880 1.00 96.12 326 VAL A O 1
ATOM 2478 N N . ARG A 1 327 ? 12.353 6.657 -18.669 1.00 95.06 327 ARG A N 1
ATOM 2479 C CA . ARG A 1 327 ? 11.094 7.318 -19.040 1.00 95.06 327 ARG A CA 1
ATOM 2480 C C . ARG A 1 327 ? 11.001 8.748 -18.519 1.00 95.06 327 ARG A C 1
ATOM 2482 O O . ARG A 1 327 ? 10.546 9.623 -19.252 1.00 95.06 327 ARG A O 1
ATOM 2489 N N . VAL A 1 328 ? 11.445 8.989 -17.286 1.00 93.69 328 VAL A N 1
ATOM 2490 C CA . VAL A 1 328 ? 11.476 10.340 -16.711 1.00 93.69 328 VAL A CA 1
ATOM 2491 C C . VAL A 1 328 ? 12.455 11.218 -17.477 1.00 93.69 328 VAL A C 1
ATOM 2493 O O . VAL A 1 328 ? 12.064 12.284 -17.931 1.00 93.69 328 VAL A O 1
ATOM 2496 N N . GLY A 1 329 ? 13.684 10.750 -17.708 1.00 93.69 329 GLY A N 1
ATOM 2497 C CA . GLY A 1 329 ? 14.681 11.532 -18.434 1.00 93.69 329 GLY A CA 1
ATOM 2498 C C . GLY A 1 329 ? 14.241 11.891 -19.855 1.00 93.69 329 GLY A C 1
ATOM 2499 O O . GLY A 1 329 ? 14.385 13.043 -20.250 1.00 93.69 329 GLY A O 1
ATOM 2500 N N . ILE A 1 330 ? 13.606 10.963 -20.583 1.00 92.56 330 ILE A N 1
ATOM 2501 C CA . ILE A 1 330 ? 12.999 11.258 -21.895 1.00 92.56 330 ILE A CA 1
ATOM 2502 C C . ILE A 1 330 ? 11.889 12.309 -21.769 1.00 92.56 330 ILE A C 1
ATOM 2504 O O . ILE A 1 330 ? 11.806 13.209 -22.598 1.00 92.56 330 ILE A O 1
ATOM 2508 N N . THR A 1 331 ? 11.045 12.225 -20.737 1.00 89.75 331 THR A N 1
ATOM 2509 C CA . THR A 1 331 ? 9.952 13.194 -20.532 1.00 89.75 331 THR A CA 1
ATOM 2510 C C . THR A 1 331 ? 10.470 14.603 -20.224 1.00 89.75 331 THR A C 1
ATOM 2512 O O . THR A 1 331 ? 9.843 15.584 -20.613 1.00 89.75 331 THR A O 1
ATOM 2515 N N . GLU A 1 332 ? 11.643 14.708 -19.599 1.00 89.81 332 GLU A N 1
ATOM 2516 C CA . GLU A 1 332 ? 12.365 15.970 -19.377 1.00 89.81 332 GLU A CA 1
ATOM 2517 C C . GLU A 1 332 ? 13.189 16.422 -20.605 1.00 89.81 332 GLU A C 1
ATOM 2519 O O . GLU A 1 332 ? 13.897 17.430 -20.560 1.00 89.81 332 GLU A O 1
ATOM 2524 N N . GLY A 1 333 ? 13.107 15.688 -21.721 1.00 90.31 333 GLY A N 1
ATOM 2525 C CA . GLY A 1 333 ? 13.780 16.010 -22.979 1.00 90.31 333 GLY A CA 1
ATOM 2526 C C . GLY A 1 333 ? 15.241 15.567 -23.063 1.00 90.31 333 GLY A C 1
ATOM 2527 O O . GLY A 1 333 ? 15.948 15.972 -23.983 1.00 90.31 333 GLY A O 1
ATOM 2528 N N . HIS A 1 334 ? 15.728 14.769 -22.111 1.00 93.69 334 HIS A N 1
ATOM 2529 C CA . HIS A 1 334 ? 17.101 14.270 -22.115 1.00 93.69 334 HIS A CA 1
ATOM 2530 C C . HIS A 1 334 ? 17.280 13.087 -23.069 1.00 93.69 334 HIS A C 1
ATOM 2532 O O . HIS A 1 334 ? 16.394 12.245 -23.244 1.00 93.69 334 HIS A O 1
ATOM 2538 N N . LYS A 1 335 ? 18.490 12.963 -23.616 1.00 95.38 335 LYS A N 1
ATOM 2539 C CA . LYS A 1 335 ? 18.922 11.758 -24.320 1.00 95.38 335 LYS A CA 1
ATOM 2540 C C . LYS A 1 335 ? 19.396 10.723 -23.304 1.00 95.38 335 LYS A C 1
ATOM 2542 O O . LYS A 1 335 ? 20.382 10.942 -22.599 1.00 95.38 335 LYS A O 1
ATOM 2547 N N . MET A 1 336 ? 18.721 9.581 -23.245 1.00 97.38 336 MET A N 1
ATOM 2548 C CA . MET A 1 336 ? 19.058 8.519 -22.297 1.00 97.38 336 MET A CA 1
ATOM 2549 C C . MET A 1 336 ? 20.015 7.507 -22.923 1.00 97.38 336 MET A C 1
ATOM 2551 O O . MET A 1 336 ? 19.786 7.010 -24.024 1.00 97.38 336 MET A O 1
ATOM 2555 N N . LEU A 1 337 ? 21.085 7.186 -22.202 1.00 98.25 337 LEU A N 1
ATOM 2556 C CA . LEU A 1 337 ? 22.083 6.195 -22.589 1.00 98.25 337 LEU A CA 1
ATOM 2557 C C . LEU A 1 337 ? 22.083 5.056 -21.566 1.00 98.25 337 LEU A C 1
ATOM 2559 O O . LEU A 1 337 ? 22.073 5.297 -20.361 1.00 98.25 337 LEU A O 1
ATOM 2563 N N . ALA A 1 338 ? 22.106 3.817 -22.032 1.00 98.06 338 ALA A N 1
ATOM 2564 C CA . ALA A 1 338 ? 22.240 2.635 -21.198 1.00 98.06 338 ALA A CA 1
ATOM 2565 C C . ALA A 1 338 ? 23.666 2.095 -21.303 1.00 98.06 338 ALA A C 1
ATOM 2567 O O . ALA A 1 338 ? 24.181 1.896 -22.403 1.00 98.06 338 ALA A O 1
ATOM 2568 N N . VAL A 1 339 ? 24.299 1.853 -20.157 1.00 97.88 339 VAL A N 1
ATOM 2569 C CA . VAL A 1 339 ? 25.622 1.225 -20.098 1.00 97.88 339 VAL A CA 1
ATOM 2570 C C . VAL A 1 339 ? 25.467 -0.219 -19.651 1.00 97.88 339 VAL A C 1
ATOM 2572 O O . VAL A 1 339 ? 24.894 -0.491 -18.590 1.00 97.88 339 VAL A O 1
ATOM 2575 N N . SER A 1 340 ? 26.000 -1.137 -20.452 1.00 97.31 340 SER A N 1
ATOM 2576 C CA . SER A 1 340 ? 25.946 -2.565 -20.143 1.00 97.31 340 SER A CA 1
ATOM 2577 C C . SER A 1 340 ? 27.014 -2.965 -19.123 1.00 97.31 340 SER A C 1
ATOM 2579 O O . SER A 1 340 ? 28.078 -2.356 -19.056 1.00 97.31 340 SER A O 1
ATOM 2581 N N . ASP A 1 341 ? 26.739 -3.994 -18.318 1.00 96.12 341 ASP A N 1
ATOM 2582 C CA . ASP A 1 341 ? 27.710 -4.658 -17.429 1.00 96.12 341 ASP A CA 1
ATOM 2583 C C . ASP A 1 341 ? 28.490 -3.727 -16.467 1.00 96.12 341 ASP A C 1
ATOM 2585 O O . ASP A 1 341 ? 29.643 -3.980 -16.094 1.00 96.12 341 ASP A O 1
ATOM 2589 N N . GLY A 1 342 ? 27.842 -2.657 -16.001 1.00 93.75 342 GLY A N 1
ATOM 2590 C CA . GLY A 1 342 ? 28.403 -1.727 -15.019 1.00 93.75 342 GLY A CA 1
ATOM 2591 C C . GLY A 1 342 ? 29.669 -1.019 -15.520 1.00 93.75 342 GLY A C 1
ATOM 2592 O O . GLY A 1 342 ? 29.805 -0.704 -16.699 1.00 93.75 3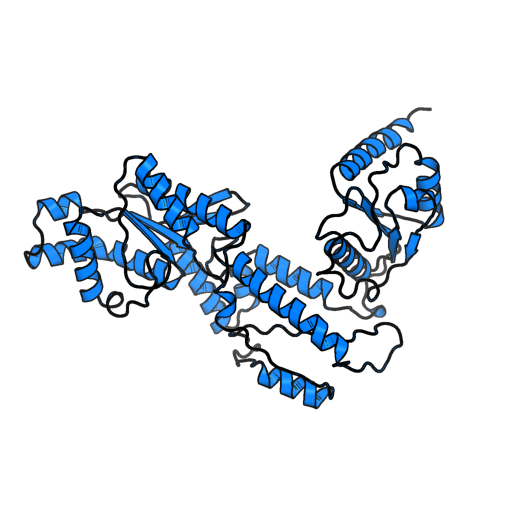42 GLY A O 1
ATOM 2593 N N . PHE A 1 343 ? 30.631 -0.762 -14.628 1.00 93.50 343 PHE A N 1
ATOM 2594 C CA . PHE A 1 343 ? 31.869 -0.057 -15.000 1.00 93.50 343 PHE A CA 1
ATOM 2595 C C . PHE A 1 343 ? 32.794 -0.854 -15.922 1.00 93.50 343 PHE A C 1
ATOM 2597 O O . PHE A 1 343 ? 33.631 -0.263 -16.602 1.00 93.50 343 PHE A O 1
ATOM 2604 N N . GLU A 1 344 ? 32.655 -2.179 -15.955 1.00 93.12 344 GLU A N 1
ATOM 2605 C CA . GLU A 1 344 ? 33.439 -3.017 -16.857 1.00 93.12 344 GLU A CA 1
ATOM 2606 C C . GLU A 1 344 ? 32.980 -2.859 -18.310 1.00 93.12 344 GLU A C 1
ATOM 2608 O O . GLU A 1 344 ? 33.817 -2.728 -19.199 1.00 93.12 344 GLU A O 1
ATOM 2613 N N . GLY A 1 345 ? 31.670 -2.853 -18.566 1.00 95.62 345 GLY A N 1
ATOM 2614 C CA . GLY A 1 345 ? 31.165 -2.547 -19.903 1.00 95.62 345 GLY A CA 1
ATOM 2615 C C . GLY A 1 345 ? 31.329 -1.067 -20.246 1.00 95.62 345 GLY A C 1
ATOM 2616 O O . GLY A 1 345 ? 31.669 -0.748 -21.386 1.00 95.62 345 GLY A O 1
ATOM 2617 N N . PHE A 1 346 ? 31.236 -0.171 -19.253 1.00 95.56 346 PHE A N 1
ATOM 2618 C CA . PHE A 1 346 ? 31.543 1.251 -19.438 1.00 95.56 346 PHE A CA 1
ATOM 2619 C C . PHE A 1 346 ? 32.964 1.447 -19.976 1.00 95.56 346 PHE A C 1
ATOM 2621 O O . PHE A 1 346 ? 33.138 2.079 -21.009 1.00 95.56 346 PHE A O 1
ATOM 2628 N N . SER A 1 347 ? 33.989 0.860 -19.353 1.00 94.56 347 SER A N 1
ATOM 2629 C CA . SER A 1 347 ? 35.374 1.024 -19.819 1.00 94.56 347 SER A CA 1
ATOM 2630 C C . SER A 1 347 ? 35.633 0.443 -21.214 1.00 94.56 347 SER A C 1
ATOM 2632 O O . SER A 1 347 ? 36.579 0.853 -21.881 1.00 94.56 347 SER A O 1
ATOM 2634 N N . LYS A 1 348 ? 34.777 -0.477 -21.672 1.00 96.19 348 LYS A N 1
ATOM 2635 C CA . LYS A 1 348 ? 34.805 -1.078 -23.013 1.00 96.19 348 LYS A CA 1
ATOM 2636 C C . LYS A 1 348 ? 33.929 -0.337 -24.035 1.00 96.19 348 LYS A C 1
ATOM 2638 O O . LYS A 1 348 ? 33.850 -0.787 -25.174 1.00 96.19 348 LYS A O 1
ATOM 2643 N N . GLY A 1 349 ? 33.259 0.753 -23.649 1.00 95.75 349 GLY A N 1
ATOM 2644 C CA . GLY A 1 349 ? 32.378 1.525 -24.534 1.00 95.75 349 GLY A CA 1
ATOM 2645 C C . GLY A 1 349 ? 31.057 0.828 -24.877 1.00 95.75 349 GLY A C 1
ATOM 2646 O O . GLY A 1 349 ? 30.477 1.097 -25.924 1.00 95.75 349 GLY A O 1
ATOM 2647 N N . GLN A 1 350 ? 30.567 -0.077 -24.022 1.00 97.56 350 GLN A N 1
ATOM 2648 C CA . GLN A 1 350 ? 29.281 -0.763 -24.211 1.00 97.56 350 GLN A CA 1
ATOM 2649 C C . GLN A 1 350 ? 28.108 0.151 -23.824 1.00 97.56 350 GLN A C 1
ATOM 2651 O O . GLN A 1 350 ? 27.427 -0.071 -22.819 1.00 97.56 350 GLN A O 1
ATOM 2656 N N . ILE A 1 351 ? 27.934 1.221 -24.597 1.00 97.75 351 ILE A N 1
ATOM 2657 C CA . ILE A 1 351 ? 26.982 2.302 -24.348 1.00 97.75 351 ILE A CA 1
ATOM 2658 C C . ILE A 1 351 ? 26.074 2.439 -25.563 1.00 97.75 351 ILE A C 1
ATOM 2660 O O . ILE A 1 351 ? 26.540 2.698 -26.672 1.00 97.75 351 ILE A O 1
ATOM 2664 N N . GLU A 1 352 ? 24.773 2.326 -25.336 1.00 97.12 352 GLU A N 1
ATOM 2665 C CA . GLU A 1 352 ? 23.763 2.448 -26.383 1.00 97.12 352 GLU A CA 1
ATOM 2666 C C . GLU A 1 352 ? 22.693 3.459 -25.977 1.00 97.12 352 GLU A C 1
ATOM 2668 O O . GLU A 1 352 ? 22.442 3.696 -24.795 1.00 97.12 352 GLU A O 1
ATOM 2673 N N . GLU A 1 353 ? 22.068 4.100 -26.961 1.00 97.12 353 GLU A N 1
ATOM 2674 C CA . GLU A 1 353 ? 20.917 4.953 -26.690 1.00 97.12 353 GLU A CA 1
ATOM 2675 C C . GLU A 1 353 ? 19.695 4.092 -26.373 1.00 97.12 353 GLU A C 1
ATOM 2677 O O . GLU A 1 353 ? 19.382 3.171 -27.123 1.00 97.12 353 GLU A O 1
ATOM 2682 N N . ILE A 1 354 ? 18.992 4.423 -25.289 1.00 96.75 354 ILE A N 1
ATOM 2683 C CA . ILE A 1 354 ? 17.812 3.687 -24.839 1.00 96.75 354 ILE A CA 1
ATOM 2684 C C . ILE A 1 354 ? 16.559 4.555 -24.962 1.00 96.75 354 ILE A C 1
ATOM 2686 O O . ILE A 1 354 ? 16.528 5.712 -24.538 1.00 96.75 354 ILE A O 1
ATOM 2690 N N . LYS A 1 355 ? 15.515 4.003 -25.575 1.00 93.75 355 LYS A N 1
ATOM 2691 C CA . LYS A 1 355 ? 14.259 4.683 -25.898 1.00 93.75 355 LYS A CA 1
ATOM 2692 C C . LYS A 1 355 ? 13.130 4.256 -24.961 1.00 93.75 355 LYS A C 1
ATOM 2694 O O . LYS A 1 355 ? 13.229 3.311 -24.179 1.00 93.75 355 LYS A O 1
ATOM 2699 N N . TRP A 1 356 ? 12.003 4.959 -25.066 1.00 91.31 356 TRP A N 1
ATOM 2700 C CA . TRP A 1 356 ? 10.809 4.724 -24.246 1.00 91.31 356 TRP A CA 1
ATOM 2701 C C . TRP A 1 356 ? 10.263 3.287 -24.346 1.00 91.31 356 TRP A C 1
ATOM 2703 O O . TRP A 1 356 ? 9.835 2.702 -23.336 1.00 91.31 356 TRP A O 1
ATOM 2713 N N . GLY A 1 357 ? 10.273 2.742 -25.566 1.00 89.81 357 GLY A N 1
ATOM 2714 C CA . GLY A 1 357 ? 9.814 1.396 -25.901 1.00 89.81 357 GLY A CA 1
ATOM 2715 C C . GLY A 1 357 ? 10.702 0.284 -25.349 1.00 89.81 357 GLY A C 1
ATOM 2716 O O . GLY A 1 357 ? 10.185 -0.731 -24.880 1.00 89.81 357 GLY A O 1
ATOM 2717 N N . ASP A 1 358 ? 12.020 0.507 -25.315 1.00 92.25 358 ASP A N 1
ATOM 2718 C CA . ASP A 1 358 ? 13.026 -0.506 -24.958 1.00 92.25 358 ASP A CA 1
ATOM 2719 C C . ASP A 1 358 ? 12.881 -0.993 -23.511 1.00 92.25 358 ASP A C 1
ATOM 2721 O O . ASP A 1 358 ? 13.091 -2.167 -23.207 1.00 92.25 358 ASP A O 1
ATOM 2725 N N . VAL A 1 359 ? 12.439 -0.103 -22.617 1.00 94.12 359 VAL A N 1
ATOM 2726 C CA . VAL A 1 359 ? 12.186 -0.403 -21.196 1.00 94.12 359 VAL A CA 1
ATOM 2727 C C . VAL A 1 359 ? 10.746 -0.862 -20.913 1.00 94.12 359 VAL A C 1
ATOM 2729 O O . VAL A 1 359 ? 10.296 -0.935 -19.762 1.00 94.12 359 VAL A O 1
ATOM 2732 N N . GLY A 1 360 ? 9.965 -1.147 -21.957 1.00 90.31 360 GLY A N 1
ATOM 2733 C CA . GLY A 1 360 ? 8.605 -1.663 -21.844 1.00 90.31 360 GLY A CA 1
ATOM 2734 C C . GLY A 1 360 ? 8.561 -3.039 -21.168 1.00 90.31 360 GLY A C 1
ATOM 2735 O O . GLY A 1 360 ? 9.229 -3.974 -21.588 1.00 90.31 360 GLY A O 1
ATOM 2736 N N . GLY A 1 361 ? 7.745 -3.190 -20.119 1.00 88.62 361 GLY A N 1
ATOM 2737 C CA . GLY A 1 361 ? 7.562 -4.476 -19.423 1.00 88.62 361 GLY A CA 1
ATOM 2738 C C . GLY A 1 361 ? 8.627 -4.822 -18.375 1.00 88.62 361 GLY A C 1
ATOM 2739 O O . GLY A 1 361 ? 8.549 -5.884 -17.767 1.00 88.62 361 GLY A O 1
ATOM 2740 N N . TRP A 1 362 ? 9.580 -3.926 -18.111 1.00 94.56 362 TRP A N 1
ATOM 2741 C CA . TRP A 1 362 ? 10.688 -4.169 -17.179 1.00 94.56 362 TRP A CA 1
ATOM 2742 C C . TRP A 1 362 ? 10.291 -4.140 -15.692 1.00 94.56 362 TRP A C 1
ATOM 2744 O O . TRP A 1 362 ? 11.033 -4.654 -14.862 1.00 94.56 362 TRP A O 1
ATOM 2754 N N . THR A 1 363 ? 9.128 -3.574 -15.340 1.00 94.44 363 THR A N 1
ATOM 2755 C CA . THR A 1 363 ? 8.702 -3.373 -13.938 1.00 94.44 363 THR A CA 1
ATOM 2756 C C . THR A 1 36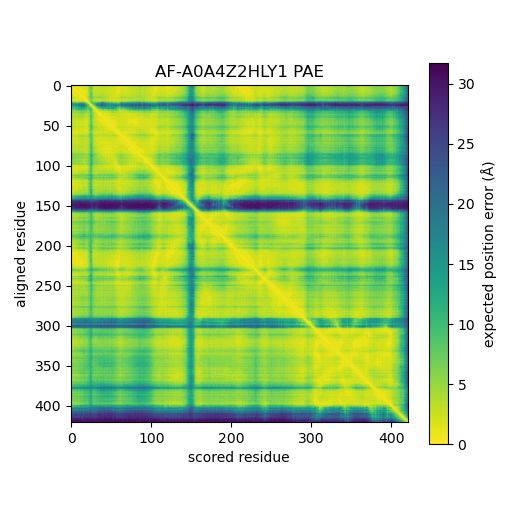3 ? 8.693 -4.662 -13.109 1.00 94.44 363 THR A C 1
ATOM 2758 O O . THR A 1 363 ? 9.135 -4.640 -11.967 1.00 94.44 363 THR A O 1
ATOM 2761 N N . GLY A 1 364 ? 8.215 -5.775 -13.674 1.00 91.44 364 GLY A N 1
ATOM 2762 C CA . GLY A 1 364 ? 8.133 -7.072 -12.985 1.00 91.44 364 GLY A CA 1
ATOM 2763 C C . GLY A 1 364 ? 9.337 -7.995 -13.212 1.00 91.44 364 GLY A C 1
ATOM 2764 O O . GLY A 1 364 ? 9.317 -9.141 -12.777 1.00 91.44 364 GLY A O 1
ATOM 2765 N N . GLN A 1 365 ? 10.375 -7.546 -13.928 1.00 94.00 365 GLN A N 1
ATOM 2766 C CA . GLN A 1 365 ? 11.512 -8.400 -14.287 1.00 94.00 365 GLN A CA 1
ATOM 2767 C C . GLN A 1 365 ? 12.571 -8.402 -13.181 1.00 94.00 365 GLN A C 1
ATOM 2769 O O . GLN A 1 365 ? 13.112 -7.353 -12.821 1.00 94.00 365 GLN A O 1
ATOM 2774 N N . GLY A 1 366 ? 12.915 -9.588 -12.676 1.00 94.38 366 GLY A N 1
ATOM 2775 C CA . GLY A 1 366 ? 14.009 -9.769 -11.719 1.00 94.38 366 GLY A CA 1
ATOM 2776 C C . GLY A 1 366 ? 15.402 -9.563 -12.334 1.00 94.38 366 GLY A C 1
ATOM 2777 O O . GLY A 1 366 ? 15.573 -9.559 -13.552 1.00 94.38 366 GLY A O 1
ATOM 2778 N N . GLY A 1 367 ? 16.421 -9.421 -11.480 1.00 96.00 367 GLY A N 1
ATOM 2779 C CA . GLY A 1 367 ? 17.818 -9.274 -11.907 1.00 96.00 367 GLY A CA 1
ATOM 2780 C C . GLY A 1 367 ? 18.128 -7.924 -12.569 1.00 96.00 367 GLY A C 1
ATOM 2781 O O . GLY A 1 367 ? 17.536 -6.910 -12.214 1.00 96.00 367 GLY A O 1
ATOM 2782 N N . SER A 1 368 ? 19.070 -7.918 -13.521 1.00 97.31 368 SER A N 1
ATOM 2783 C CA . SER A 1 368 ? 19.497 -6.731 -14.281 1.00 97.31 368 SER A CA 1
ATOM 2784 C C . SER A 1 368 ? 19.553 -7.043 -15.778 1.00 97.31 368 SER A C 1
ATOM 2786 O O . SER A 1 368 ? 20.394 -7.831 -16.204 1.00 97.31 368 SER A O 1
ATOM 2788 N N . LEU A 1 369 ? 18.689 -6.408 -16.571 1.00 96.88 369 LEU A N 1
ATOM 2789 C CA . LEU A 1 369 ? 18.649 -6.536 -18.032 1.00 96.88 369 LEU A CA 1
ATOM 2790 C C . LEU A 1 369 ? 19.788 -5.773 -18.716 1.00 96.88 369 LEU A C 1
ATOM 2792 O O . LEU A 1 369 ? 20.249 -6.201 -19.765 1.00 96.88 369 LEU A O 1
ATOM 2796 N N . LEU A 1 370 ? 20.297 -4.706 -18.089 1.00 96.56 370 LEU A N 1
ATOM 2797 C CA . LEU A 1 370 ? 21.532 -4.038 -18.521 1.00 96.56 370 LEU A CA 1
ATOM 2798 C C . LEU A 1 370 ? 22.795 -4.852 -18.187 1.00 96.56 370 LEU A C 1
ATOM 2800 O O . LEU A 1 370 ? 23.897 -4.479 -18.571 1.00 96.56 370 LEU A O 1
ATOM 2804 N N . GLY A 1 371 ? 22.675 -5.937 -17.419 1.00 96.19 371 GLY A N 1
ATOM 2805 C CA . GLY A 1 371 ? 23.823 -6.568 -16.774 1.00 96.19 371 GLY A CA 1
ATOM 2806 C C . GLY A 1 371 ? 24.301 -5.764 -15.563 1.00 96.19 371 GLY A C 1
ATOM 2807 O O . GLY A 1 371 ? 23.911 -4.619 -15.339 1.00 96.19 371 GLY A O 1
ATOM 2808 N N . THR A 1 372 ? 25.061 -6.400 -14.681 1.00 95.62 372 THR A N 1
ATOM 2809 C CA . THR A 1 372 ? 25.655 -5.728 -13.519 1.00 95.62 372 THR A CA 1
ATOM 2810 C C . THR A 1 372 ? 26.880 -6.495 -13.046 1.00 95.62 372 THR A C 1
ATOM 2812 O O . THR A 1 372 ? 26.932 -7.726 -13.134 1.00 95.62 372 THR A O 1
ATOM 2815 N N . LYS A 1 373 ? 27.888 -5.760 -12.575 1.00 92.69 373 LYS A N 1
ATOM 2816 C CA . LYS A 1 373 ? 29.162 -6.290 -12.082 1.00 92.69 373 LYS A CA 1
ATOM 2817 C C . LYS A 1 373 ? 29.564 -5.547 -10.814 1.00 92.69 373 LYS A C 1
ATOM 2819 O O . LYS A 1 373 ? 29.258 -4.368 -10.651 1.00 92.69 373 LYS A O 1
ATOM 2824 N N . ARG A 1 374 ? 30.323 -6.222 -9.947 1.00 92.06 374 ARG A N 1
ATOM 2825 C CA . ARG A 1 374 ? 30.927 -5.629 -8.736 1.00 92.06 374 ARG A CA 1
ATOM 2826 C C . ARG A 1 374 ? 32.220 -4.853 -9.013 1.00 92.06 374 ARG A C 1
ATOM 2828 O O . ARG A 1 374 ? 32.833 -4.324 -8.092 1.00 92.06 374 ARG A O 1
ATOM 2835 N N . THR A 1 375 ? 32.671 -4.831 -10.265 1.00 88.06 375 THR A N 1
ATOM 2836 C CA . THR A 1 375 ? 33.914 -4.177 -10.676 1.00 88.06 375 THR A CA 1
ATOM 2837 C C . THR A 1 375 ? 33.841 -2.678 -10.385 1.00 88.06 375 THR A C 1
ATOM 2839 O O . THR A 1 375 ? 32.953 -1.987 -10.877 1.00 88.06 375 THR A O 1
ATOM 2842 N N . LEU A 1 376 ? 34.787 -2.180 -9.588 1.00 87.31 376 LEU A N 1
ATOM 2843 C CA . LEU A 1 376 ? 34.928 -0.756 -9.282 1.00 87.31 376 LEU A CA 1
ATOM 2844 C C . LEU A 1 376 ? 35.636 -0.022 -10.433 1.00 87.31 376 LEU A C 1
ATOM 2846 O O . LEU A 1 376 ? 36.486 -0.615 -11.104 1.00 87.31 376 LEU A O 1
ATOM 2850 N N . PRO A 1 377 ? 35.382 1.283 -10.634 1.00 85.06 377 PRO A N 1
ATOM 2851 C CA . PRO A 1 377 ? 35.954 2.026 -11.757 1.00 85.06 377 PRO A CA 1
ATOM 2852 C C . PRO A 1 377 ? 37.445 2.340 -11.592 1.00 85.06 377 PRO A C 1
ATOM 2854 O O . PRO A 1 377 ? 38.071 2.753 -12.557 1.00 85.06 377 PRO A O 1
ATOM 2857 N N . GLY A 1 378 ? 38.029 2.167 -10.397 1.00 81.69 378 GLY A N 1
ATOM 2858 C CA . GLY A 1 378 ? 39.358 2.697 -10.054 1.00 81.69 378 GLY A CA 1
ATOM 2859 C C . GLY A 1 378 ? 40.489 2.286 -11.004 1.00 81.69 378 GLY A C 1
ATOM 2860 O O . GLY A 1 378 ? 41.362 3.095 -11.293 1.00 81.69 378 GLY A O 1
ATOM 2861 N N . LYS A 1 379 ? 40.456 1.059 -11.541 1.00 79.06 379 LYS A N 1
ATOM 2862 C CA . LYS A 1 379 ? 41.456 0.570 -12.513 1.00 79.06 379 LYS A CA 1
ATOM 2863 C C . LYS A 1 379 ? 41.186 1.002 -13.959 1.00 79.06 379 LYS A C 1
ATOM 2865 O O . LYS A 1 379 ? 42.010 0.737 -14.825 1.00 79.06 379 LYS A O 1
ATOM 2870 N N . HIS A 1 380 ? 40.035 1.616 -14.216 1.00 85.25 380 HIS A N 1
ATOM 2871 C CA . HIS A 1 380 ? 39.527 1.919 -15.551 1.00 85.25 380 HIS A CA 1
ATOM 2872 C C . HIS A 1 380 ? 39.087 3.384 -15.710 1.00 85.25 380 HIS A C 1
ATOM 2874 O O . HIS A 1 380 ? 38.304 3.704 -16.605 1.00 85.25 380 HIS A O 1
ATOM 2880 N N . LEU A 1 381 ? 39.537 4.277 -14.818 1.00 87.25 381 LEU A N 1
ATOM 2881 C CA . LEU A 1 381 ? 39.078 5.669 -14.779 1.00 87.25 381 LEU A CA 1
ATOM 2882 C C . LEU A 1 381 ? 39.377 6.420 -16.078 1.00 87.25 381 LEU A C 1
ATOM 2884 O O . LEU A 1 381 ? 38.519 7.161 -16.547 1.00 87.25 381 LEU A O 1
ATOM 2888 N N . GLU A 1 382 ? 40.553 6.206 -16.671 1.00 89.31 382 GLU A N 1
ATOM 2889 C CA . GLU A 1 382 ? 40.945 6.859 -17.924 1.00 89.31 382 GLU A CA 1
ATOM 2890 C C . GLU A 1 382 ? 40.038 6.439 -19.083 1.00 89.31 382 GLU A C 1
ATOM 2892 O O . GLU A 1 382 ? 39.496 7.296 -19.779 1.00 89.31 382 GLU A O 1
ATOM 2897 N N . GLN A 1 383 ? 39.789 5.135 -19.230 1.00 92.50 383 GLN A N 1
ATOM 2898 C CA . GLN A 1 383 ? 38.912 4.607 -20.275 1.00 92.50 383 GLN A CA 1
ATOM 2899 C C . GLN A 1 383 ? 37.471 5.089 -20.076 1.00 92.50 383 GLN A C 1
ATOM 2901 O O . GLN A 1 383 ? 36.821 5.516 -21.023 1.00 92.50 383 GLN A O 1
ATOM 2906 N N . ILE A 1 384 ? 36.965 5.087 -18.838 1.00 91.69 384 ILE A N 1
ATOM 2907 C CA . ILE A 1 384 ? 35.618 5.596 -18.534 1.00 91.69 384 ILE A CA 1
ATOM 2908 C C . ILE A 1 384 ? 35.522 7.098 -18.847 1.00 91.69 384 ILE A C 1
ATOM 2910 O O . ILE A 1 384 ? 34.533 7.543 -19.429 1.00 91.69 384 ILE A O 1
ATOM 2914 N N . ALA A 1 385 ? 36.543 7.889 -18.503 1.00 91.94 385 ALA A N 1
ATOM 2915 C CA . ALA A 1 385 ? 36.583 9.318 -18.806 1.00 91.94 385 ALA A CA 1
ATOM 2916 C C . ALA A 1 385 ? 36.614 9.592 -20.318 1.00 91.94 385 ALA A C 1
ATOM 2918 O O . ALA A 1 385 ? 35.985 10.545 -20.782 1.00 91.94 385 ALA A O 1
ATOM 2919 N N . GLU A 1 386 ? 37.307 8.755 -21.090 1.00 94.69 386 GLU A N 1
ATOM 2920 C CA . GLU A 1 386 ? 37.291 8.806 -22.550 1.00 94.69 386 GLU A CA 1
ATOM 2921 C C . GLU A 1 386 ? 35.884 8.538 -23.102 1.00 94.69 386 GLU A C 1
ATOM 2923 O O . GLU A 1 386 ? 35.374 9.335 -23.889 1.00 94.69 386 GLU A O 1
ATOM 2928 N N . GLN A 1 387 ? 35.203 7.497 -22.617 1.00 95.88 387 GLN A N 1
ATOM 2929 C CA . GLN A 1 387 ? 33.835 7.177 -23.040 1.00 95.88 387 GLN A CA 1
ATOM 2930 C C . GLN A 1 387 ? 32.830 8.283 -22.682 1.00 95.88 387 GLN A C 1
ATOM 2932 O O . GLN A 1 387 ? 31.961 8.615 -23.488 1.00 95.88 387 GLN A O 1
ATOM 2937 N N . ILE A 1 388 ? 32.978 8.926 -21.518 1.00 94.19 388 ILE A N 1
ATOM 2938 C CA . ILE A 1 388 ? 32.175 10.104 -21.144 1.00 94.19 388 ILE A CA 1
ATOM 2939 C C . ILE A 1 388 ? 32.330 11.227 -22.176 1.00 94.19 388 ILE A C 1
ATOM 2941 O O . ILE A 1 388 ? 31.331 11.840 -22.553 1.00 94.19 388 ILE A O 1
ATOM 2945 N N . LYS A 1 389 ? 33.552 11.481 -22.662 1.00 94.12 389 LYS A N 1
ATOM 2946 C CA . LYS A 1 389 ? 33.808 12.498 -23.693 1.00 94.12 389 LYS A CA 1
ATOM 2947 C C . LYS A 1 389 ? 33.240 12.088 -25.052 1.00 94.12 389 LYS A C 1
ATOM 2949 O O . LYS A 1 389 ? 32.561 12.899 -25.672 1.00 94.12 389 LYS A O 1
ATOM 2954 N N . ILE A 1 390 ? 33.474 10.846 -25.488 1.00 95.88 390 ILE A N 1
ATOM 2955 C CA . ILE A 1 390 ? 33.001 10.320 -26.785 1.00 95.88 390 ILE A CA 1
ATOM 2956 C C . ILE A 1 390 ? 31.475 10.417 -26.891 1.00 95.88 390 ILE A C 1
ATOM 2958 O O . ILE A 1 390 ? 30.949 10.888 -27.897 1.00 95.88 390 ILE A O 1
ATOM 2962 N N . HIS A 1 391 ? 30.765 10.011 -25.838 1.00 94.25 391 HIS A N 1
ATOM 2963 C CA . HIS A 1 391 ? 29.301 9.998 -25.808 1.00 94.25 391 HIS A CA 1
ATOM 2964 C C . HIS A 1 391 ? 28.686 11.302 -25.272 1.00 94.25 391 HIS A C 1
ATOM 2966 O O . HIS A 1 391 ? 27.462 11.398 -25.151 1.00 94.25 391 HIS A O 1
ATOM 2972 N N . ASN A 1 392 ? 29.512 12.309 -24.961 1.00 94.88 392 ASN A N 1
ATOM 2973 C CA . ASN A 1 392 ? 29.104 13.589 -24.377 1.00 94.88 392 ASN A CA 1
ATOM 2974 C C . ASN A 1 392 ? 28.175 13.415 -23.156 1.00 94.88 392 ASN A C 1
ATOM 2976 O O . ASN A 1 392 ? 27.112 14.022 -23.092 1.00 94.88 392 ASN A O 1
ATOM 2980 N N . ILE A 1 393 ? 28.531 12.530 -22.217 1.00 94.44 393 ILE A N 1
ATOM 2981 C CA . ILE A 1 393 ? 27.703 12.213 -21.041 1.00 94.44 393 ILE A CA 1
ATOM 2982 C C . ILE A 1 393 ? 27.759 13.375 -20.043 1.00 94.44 393 ILE A C 1
ATOM 2984 O O . ILE A 1 393 ? 28.811 13.672 -19.478 1.00 94.44 393 ILE A O 1
ATOM 2988 N N . ASN A 1 394 ? 26.612 14.001 -19.781 1.00 95.06 394 ASN A N 1
ATOM 2989 C CA . ASN A 1 394 ? 26.495 15.140 -18.869 1.00 95.06 394 ASN A CA 1
ATOM 2990 C C . ASN A 1 394 ? 26.181 14.710 -17.432 1.00 95.06 394 ASN A C 1
ATOM 2992 O O . ASN A 1 394 ? 26.622 15.358 -16.484 1.00 95.06 394 ASN A O 1
ATOM 2996 N N . ALA A 1 395 ? 25.437 13.616 -17.264 1.00 94.19 395 ALA A N 1
ATOM 2997 C CA . ALA A 1 395 ? 25.087 13.068 -15.960 1.00 94.19 395 ALA A CA 1
ATOM 2998 C C . ALA A 1 395 ? 25.107 11.536 -15.972 1.00 94.19 395 ALA A C 1
ATOM 3000 O O . ALA A 1 395 ? 24.913 10.901 -17.008 1.00 94.19 395 ALA A O 1
ATOM 3001 N N . LEU A 1 396 ? 25.341 10.951 -14.798 1.00 93.31 396 LEU A N 1
ATOM 3002 C CA . LEU A 1 396 ? 25.393 9.509 -14.593 1.00 93.31 396 LEU A CA 1
ATOM 3003 C C . LEU A 1 396 ? 24.452 9.136 -13.448 1.00 93.31 396 LEU A C 1
ATOM 3005 O O . LEU A 1 396 ? 24.607 9.658 -12.345 1.00 93.31 396 LEU A O 1
ATOM 3009 N N . LEU A 1 397 ? 23.521 8.224 -13.704 1.00 95.12 397 LEU A N 1
ATOM 3010 C CA . LEU A 1 397 ? 22.694 7.579 -12.694 1.00 95.12 397 LEU A CA 1
ATOM 3011 C C . LEU A 1 397 ? 23.185 6.147 -12.496 1.00 95.12 397 LEU A C 1
ATOM 3013 O O . LEU A 1 397 ? 23.066 5.312 -13.392 1.00 95.12 397 LEU A O 1
ATOM 3017 N N . VAL A 1 398 ? 23.710 5.865 -11.310 1.00 94.00 398 VAL A N 1
ATOM 3018 C CA . VAL A 1 398 ? 24.113 4.518 -10.907 1.00 94.00 398 VAL A CA 1
ATOM 3019 C C . VAL A 1 398 ? 22.991 3.907 -10.076 1.00 94.00 398 VAL A C 1
ATOM 3021 O O . VAL A 1 398 ? 22.381 4.592 -9.264 1.00 94.00 398 VAL A O 1
ATOM 3024 N N . ILE A 1 399 ? 22.690 2.633 -10.314 1.00 95.44 399 ILE A N 1
ATOM 3025 C CA . ILE A 1 399 ? 21.716 1.869 -9.534 1.00 95.44 399 ILE A CA 1
ATOM 3026 C C . ILE A 1 399 ? 22.437 0.646 -8.979 1.00 95.44 399 ILE A C 1
ATOM 3028 O O . ILE A 1 399 ? 22.771 -0.285 -9.719 1.00 95.44 399 ILE A O 1
ATOM 3032 N N . GLY A 1 400 ? 22.712 0.636 -7.680 1.00 92.31 400 GLY A N 1
ATOM 3033 C CA . GLY A 1 400 ? 23.549 -0.406 -7.117 1.00 92.31 400 GLY A CA 1
ATOM 3034 C C . GLY A 1 400 ? 23.570 -0.518 -5.602 1.00 92.31 400 GLY A C 1
ATOM 3035 O O . GLY A 1 400 ? 22.734 0.016 -4.879 1.00 92.31 400 GLY A O 1
ATOM 3036 N N . GLY A 1 401 ? 24.520 -1.330 -5.140 1.00 88.12 401 GLY A N 1
ATOM 3037 C CA . GLY A 1 401 ? 24.784 -1.582 -3.725 1.00 88.12 401 GLY A CA 1
ATOM 3038 C C . GLY A 1 401 ? 25.965 -0.770 -3.190 1.00 88.12 401 GLY A C 1
ATOM 3039 O O . GLY A 1 401 ? 26.268 0.325 -3.647 1.00 88.12 401 GLY A O 1
ATOM 3040 N N . PHE A 1 402 ? 26.692 -1.328 -2.225 1.00 84.00 402 PHE A N 1
ATOM 3041 C CA . PHE A 1 402 ? 27.830 -0.652 -1.592 1.00 84.00 402 PHE A CA 1
ATOM 3042 C C . PHE A 1 402 ? 28.959 -0.287 -2.578 1.00 84.00 402 PHE A C 1
ATOM 3044 O O . PHE A 1 402 ? 29.656 0.712 -2.399 1.00 84.00 402 PHE A O 1
ATOM 3051 N N . GLU A 1 403 ? 29.129 -1.060 -3.651 1.00 77.44 403 GLU A N 1
ATOM 3052 C CA . GLU A 1 403 ? 30.094 -0.777 -4.715 1.00 77.44 403 GLU A CA 1
ATOM 3053 C C . GLU A 1 403 ? 29.813 0.558 -5.444 1.00 77.44 403 GLU A C 1
ATOM 3055 O O . GLU A 1 403 ? 30.751 1.231 -5.886 1.00 77.44 403 GLU A O 1
ATOM 3060 N N . GLU A 1 404 ? 28.550 0.996 -5.512 1.00 67.06 404 GLU A N 1
ATOM 3061 C CA . GLU A 1 404 ? 28.176 2.340 -5.979 1.00 67.06 404 GLU A CA 1
ATOM 3062 C C . GLU A 1 404 ? 28.698 3.421 -5.024 1.00 67.06 404 GLU A C 1
ATOM 3064 O O . GLU A 1 404 ? 29.353 4.374 -5.452 1.00 67.06 404 GLU A O 1
ATOM 3069 N N . PHE A 1 405 ? 28.471 3.253 -3.719 1.00 67.44 405 PHE A N 1
ATOM 3070 C CA . PHE A 1 405 ? 28.903 4.209 -2.699 1.00 67.44 405 PHE A CA 1
ATOM 3071 C C . PHE A 1 405 ? 30.424 4.428 -2.734 1.00 67.44 405 PHE A C 1
ATOM 3073 O O . PHE A 1 405 ? 30.899 5.562 -2.796 1.00 67.44 405 PHE A O 1
ATOM 3080 N N . MET A 1 406 ? 31.194 3.338 -2.816 1.00 61.91 406 MET A N 1
ATOM 3081 C CA . MET A 1 406 ? 32.657 3.392 -2.946 1.00 61.91 406 MET A CA 1
ATOM 3082 C C . MET A 1 406 ? 33.115 4.115 -4.219 1.00 61.91 406 MET A C 1
ATOM 3084 O O . MET A 1 406 ? 34.172 4.748 -4.247 1.00 61.91 406 MET A O 1
ATOM 3088 N N . THR A 1 407 ? 32.328 4.034 -5.288 1.00 60.53 407 THR A N 1
ATOM 3089 C CA . THR A 1 407 ? 32.615 4.712 -6.553 1.00 60.53 407 THR A CA 1
ATOM 3090 C C . THR A 1 407 ? 32.447 6.228 -6.432 1.00 60.53 407 THR A C 1
ATOM 3092 O O . THR A 1 407 ? 33.321 6.979 -6.874 1.00 60.53 407 THR A O 1
ATOM 3095 N N . LEU A 1 408 ? 31.371 6.688 -5.788 1.00 62.09 408 LEU A N 1
ATOM 3096 C CA . LEU A 1 408 ? 31.126 8.114 -5.552 1.00 62.09 408 LEU A CA 1
ATOM 3097 C C . LEU A 1 408 ? 32.219 8.736 -4.667 1.00 62.09 408 LEU A C 1
ATOM 3099 O O . LEU A 1 408 ? 32.713 9.824 -4.973 1.00 62.09 408 LEU A O 1
ATOM 3103 N N . SER A 1 409 ? 32.678 8.015 -3.638 1.00 58.38 409 SER A N 1
ATOM 3104 C CA . SER A 1 409 ? 33.790 8.456 -2.783 1.00 58.38 409 SER A CA 1
ATOM 3105 C C . SER A 1 409 ? 35.125 8.547 -3.535 1.00 58.38 409 SER A C 1
ATOM 3107 O O . SER A 1 409 ? 35.863 9.517 -3.368 1.00 58.38 409 SER A O 1
ATOM 3109 N N . ASN A 1 410 ? 35.428 7.588 -4.417 1.00 54.50 410 ASN A N 1
ATOM 3110 C CA . ASN A 1 410 ? 36.654 7.616 -5.225 1.00 54.50 410 ASN A CA 1
ATOM 3111 C C . ASN A 1 410 ? 36.664 8.755 -6.263 1.00 54.50 410 ASN A C 1
ATOM 3113 O O . ASN A 1 410 ? 37.727 9.293 -6.572 1.00 54.50 410 ASN A O 1
ATOM 3117 N N . ARG A 1 411 ? 35.499 9.178 -6.775 1.00 52.81 411 ARG A N 1
ATOM 3118 C CA . ARG A 1 411 ? 35.393 10.318 -7.705 1.00 52.81 411 ARG A CA 1
ATOM 3119 C C . ARG A 1 411 ? 35.643 11.664 -7.017 1.00 52.81 411 ARG A C 1
ATOM 3121 O O . ARG A 1 411 ? 36.306 12.517 -7.601 1.00 52.81 411 ARG A O 1
ATOM 3128 N N . LEU A 1 412 ? 35.171 11.833 -5.777 1.00 45.41 412 LEU A N 1
ATOM 3129 C CA . LEU A 1 412 ? 35.505 12.990 -4.932 1.00 45.41 412 LEU A CA 1
ATOM 3130 C C . LEU A 1 412 ? 37.019 13.099 -4.696 1.00 45.41 412 LEU A C 1
ATOM 3132 O O . LEU A 1 412 ? 37.563 14.198 -4.707 1.00 45.41 412 LEU A O 1
ATOM 3136 N N . LEU A 1 413 ? 37.718 11.971 -4.553 1.00 44.72 413 LEU A N 1
ATOM 3137 C CA . LEU A 1 413 ? 39.178 11.952 -4.422 1.00 44.72 413 LEU A CA 1
ATOM 3138 C C . LEU A 1 413 ? 39.896 12.286 -5.741 1.00 44.72 413 LEU A C 1
ATOM 3140 O O . LEU A 1 413 ? 40.854 13.052 -5.728 1.00 44.72 413 LEU A O 1
ATOM 3144 N N . TYR A 1 414 ? 39.420 11.773 -6.880 1.00 51.59 414 TYR A N 1
ATOM 3145 C CA . TYR A 1 414 ? 40.036 12.035 -8.187 1.00 51.59 414 TYR A CA 1
ATOM 3146 C C . TYR A 1 414 ? 39.862 13.493 -8.652 1.00 51.59 414 TYR A C 1
ATOM 3148 O O . TYR A 1 414 ? 40.807 14.092 -9.156 1.00 51.59 414 TYR A O 1
ATOM 3156 N N . LEU A 1 415 ? 38.690 14.104 -8.425 1.00 51.25 415 LEU A N 1
ATOM 3157 C CA . LEU A 1 415 ? 38.454 15.522 -8.746 1.00 51.25 415 LEU A CA 1
ATOM 3158 C C . LEU A 1 415 ? 39.282 16.470 -7.861 1.00 51.25 415 LEU A C 1
ATOM 3160 O O . LEU A 1 415 ? 39.757 17.491 -8.349 1.00 51.25 415 LEU A O 1
ATOM 3164 N N . ASN A 1 416 ? 39.512 16.108 -6.595 1.00 42.59 416 ASN A N 1
ATOM 3165 C CA . ASN A 1 416 ? 40.357 16.879 -5.675 1.00 42.59 416 ASN A CA 1
ATOM 3166 C C . ASN A 1 416 ? 41.867 16.665 -5.903 1.00 42.59 416 ASN A C 1
ATOM 3168 O O . ASN A 1 416 ? 42.676 17.487 -5.479 1.00 42.59 416 ASN A O 1
ATOM 3172 N N . GLY A 1 417 ? 42.269 15.585 -6.581 1.00 42.84 417 GLY A N 1
ATOM 3173 C CA . GLY A 1 417 ? 43.668 15.286 -6.908 1.00 42.84 417 GLY A CA 1
ATOM 3174 C C . GLY A 1 417 ? 44.214 16.022 -8.139 1.00 42.84 417 GLY A C 1
ATOM 3175 O O . GLY A 1 417 ? 45.396 15.895 -8.448 1.00 42.84 417 GLY A O 1
ATOM 3176 N N . HIS A 1 418 ? 43.378 16.778 -8.858 1.00 44.78 418 HIS A N 1
ATOM 3177 C CA . HIS A 1 418 ? 43.769 17.547 -10.050 1.00 44.78 418 HIS A CA 1
ATOM 3178 C C . HIS A 1 418 ? 43.626 19.070 -9.886 1.00 44.78 418 HIS A C 1
ATOM 3180 O O . HIS A 1 418 ? 43.755 19.809 -10.856 1.00 44.78 418 HIS A O 1
ATOM 3186 N N . THR A 1 419 ? 43.458 19.565 -8.654 1.00 36.03 419 THR A N 1
ATOM 3187 C CA . THR A 1 419 ? 43.612 20.994 -8.301 1.00 36.03 419 THR A CA 1
ATOM 3188 C C . THR A 1 419 ? 44.986 21.323 -7.703 1.00 36.03 419 THR A C 1
ATOM 3190 O O . THR A 1 419 ? 45.128 22.266 -6.928 1.00 36.03 419 THR A O 1
ATOM 3193 N N . SER A 1 420 ? 46.021 20.548 -8.027 1.00 33.12 420 SER A N 1
ATOM 3194 C CA . SER A 1 420 ? 47.414 20.864 -7.686 1.00 33.12 420 SER A CA 1
ATOM 3195 C C . SER A 1 420 ? 48.369 20.178 -8.663 1.00 33.12 420 SER A C 1
ATOM 3197 O O . SER A 1 420 ? 48.780 19.058 -8.388 1.00 33.12 420 SER A O 1
ATOM 3199 N N . VAL A 1 421 ? 48.656 20.822 -9.801 1.00 30.59 421 VAL A N 1
ATOM 3200 C CA . VAL A 1 421 ? 49.997 21.165 -10.339 1.00 30.59 421 VAL A CA 1
ATOM 3201 C C . VAL A 1 421 ? 49.797 22.266 -11.375 1.00 30.59 421 VAL A C 1
ATOM 3203 O O . VAL A 1 421 ? 48.921 22.081 -12.250 1.00 30.59 421 VAL A O 1
#

Mean predicted aligned error: 7.54 Å

Foldseek 3Di:
DVLLVVLLCVLCVVVVHDDDQDADDDPVRHDDDDPLLVDVVSLLVVLLVCLVVLHQEDEFEEALVSLVSVQVSQVCNLVSLVVCVVVVSDHPVSCVSNVHHAYEYAYADLVLLWFPAPDHQLVVVLVVLVVVVVVVVVVVQQVVQQADDDDDPFFPDSDDDDDDDPCDADLVSHDDDPVNVQCVCCVPRVTPDDDDDCPCSSVDDDGDPVSSVQSSVQSNVSNVSRVPDDRPDAHWYFHADPNDTDTHRSVVRSVLSVVLVVCVVVSVPVVNQPSSHDSSVVVVVLCCQLPDDDDLVPADADPAEEEEEEEDFWFFCQLVVLLSVQSNCVNNVYFYKYAAAGLVSLLVLRIDTDHNNNSPPSRRDGTDPSHYYNDACVVRVVSNVVSCVVSVHPYYHYHYDVSVVVNVVVVVVVVVVPPDD

Organism: NCBI:txid230148

pLDDT: mean 87.92, std 14.44, range [24.84, 98.25]

Nearest PDB structures (foldseek):
  4rh3-assembly1_A  TM=9.696E-01  e=1.639E-48  Homo sapiens
  4u1r-assembly1_B  TM=9.618E-01  e=6.851E-48  Homo sapiens
  4xz2-assembly1_D  TM=9.550E-01  e=6.535E-47  Homo sapiens
  4xz2-assembly1_B  TM=9.530E-01  e=1.072E-46  Homo sapiens
  4xz2-assembly1_A  TM=9.238E-01  e=1.588E-45  Homo sapiens

InterPro domains:
  IPR000023 Phosphofructokinase domain [PF00365] (22-151)
  IPR00002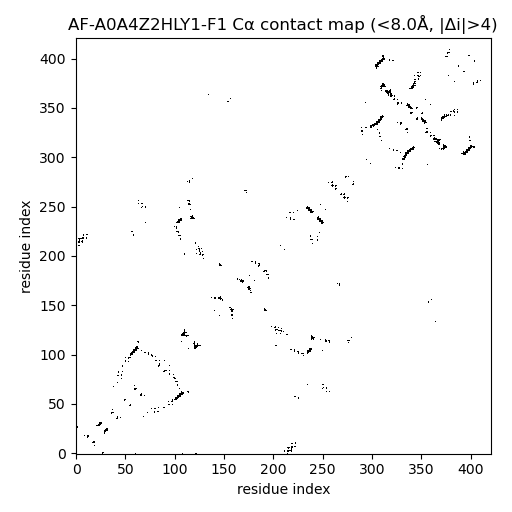3 Phosphofructokinase domain [PF00365] (153-225)
  IPR000023 Phosphofructokinase domain [PF00365] (305-408)
  IPR015912 Phosphofructokinase, conserved site [PS00433] (194-212)
  IPR022953 ATP-dependent 6-phosphofructokinase [PR00476] (16-29)
  IPR022953 ATP-dependent 6-phosphofructokinase [PR00476] (104-121)
  IPR022953 ATP-dependent 6-phosphofructokinase [PR00476] (122-140)
  IPR022953 ATP-dependent 6-phosphofructokinase [PR00476] (142-158)
  IPR035966 Phosphofructokinase superfamily [G3DSA:3.40.50.460] (126-151)
  IPR035966 Phosphofructokinase superfamily [G3DSA:3.40.50.460] (152-287)
  IPR035966 Phosphofructokinase superfamily [SSF53784] (1-254)
  IPR035966 Phosphofructokinase superfamily [SSF53784] (243-405)

Sequence (421 aa):
MNAAVRAVVRMGIYVEAKVYFIHEGGTVIGSARCKEFREREGRLKAAHNLVRRGITNLCVIGGDGSLTGANLFREEWSGLLDELLQQGLIDEEATRVNSELHIVGMVGSIDNDFCGTDMTIGTDSALHRIIEVVDAIMTTAQSHQRTFVLENRADKKRLNIIIVAEGAIDSHNKAITPDYIKDLVVRCLGFDTRVTILGHVQRGGTPSAFDRILASRMGVEAVLALLEASATTPACVVSLVGNQAVRLPLMECVQMTQEVQKAMDEKKFEEAVRLRGSSFEHNLSTYRLLSNHRADSELPSSSFNVAVLNVGAPAAGMNAAVRAAVRVGITEGHKMLAVSDGFEGFSKGQIEEIKWGDVGGWTGQGGSLLGTKRTLPGKHLEQIAEQIKIHNINALLVIGGFEEFMTLSNRLLYLNGHTSV